Protein AF-A0A428SN97-F1 (afdb_monomer)

Sequence (742 aa):
MKTWTKTLISPCPPVEDDVLEEDPRIYTPPPRIAARFYRPSQARRRDSAASSRRNSISSAHSRCSSIQPSVHRGGEQSKYIAQHLRRASFLEDRRARLADRAAHAEKVRLRAALAKATQRDTTLSEERAIAAQQARERNLAEIVANCAEEVKKAKQVAEFMKEKREQDIARMKAQIEERMAEAERRREELRTKNASRRSRGQSVMTRKPIESVPEAVEEEACKLTDEDAAARIQWWWRGCLRKRMIREFNDLGLTVDGIRDTHFDTVVELLAQDRVLIITARLLRLCGLQEGDPGSVEEMAAVRTFLSAFLILGHPNQVLNTKNDNGEEEVVDVLTAHRLPSGDLANPQLQDLVGKARDLLISFENILSCLTSANAYTTPPTLKNTLSEAYATFYNAFIAWKSRDSDALIEVMLMQFVELDAIYHTVKDTTDDAATALYKKSIQDNQLMLIVRIKKLAGQERGKKLIFDAVGEARRSRAKKKKTGDTKPRVADNAAGEAHETANSLVSSESQTLTPPATPASKAQAKASAPKTGLNGLLPNNRVVVHELAINKEYQLSPDEYREQQAERAQPLYMQMRAVMDDSDNAANFKFFAIVASNIKDKLQRLLKPGNSMYNLIGEILDPDMAERQFALGNFSYERFFTAMASLLPKLCAPFRDEEVKDLIQNKLADGNIIDRVEALNGFIDLMLCDYINYLMKIAAPQLIESAAPYEAKRFAEDVEKGQLGLAAAEQLESSSIEGHG

pLDDT: mean 74.52, std 22.55, range [25.25, 96.75]

InterPro domains:
  IPR008862 T-complex 11 [PF05794] (545-732)
  IPR008862 T-complex 11 [PTHR12832] (55-729)

Secondary structure (DSSP, 8-state):
--SSSSSS--PPPPP------------PPPHHHHHHH------------------------------------S-HHHHHHHHHHHHHHHHHHHHHHHHHHHHHHHHHHHHHHHHHHTT--HHHHHHHHHHHHHHHHHHHHHHHHHHHHHHHHHHHHHHHHHHHHHHHHHHHHHHHHHHHHHHHHHHHHHHHHHHTT-------------------------PPPHHHHHHHHHHHHHHHHHHHHHHHHHTTT--HHHHHTS-HHHHHHHHH-HHHHHHHHHHHHHTT---SSTT-HHHHHHHHHHHHHHHHHH-HHHHH-------------TT-TTPPP---TT-HHHHHHHHHHHHHHHHHHHHHHH--GGGTTPPPTTTTTHHHHHHHHHHHHHHHHHHHHHHHHHHHHHHHHHHHHHHHHHHHT----HHHHHHHHHHHHHHHHHHHHHHHHH-HHHHHHHHHHHHHHHHHHHHHHHHHSS-S------------SS--S---------PPPPPPPPPPPP--S----BGGGTBS-HHHHHHHHHH-TT----HHHHHHHHHHHHHHHHHHHHHHHTTT-HHHHHHHHHHHHHHHHHHHHHTS-TT-HHHHHHHHHT-HHHHHHHHHTT---HHHHHHHHHHHHHHHS-GGGHHHHHHIIIIISSSS-HHHHHHHHHHHHHHHHHHHHHHHHHHHHHHHHHTHHHHHHHHHHHHHHTT-SSHHHHHHHHHHHHHT--

Organism: NCBI:txid131363

Radius of gyration: 48.91 Å; Cα contacts (8 Å, |Δi|>4): 334; chains: 1; bounding box: 211×89×107 Å

Mean predicted aligned error: 23.95 Å

Solvent-accessible surface area (backbone atoms only — not comparable to full-atom values): 45139 Å² total; per-residue (Å²): 147,82,79,78,79,61,84,86,62,82,84,83,84,87,84,86,89,83,87,89,86,92,72,94,77,81,81,79,69,61,74,80,62,52,62,74,76,64,72,85,93,74,82,81,78,85,84,81,79,93,76,90,77,90,79,90,81,82,89,80,89,84,91,85,86,82,84,85,88,86,89,84,92,86,67,66,68,64,55,53,52,55,50,49,52,54,52,49,51,52,51,50,54,52,50,50,57,51,50,54,51,51,54,49,50,53,52,50,51,53,51,52,50,52,62,61,60,72,73,68,67,63,62,66,57,51,54,51,51,52,55,53,49,53,53,51,53,51,54,52,49,52,51,52,52,52,53,52,52,51,53,50,50,52,49,51,52,52,50,51,55,48,51,51,50,53,51,52,52,50,52,52,52,50,55,50,51,50,53,51,53,52,52,49,51,53,52,50,52,51,50,56,59,56,66,73,71,72,85,86,84,86,90,86,89,84,82,87,82,92,85,87,86,80,79,87,77,76,80,76,74,81,76,76,49,71,67,60,49,49,50,52,52,51,51,52,50,54,23,53,49,40,52,46,49,55,48,61,44,60,73,65,62,85,40,60,68,58,48,44,78,44,58,67,69,61,50,52,55,53,67,65,33,67,68,50,47,54,44,48,44,58,44,39,46,59,50,42,41,75,51,69,54,95,90,32,73,52,29,56,49,48,42,54,54,57,54,43,32,49,47,44,72,25,39,41,61,79,71,65,34,84,67,84,78,68,94,64,99,73,78,91,64,87,83,68,84,81,71,74,85,75,63,50,88,81,39,68,69,58,46,51,39,51,50,30,28,48,51,31,51,51,46,47,50,54,52,54,73,62,47,35,82,90,54,44,40,47,67,54,81,87,51,32,56,53,40,41,53,33,43,52,58,27,50,54,42,50,52,53,50,52,53,51,53,49,50,53,52,42,50,54,47,49,51,54,44,44,50,51,52,52,54,46,64,67,52,67,79,59,91,64,64,75,67,51,55,54,52,53,48,53,51,50,53,51,45,49,52,47,52,53,52,33,21,68,73,58,34,68,66,57,22,50,49,52,52,51,50,52,48,49,51,57,50,52,55,51,54,52,58,59,65,70,67,75,81,69,84,87,77,89,79,92,78,89,82,86,91,82,84,91,86,86,83,84,91,75,91,78,92,76,84,83,75,82,86,84,80,84,80,79,81,78,75,84,83,70,76,87,73,74,58,20,81,91,71,76,40,70,34,64,63,56,51,31,51,44,34,59,76,36,81,80,68,65,79,55,56,64,65,53,35,49,57,52,45,64,70,45,41,66,59,51,53,51,49,54,64,48,57,77,69,72,46,66,69,62,54,48,52,54,48,42,54,52,44,42,50,50,34,53,56,59,40,67,80,42,60,90,86,38,72,66,37,52,50,46,51,64,76,44,30,54,73,60,50,52,53,31,45,77,70,71,70,57,53,72,67,61,52,48,52,52,48,57,69,43,50,74,78,71,53,58,83,92,45,52,67,60,51,50,48,42,43,65,65,43,57,66,55,79,56,71,67,60,29,51,50,54,50,52,50,51,51,45,38,55,49,45,53,51,49,41,52,52,46,64,70,44,42,68,63,41,43,73,46,24,65,66,51,50,52,52,52,50,50,54,34,54,74,70,57,62,74,38,73,69,45,55,52,49,55,54,49,57,62,58,66,75,74,118

Foldseek 3Di:
DPPPVPPVDDDDDDDDDDDDDDDDDDDDDDPVVVVVVDDDPDDDDDDDDDDDDDDDDDDDDDDDDDDDDDDDDDDDVVVVVVVVVVVVVVVVVVVVVVVVVVVVVVVVVVVVVVVVVVPDPVVVVVVVVVVVVVVVVVVVVVVVVVVVVVVVVVVVVVVVVVVVVVVVVVVVVVVVVVVVVVVVVVVVVVVVVVVVPDDDDDDDDDDDDDDDDDDDDDPPDDDDDPVNVVVVVVLLVVLVVLVVLLVLQVVLVQDLVVLLPDDLVVLVVSLPDPSNLLSQLVLCVQQQDDQDDRPDPRSSVLSSLLSVLSVCSNPVCVVQWPDPPPPDPDDDDVPPPDDDDTRPCPPVLSVQLNVLSVQLVVLSVVQSVVQDVVVSRHGDPVSNCVNVVSSVSNVVSVVVSLLVVLVSVLVVLLVVLLVLVVVLVVLVPDPDDPVSVVVNVVSVVSNVVSLVSLCVSLPVVRSVVSNCVSNVVSVVVVVVVVVVPPPDDDDDDDDDDDDDDPDDDDDDDDDDDDDDDDDDDDDDDDDQDDQPDPDPNQHRHLLVLLVCCLVPVLDADDLVVLLVVVCVVCVVLLVVLVVVVVVVPPVVNLVSVLVLLVVLLVLLLVLDDPPDPLNVVSCVLSPSVVQVVCVVVVNHDLLVNLVVLLVNDCVSADPVCNVVSVCLSPPQSPDDDSSSNSSSSVSVSSSRSSVSVSVVSNVCSVVSNVCSVVVNVVVVVVCVVVVCPDPVVVVVSVVSVVVVPD

Structure (mmCIF, N/CA/C/O backbone):
data_AF-A0A428SN97-F1
#
_entry.id   AF-A0A428SN97-F1
#
loop_
_atom_site.group_PDB
_atom_site.id
_atom_site.type_symbol
_atom_site.label_atom_id
_atom_site.label_alt_id
_atom_site.label_comp_id
_atom_site.label_asym_id
_atom_site.label_entity_id
_atom_site.label_seq_id
_atom_site.pdbx_PDB_ins_code
_atom_site.Cartn_x
_atom_site.Cartn_y
_atom_site.Cartn_z
_atom_site.occupancy
_atom_site.B_iso_or_equiv
_atom_site.auth_seq_id
_atom_site.auth_comp_id
_atom_site.auth_asym_id
_atom_site.auth_atom_id
_atom_site.pdbx_PDB_model_num
ATOM 1 N N . MET A 1 1 ? -28.606 -31.935 -4.906 1.00 35.75 1 MET A N 1
ATOM 2 C CA . MET A 1 1 ? -27.814 -31.215 -3.874 1.00 35.75 1 MET A CA 1
ATOM 3 C C . MET A 1 1 ? -27.226 -32.153 -2.796 1.00 35.75 1 MET A C 1
ATOM 5 O O . MET A 1 1 ? -27.071 -31.741 -1.658 1.00 35.75 1 MET A O 1
ATOM 9 N N . LYS A 1 2 ? -26.847 -33.401 -3.136 1.00 28.36 2 LYS A N 1
ATOM 10 C CA . LYS A 1 2 ? -26.265 -34.381 -2.186 1.00 28.36 2 LYS A CA 1
ATOM 11 C C . LYS A 1 2 ? -25.101 -35.221 -2.757 1.00 28.36 2 LYS A C 1
ATOM 13 O O . LYS A 1 2 ? -24.733 -36.224 -2.167 1.00 28.36 2 LYS A O 1
ATOM 18 N N . THR A 1 3 ? -24.514 -34.839 -3.892 1.00 29.47 3 THR A N 1
ATOM 19 C CA . THR A 1 3 ? -23.518 -35.683 -4.591 1.00 29.47 3 THR A CA 1
ATOM 20 C C . THR A 1 3 ? -22.134 -35.056 -4.769 1.00 29.47 3 THR A C 1
ATOM 22 O O . THR A 1 3 ? -21.263 -35.713 -5.313 1.00 29.47 3 THR A O 1
ATOM 25 N N . TRP A 1 4 ? -21.889 -33.843 -4.260 1.00 29.89 4 TRP A N 1
ATOM 26 C CA . TRP A 1 4 ? -20.567 -33.191 -4.343 1.00 29.89 4 TRP A CA 1
ATOM 27 C C . TRP A 1 4 ? -19.824 -33.089 -3.003 1.00 29.89 4 TRP A C 1
ATOM 29 O O . TRP A 1 4 ? -18.648 -32.760 -2.977 1.00 29.89 4 TRP A O 1
ATOM 39 N N . THR A 1 5 ? -20.464 -33.447 -1.887 1.00 31.77 5 THR A N 1
ATOM 40 C CA . THR A 1 5 ? -19.811 -33.542 -0.569 1.00 31.77 5 THR A CA 1
ATOM 41 C C . THR A 1 5 ? -19.093 -34.878 -0.342 1.00 31.77 5 THR A C 1
ATOM 43 O O . THR A 1 5 ? -18.543 -35.096 0.730 1.00 31.77 5 THR A O 1
ATOM 46 N N . LYS A 1 6 ? -19.096 -35.791 -1.325 1.00 29.56 6 LYS A N 1
ATOM 47 C CA . LYS A 1 6 ? -18.646 -37.182 -1.141 1.00 29.56 6 LYS A CA 1
ATOM 48 C C . LYS A 1 6 ? -17.246 -37.496 -1.684 1.00 29.56 6 LYS A C 1
ATOM 50 O O . LYS A 1 6 ? -16.770 -38.601 -1.479 1.00 29.56 6 LYS A O 1
ATOM 55 N N . THR A 1 7 ? -16.574 -36.548 -2.333 1.00 29.97 7 THR A N 1
ATOM 56 C CA . THR A 1 7 ? -15.239 -36.765 -2.931 1.00 29.97 7 THR A CA 1
ATOM 57 C C . THR A 1 7 ? -14.081 -36.177 -2.121 1.00 29.97 7 THR A C 1
ATOM 59 O O . THR A 1 7 ? -12.932 -36.336 -2.511 1.00 29.97 7 THR A O 1
ATOM 62 N N . LEU A 1 8 ? -14.360 -35.548 -0.974 1.00 32.06 8 LEU A N 1
ATOM 63 C CA . LEU A 1 8 ? -13.343 -35.037 -0.039 1.00 32.06 8 LEU A CA 1
ATOM 64 C C . LEU A 1 8 ? -13.246 -35.844 1.264 1.00 32.06 8 LEU A C 1
ATOM 66 O O . LEU A 1 8 ? -12.428 -35.526 2.120 1.00 32.06 8 LEU A O 1
ATOM 70 N N . ILE A 1 9 ? -14.059 -36.892 1.425 1.00 41.81 9 ILE A N 1
ATOM 71 C CA . ILE A 1 9 ? -14.078 -37.714 2.637 1.00 41.81 9 ILE A CA 1
ATOM 72 C C . ILE A 1 9 ? -14.244 -39.179 2.225 1.00 41.81 9 ILE A C 1
ATOM 74 O O . ILE A 1 9 ? -15.358 -39.645 1.994 1.00 41.81 9 ILE A O 1
ATOM 78 N N . SER A 1 10 ? -13.130 -39.908 2.150 1.00 27.75 10 SER A N 1
ATOM 79 C CA . SER A 1 10 ? -13.126 -41.358 2.351 1.00 27.75 10 SER A CA 1
ATOM 80 C C . SER A 1 10 ? -12.061 -41.695 3.402 1.00 27.75 10 SER A C 1
ATOM 82 O O . SER A 1 10 ? -10.909 -41.295 3.224 1.00 27.75 10 SER A O 1
ATOM 84 N N . PRO A 1 11 ? -12.425 -42.383 4.497 1.00 36.19 11 PRO A N 1
ATOM 85 C CA . PRO A 1 11 ? -11.496 -42.814 5.534 1.00 36.19 11 PRO A CA 1
ATOM 86 C C . PRO A 1 11 ? -10.829 -44.149 5.159 1.00 36.19 11 PRO A C 1
ATOM 88 O O . PRO A 1 11 ? -11.461 -45.016 4.556 1.00 36.19 11 PRO A O 1
ATOM 91 N N . CYS A 1 12 ? -9.556 -44.313 5.530 1.00 28.47 12 CYS A N 1
ATOM 92 C CA . CYS A 1 12 ? -8.885 -45.619 5.580 1.00 28.47 12 CYS A CA 1
ATOM 93 C C . CYS A 1 12 ? -9.259 -46.367 6.881 1.00 28.47 12 CYS A C 1
ATOM 95 O O . CYS A 1 12 ? -9.665 -45.717 7.847 1.00 28.47 12 CYS A O 1
ATOM 97 N N . PRO A 1 13 ? -9.174 -47.712 6.894 1.00 34.56 13 PRO A N 1
ATOM 98 C CA . PRO A 1 13 ? -9.923 -48.585 7.803 1.00 34.56 13 PRO A CA 1
ATOM 99 C C . PRO A 1 13 ? -9.263 -48.742 9.187 1.00 34.56 13 PRO A C 1
ATOM 101 O O . PRO A 1 13 ? -8.065 -48.482 9.312 1.00 34.56 13 PRO A O 1
ATOM 104 N N . PRO A 1 14 ? -10.011 -49.192 10.217 1.00 37.00 14 PRO A N 1
ATOM 105 C CA . PRO A 1 14 ? -9.458 -49.486 11.531 1.00 37.00 14 PRO A CA 1
ATOM 106 C C . PRO A 1 14 ? -8.911 -50.920 11.593 1.00 37.00 14 PRO A C 1
ATOM 108 O O . PRO A 1 14 ? -9.486 -51.842 11.015 1.00 37.00 14 PRO A O 1
ATOM 111 N N . VAL A 1 15 ? -7.813 -51.091 12.327 1.00 32.72 15 VAL A N 1
ATOM 112 C CA . VAL A 1 15 ? -7.396 -52.373 12.907 1.00 32.72 15 VAL A CA 1
ATOM 113 C C . VAL A 1 15 ? -7.807 -52.329 14.380 1.00 32.72 15 VAL A C 1
ATOM 115 O O . VAL A 1 15 ? -7.584 -51.316 15.044 1.00 32.72 15 VAL A O 1
ATOM 118 N N . GLU A 1 16 ? -8.494 -53.385 14.812 1.00 33.00 16 GLU A N 1
ATOM 119 C CA . GLU A 1 16 ? -9.027 -53.620 16.160 1.00 33.00 16 GLU A CA 1
ATOM 120 C C . GLU A 1 16 ? -7.949 -54.074 17.173 1.00 33.00 16 GLU A C 1
ATOM 122 O O . GLU A 1 16 ? -6.790 -54.262 16.802 1.00 33.00 16 GLU A O 1
ATOM 127 N N . ASP A 1 17 ? -8.417 -54.271 18.417 1.00 31.06 17 ASP A N 1
ATOM 128 C CA . ASP A 1 17 ? -7.791 -54.754 19.671 1.00 31.06 17 ASP A CA 1
ATOM 129 C C . ASP A 1 17 ? -7.179 -53.638 20.553 1.00 31.06 17 ASP A C 1
ATOM 131 O O . ASP A 1 17 ? -6.345 -52.861 20.101 1.00 31.06 17 ASP A O 1
ATOM 135 N N . ASP A 1 18 ? -7.548 -53.404 21.824 1.00 30.31 18 ASP A N 1
ATOM 136 C CA . ASP A 1 18 ? -8.181 -54.208 22.892 1.00 30.31 18 ASP A CA 1
ATOM 137 C C . ASP A 1 18 ? -8.893 -53.235 23.890 1.00 30.31 18 ASP A C 1
ATOM 1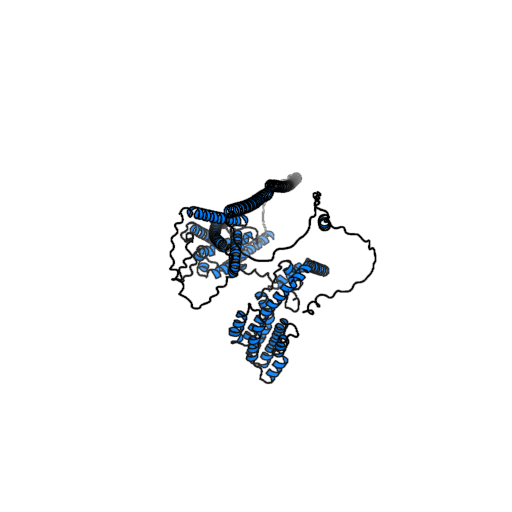39 O O . ASP A 1 18 ? -8.375 -52.155 24.173 1.00 30.31 18 ASP A O 1
ATOM 143 N N . VAL A 1 19 ? -10.168 -53.424 24.273 1.00 32.59 19 VAL A N 1
ATOM 144 C CA . VAL A 1 19 ? -10.694 -54.156 25.460 1.00 32.59 19 VAL A CA 1
ATOM 145 C C . VAL A 1 19 ? -10.694 -53.373 26.803 1.00 32.59 19 VAL A C 1
ATOM 147 O O . VAL A 1 19 ? -9.681 -53.218 27.469 1.00 32.59 19 VAL A O 1
ATOM 150 N N . LEU A 1 20 ? -11.929 -52.985 27.182 1.00 35.25 20 LEU A N 1
ATOM 151 C CA . LEU A 1 20 ? -12.594 -52.933 28.509 1.00 35.25 20 LEU A CA 1
ATOM 152 C C . LEU A 1 20 ? -12.101 -51.998 29.638 1.00 35.25 20 LEU A C 1
ATOM 154 O O . LEU A 1 20 ? -11.054 -52.209 30.230 1.00 35.25 20 LEU A O 1
ATOM 158 N N . GLU A 1 21 ? -12.978 -51.068 30.052 1.00 32.38 21 GLU A N 1
ATOM 159 C CA . GLU A 1 21 ? -13.744 -51.143 31.320 1.00 32.38 21 GLU A CA 1
ATOM 160 C C . GLU A 1 21 ? -14.752 -49.969 31.406 1.00 32.38 21 GLU A C 1
ATOM 162 O O . GLU A 1 21 ? -14.378 -48.800 31.501 1.00 32.38 21 GLU A O 1
ATOM 167 N N . GLU A 1 22 ? -16.055 -50.276 31.344 1.00 34.09 22 GLU A N 1
ATOM 168 C CA . GLU A 1 22 ? -17.144 -49.327 31.612 1.00 34.09 22 GLU A CA 1
ATOM 169 C C . GLU A 1 22 ? -17.509 -49.353 33.101 1.00 34.09 22 GLU A C 1
ATOM 171 O O . GLU A 1 22 ? -17.912 -50.384 33.635 1.00 34.09 22 GLU A O 1
ATOM 176 N N . ASP A 1 23 ? -17.437 -48.190 33.745 1.00 37.59 23 ASP A N 1
ATOM 177 C CA . ASP A 1 23 ? -17.878 -47.965 35.120 1.00 37.59 23 ASP A CA 1
ATOM 178 C C . ASP A 1 23 ? -18.916 -46.818 35.086 1.00 37.59 23 ASP A C 1
ATOM 180 O O . ASP A 1 23 ? -18.596 -45.724 34.594 1.00 37.59 23 ASP A O 1
ATOM 184 N N . PRO A 1 24 ? -20.181 -47.004 35.522 1.00 41.31 24 PRO A N 1
ATOM 185 C CA . PRO A 1 24 ? -21.243 -46.029 35.283 1.00 41.31 24 PRO A CA 1
ATOM 186 C C . PRO A 1 24 ? -21.125 -44.839 36.246 1.00 41.31 24 PRO A C 1
ATOM 188 O O . PRO A 1 24 ? -21.776 -44.774 37.291 1.00 41.31 24 PRO A O 1
ATOM 191 N N . ARG A 1 25 ? -20.304 -43.843 35.893 1.00 47.09 25 ARG A N 1
ATOM 192 C CA . ARG A 1 25 ? -20.231 -42.571 36.629 1.00 47.09 25 ARG A CA 1
ATOM 193 C C . ARG A 1 25 ? -21.453 -41.709 36.333 1.00 47.09 25 ARG A C 1
ATOM 195 O O . ARG A 1 25 ? -21.590 -41.110 35.269 1.00 47.09 25 ARG A O 1
ATOM 202 N N . ILE A 1 26 ? -22.325 -41.603 37.327 1.00 47.66 26 ILE A N 1
ATOM 203 C CA . ILE A 1 26 ? -23.428 -40.642 37.364 1.00 47.66 26 ILE A CA 1
ATOM 204 C C . ILE A 1 26 ? -22.834 -39.227 37.461 1.00 47.66 26 ILE A C 1
ATOM 206 O O . ILE A 1 26 ? -22.321 -38.827 38.505 1.00 47.66 26 ILE A O 1
ATOM 210 N N . TYR A 1 27 ? -22.909 -38.447 36.380 1.00 55.28 27 TYR A N 1
ATOM 211 C CA . TYR A 1 27 ? -22.517 -37.035 36.381 1.00 55.28 27 TYR A CA 1
ATOM 212 C C . TYR A 1 27 ? -23.628 -36.169 36.991 1.00 55.28 27 TYR A C 1
ATOM 214 O O . TYR A 1 27 ? -24.617 -35.840 36.335 1.00 55.28 27 TYR A O 1
ATOM 222 N N . THR A 1 28 ? -23.462 -35.749 38.246 1.00 57.66 28 THR A N 1
ATOM 223 C CA . THR A 1 28 ? -24.280 -34.674 38.829 1.00 57.66 28 THR A CA 1
ATOM 224 C C . THR A 1 28 ? -23.839 -33.309 38.286 1.00 57.66 28 THR A C 1
ATOM 226 O O . THR A 1 28 ? -22.665 -32.958 38.426 1.00 57.66 28 THR A O 1
ATOM 229 N N . PRO A 1 29 ? -24.743 -32.509 37.687 1.00 65.56 29 PRO A N 1
ATOM 230 C CA . PRO A 1 29 ? -24.381 -31.222 37.109 1.00 65.56 29 PRO A CA 1
ATOM 231 C C . PRO A 1 29 ? -24.096 -30.149 38.182 1.00 65.56 29 PRO A C 1
ATOM 233 O O . PRO A 1 29 ? -24.611 -30.230 39.300 1.00 65.56 29 PRO A O 1
ATOM 236 N N . PRO A 1 30 ? -23.328 -29.096 37.836 1.00 65.50 30 PRO A N 1
ATOM 237 C CA . PRO A 1 30 ? -22.944 -28.020 38.747 1.00 65.50 30 PRO A CA 1
ATOM 238 C C . PRO A 1 30 ? -24.128 -27.342 39.474 1.00 65.50 30 PRO A C 1
ATOM 240 O O . PRO A 1 30 ? -25.204 -27.182 38.884 1.00 65.50 30 PRO A O 1
ATOM 243 N N . PRO A 1 31 ? -23.935 -26.829 40.710 1.00 57.94 31 PRO A N 1
ATOM 244 C CA . PRO A 1 31 ? -25.015 -26.398 41.616 1.00 57.94 31 PRO A CA 1
ATOM 245 C C . PRO A 1 31 ? -25.998 -25.364 41.040 1.00 57.94 31 PRO A C 1
ATOM 247 O O . PRO A 1 31 ? -27.173 -25.332 41.401 1.00 57.94 31 PRO A O 1
ATOM 250 N N . ARG A 1 32 ? -25.542 -24.524 40.103 1.00 59.44 32 ARG A N 1
ATOM 251 C CA . ARG A 1 32 ? -26.375 -23.508 39.435 1.00 59.44 32 ARG A CA 1
ATOM 252 C C . ARG A 1 32 ? -27.408 -24.089 38.465 1.00 59.44 32 ARG A C 1
ATOM 254 O O . ARG A 1 32 ? -28.417 -23.435 38.209 1.00 59.44 32 ARG A O 1
ATOM 261 N N . ILE A 1 33 ? -27.170 -25.288 37.934 1.00 55.19 33 ILE A N 1
ATOM 262 C CA . ILE A 1 33 ? -28.069 -25.968 36.992 1.00 55.19 33 ILE A CA 1
ATOM 263 C C . ILE A 1 33 ? -29.104 -26.800 37.765 1.00 55.19 33 ILE A C 1
ATOM 265 O O . ILE A 1 33 ? -30.289 -26.743 37.443 1.00 55.19 33 ILE A O 1
ATOM 269 N N . ALA A 1 34 ? -28.701 -27.462 38.856 1.00 54.25 34 ALA A N 1
ATOM 270 C CA . ALA A 1 34 ? -29.605 -28.214 39.736 1.00 54.25 34 ALA A CA 1
ATOM 271 C C . ALA A 1 34 ? -30.704 -27.335 40.378 1.00 54.25 34 ALA A C 1
ATOM 273 O O . ALA A 1 34 ? -31.853 -27.761 40.509 1.00 54.25 34 ALA A O 1
ATOM 274 N N . ALA A 1 35 ? -30.392 -26.072 40.693 1.00 54.25 35 ALA A N 1
ATOM 275 C CA . ALA A 1 35 ? -31.329 -25.122 41.303 1.00 54.25 35 ALA A CA 1
ATOM 276 C C . ALA A 1 35 ? -32.507 -24.702 40.397 1.00 54.25 35 ALA A C 1
ATOM 278 O O . ALA A 1 35 ? -33.480 -24.126 40.880 1.00 54.25 35 ALA A O 1
ATOM 279 N N . ARG A 1 36 ? -32.443 -24.971 39.084 1.00 56.44 36 ARG A N 1
ATOM 280 C CA . ARG A 1 36 ? -33.535 -24.654 38.145 1.00 56.44 36 ARG A CA 1
ATOM 281 C C . ARG A 1 36 ? -34.579 -25.765 38.020 1.00 56.44 36 ARG A C 1
ATOM 283 O O . ARG A 1 36 ? -35.708 -25.469 37.641 1.00 56.44 36 ARG A O 1
ATOM 290 N N . PHE A 1 37 ? -34.225 -27.003 38.364 1.00 51.53 37 PHE A N 1
ATOM 291 C CA . PHE A 1 37 ? -35.108 -28.169 38.238 1.00 51.53 37 PHE A CA 1
ATOM 292 C C . PHE A 1 37 ? -35.831 -28.534 39.543 1.00 51.53 37 PHE A C 1
ATOM 294 O O . PHE A 1 37 ? -36.886 -29.160 39.498 1.00 51.53 37 PHE A O 1
ATOM 301 N N . TYR A 1 38 ? -35.337 -28.075 40.696 1.00 50.66 38 TYR A N 1
ATOM 302 C CA . TYR A 1 38 ? -36.016 -28.225 41.984 1.00 50.66 38 TYR A CA 1
ATOM 303 C C . TYR A 1 38 ? -36.719 -26.927 42.388 1.00 50.66 38 TYR A C 1
ATOM 305 O O . TYR A 1 38 ? -36.153 -26.072 43.066 1.00 50.66 38 TYR A O 1
ATOM 313 N N . ARG A 1 39 ? -37.986 -26.781 41.990 1.00 44.75 39 ARG A N 1
ATOM 314 C CA . ARG A 1 39 ? -38.887 -25.757 42.536 1.00 44.75 39 ARG A CA 1
ATOM 315 C C . ARG A 1 39 ? -39.894 -26.432 43.476 1.00 44.75 39 ARG A C 1
ATOM 317 O O . ARG A 1 39 ? -40.772 -27.135 42.983 1.00 44.75 39 ARG A O 1
ATOM 324 N N . PRO A 1 40 ? -39.822 -26.229 44.804 1.00 40.12 40 PRO A N 1
ATOM 325 C CA . PRO A 1 40 ? -40.828 -26.755 45.719 1.00 40.12 40 PRO A CA 1
ATOM 326 C C . PRO A 1 40 ? -42.185 -26.082 45.479 1.00 40.12 40 PRO A C 1
ATOM 328 O O . PRO A 1 40 ? -42.364 -24.883 45.701 1.00 40.12 40 PRO A O 1
ATOM 331 N N . SER A 1 41 ? -43.162 -26.860 45.025 1.00 41.56 41 SER A N 1
ATOM 332 C CA . SER A 1 41 ? -44.560 -26.460 44.886 1.00 41.56 41 SER A CA 1
ATOM 333 C C . SER A 1 41 ? -45.280 -26.514 46.237 1.00 41.56 41 SER A C 1
ATOM 335 O O . SER A 1 41 ? -46.186 -27.321 46.425 1.00 41.56 41 SER A O 1
ATOM 337 N N . GLN A 1 42 ? -44.890 -25.680 47.203 1.00 43.31 42 GLN A N 1
ATOM 338 C CA . GLN A 1 42 ? -45.672 -25.478 48.427 1.00 43.31 42 GLN A CA 1
ATOM 339 C C . GLN A 1 42 ? -45.616 -24.020 48.884 1.00 43.31 42 GLN A C 1
ATOM 341 O O . GLN A 1 42 ? -44.782 -23.612 49.681 1.00 43.31 42 GLN A O 1
ATOM 346 N N . ALA A 1 43 ? -46.575 -23.237 48.398 1.00 35.69 43 ALA A N 1
ATOM 347 C CA . ALA A 1 43 ? -47.026 -22.021 49.058 1.00 35.69 43 ALA A CA 1
ATOM 348 C C . ALA A 1 43 ? -48.560 -22.022 49.035 1.00 35.69 43 ALA A C 1
ATOM 350 O O . ALA A 1 43 ? -49.196 -21.284 48.283 1.00 35.69 43 ALA A O 1
ATOM 351 N N . ARG A 1 44 ? -49.167 -22.915 49.833 1.00 37.97 44 ARG A N 1
ATOM 352 C CA . ARG A 1 44 ? -50.588 -22.796 50.180 1.00 37.97 44 ARG A CA 1
ATOM 353 C C . ARG A 1 44 ? -50.754 -21.526 51.002 1.00 37.97 44 ARG A C 1
ATOM 355 O O . ARG A 1 44 ? -50.159 -21.375 52.067 1.00 37.97 44 ARG A O 1
ATOM 362 N N . ARG A 1 45 ? -51.559 -20.608 50.473 1.00 41.97 45 ARG A N 1
ATOM 363 C CA . ARG A 1 45 ? -52.071 -19.462 51.215 1.00 41.97 45 ARG A CA 1
ATOM 364 C C . ARG A 1 45 ? -52.881 -19.949 52.415 1.00 41.97 45 ARG A C 1
ATOM 366 O O . ARG A 1 45 ? -53.641 -20.904 52.328 1.00 41.97 45 ARG A O 1
ATOM 373 N N . ARG A 1 46 ? -52.671 -19.238 53.515 1.00 35.41 46 ARG A N 1
ATOM 374 C CA . ARG A 1 46 ? -53.372 -19.299 54.794 1.00 35.41 46 ARG A CA 1
ATOM 375 C C . ARG A 1 46 ? -54.850 -18.937 54.581 1.00 35.41 46 ARG A C 1
ATOM 377 O O . ARG A 1 46 ? -55.142 -17.793 54.232 1.00 35.41 46 ARG A O 1
ATOM 384 N N . ASP A 1 47 ? -55.752 -19.888 54.795 1.00 31.92 47 ASP A N 1
ATOM 385 C CA . ASP A 1 47 ? -57.195 -19.643 54.828 1.00 31.92 47 ASP A CA 1
ATOM 386 C C . ASP A 1 47 ? -57.579 -18.946 56.136 1.00 31.92 47 ASP A C 1
ATOM 388 O O . ASP A 1 47 ? -57.151 -19.334 57.224 1.00 31.92 47 ASP A O 1
ATOM 392 N N . SER A 1 48 ? -58.383 -17.889 56.025 1.00 39.25 48 SER A N 1
ATOM 393 C CA . SER A 1 48 ? -58.982 -17.204 57.167 1.00 39.25 48 SER A CA 1
ATOM 394 C C . SER A 1 48 ? -60.449 -17.602 57.288 1.00 39.25 48 SER A C 1
ATOM 396 O O . SER A 1 48 ? -61.257 -17.279 56.426 1.00 39.25 48 SER A O 1
ATOM 398 N N . ALA A 1 49 ? -60.743 -18.282 58.396 1.00 34.44 49 ALA A N 1
ATOM 399 C CA . ALA A 1 49 ? -61.972 -18.224 59.183 1.00 34.44 49 ALA A CA 1
ATOM 400 C C . ALA A 1 49 ? -63.322 -18.334 58.442 1.00 34.44 49 ALA A C 1
ATOM 402 O O . ALA A 1 49 ? -63.985 -17.342 58.141 1.00 34.44 49 ALA A O 1
ATOM 403 N N . ALA A 1 50 ? -63.808 -19.572 58.329 1.00 32.97 50 ALA A N 1
ATOM 404 C CA . ALA A 1 50 ? -65.235 -19.861 58.308 1.00 32.97 50 ALA A CA 1
ATOM 405 C C . ALA A 1 50 ? -65.808 -19.636 59.720 1.00 32.97 50 ALA A C 1
ATOM 407 O O . ALA A 1 50 ? -65.628 -20.459 60.616 1.00 32.97 50 ALA A O 1
ATOM 408 N N . SER A 1 51 ? -66.486 -18.504 59.919 1.00 36.50 51 SER A N 1
ATOM 409 C CA . SER A 1 51 ? -67.348 -18.278 61.077 1.00 36.50 51 SER A CA 1
ATOM 410 C C . SER A 1 51 ? -68.800 -18.490 60.670 1.00 36.50 51 SER A C 1
ATOM 412 O O . SER A 1 51 ? -69.342 -17.814 59.798 1.00 36.50 51 SER A O 1
ATOM 414 N N . SER A 1 52 ? -69.385 -19.485 61.324 1.00 40.28 52 SER A N 1
ATOM 415 C CA . SER A 1 52 ? -70.800 -19.808 61.416 1.00 40.28 52 SER A CA 1
ATOM 416 C C . SER A 1 52 ? -71.713 -18.580 61.488 1.00 40.28 52 SER A C 1
ATOM 418 O O . SER A 1 52 ? -71.563 -17.740 62.374 1.00 40.28 52 SER A O 1
ATOM 420 N N . ARG A 1 53 ? -72.743 -18.562 60.635 1.00 40.22 53 ARG A N 1
ATOM 421 C CA . ARG A 1 53 ? -74.125 -18.282 61.051 1.00 40.22 53 ARG A CA 1
ATOM 422 C C . ARG A 1 53 ? -75.113 -18.836 60.024 1.00 40.22 53 ARG A C 1
ATOM 424 O O . ARG A 1 53 ? -75.194 -18.389 58.886 1.00 40.22 53 ARG A O 1
ATOM 431 N N . ARG A 1 54 ? -75.860 -19.839 60.487 1.00 44.12 54 ARG A N 1
ATOM 432 C CA . ARG A 1 54 ? -77.142 -20.301 59.948 1.00 44.12 54 ARG A CA 1
ATOM 433 C C . ARG A 1 54 ? -78.112 -19.120 59.792 1.00 44.12 54 ARG A C 1
ATOM 435 O O . ARG A 1 54 ? -78.222 -18.320 60.716 1.00 44.12 54 ARG A O 1
ATOM 442 N N . ASN A 1 55 ? -78.877 -19.071 58.703 1.00 35.97 55 ASN A N 1
ATOM 443 C CA . ASN A 1 55 ? -80.308 -19.395 58.746 1.00 35.97 55 ASN A CA 1
ATOM 444 C C . ASN A 1 55 ? -80.965 -19.253 57.367 1.00 35.97 55 ASN A C 1
ATOM 446 O O . ASN A 1 55 ? -80.884 -18.225 56.701 1.00 35.97 55 ASN A O 1
ATOM 450 N N . SER A 1 56 ? -81.649 -20.329 57.002 1.00 41.72 56 SER A N 1
ATOM 451 C CA . SER A 1 56 ? -82.676 -20.452 55.977 1.00 41.72 56 SER A CA 1
ATOM 452 C C . SER A 1 56 ? -83.864 -19.521 56.246 1.00 41.72 56 SER A C 1
ATOM 454 O O . SER A 1 56 ? -84.221 -19.357 57.407 1.00 41.72 56 SER A O 1
ATOM 456 N N . ILE A 1 57 ? -84.525 -19.024 55.194 1.00 38.38 57 ILE A N 1
ATOM 457 C CA . ILE A 1 57 ? -85.990 -19.104 55.010 1.00 38.38 57 ILE A CA 1
ATOM 458 C C . ILE A 1 57 ? -86.371 -18.788 53.546 1.00 38.38 57 ILE A C 1
ATOM 460 O O . ILE A 1 57 ? -86.168 -17.688 53.051 1.00 38.38 57 ILE A O 1
ATOM 464 N N . SER A 1 58 ? -86.886 -19.820 52.874 1.00 35.03 58 SER A N 1
ATOM 465 C CA . SER A 1 58 ? -88.163 -19.875 52.145 1.00 35.03 58 SER A CA 1
ATOM 466 C C . SER A 1 58 ? -88.563 -18.803 51.110 1.00 35.03 58 SER A C 1
ATOM 468 O O . SER A 1 58 ? -88.836 -17.654 51.430 1.00 35.03 58 SER A O 1
ATOM 470 N N . SER A 1 59 ? -88.722 -19.286 49.869 1.00 37.31 59 SER A N 1
ATOM 471 C CA . SER A 1 59 ? -89.917 -19.209 48.999 1.00 37.31 59 SER A CA 1
ATOM 472 C C . SER A 1 59 ? -90.905 -18.035 49.135 1.00 37.31 59 SER A C 1
ATOM 474 O O . SER A 1 59 ? -91.530 -17.872 50.179 1.00 37.31 59 SER A O 1
ATOM 476 N N . ALA A 1 60 ? -91.246 -17.394 48.012 1.00 32.22 60 ALA A N 1
ATOM 477 C CA . ALA A 1 60 ? -92.515 -17.624 47.295 1.00 32.22 60 ALA A CA 1
ATOM 478 C C . ALA A 1 60 ? -92.833 -16.492 46.297 1.00 32.22 60 ALA A C 1
ATOM 480 O O . ALA A 1 60 ? -92.558 -15.317 46.527 1.00 32.22 60 ALA A O 1
ATOM 481 N N . HIS A 1 61 ? -93.446 -16.909 45.190 1.00 36.81 61 HIS A N 1
ATOM 482 C CA . HIS A 1 61 ? -94.113 -16.141 44.138 1.00 36.81 61 HIS A CA 1
ATOM 483 C C . HIS A 1 61 ? -94.956 -14.972 44.674 1.00 36.81 61 HIS A C 1
ATOM 485 O O . HIS A 1 61 ? -95.537 -15.042 45.748 1.00 36.81 61 HIS A O 1
ATOM 491 N N . SER A 1 62 ? -95.163 -13.876 43.954 1.00 36.91 62 SER A N 1
ATOM 492 C CA . SER A 1 62 ? -96.034 -13.769 42.769 1.00 36.91 62 SER A CA 1
ATOM 493 C C . SER A 1 62 ? -96.399 -12.284 42.661 1.00 36.91 62 SER A C 1
ATOM 495 O O . SER A 1 62 ? -96.582 -11.692 43.717 1.00 36.91 62 SER A O 1
ATOM 497 N N . ARG A 1 63 ? -96.539 -11.692 41.459 1.00 34.47 63 ARG A N 1
ATOM 498 C CA . ARG A 1 63 ? -97.526 -10.621 41.152 1.00 34.47 63 ARG A CA 1
ATOM 499 C C . ARG A 1 63 ? -97.691 -10.408 39.636 1.00 34.47 63 ARG A C 1
ATOM 501 O O . ARG A 1 63 ? -96.958 -9.654 39.012 1.00 34.47 63 ARG A O 1
ATOM 508 N N . CYS A 1 64 ? -98.722 -11.036 39.092 1.00 32.88 64 CYS A N 1
ATOM 509 C CA . CYS A 1 64 ? -99.682 -10.507 38.111 1.00 32.88 64 CYS A CA 1
ATOM 510 C C . CYS A 1 64 ? -100.994 -11.196 38.511 1.00 32.88 64 CYS A C 1
ATOM 512 O O . CYS A 1 64 ? -100.949 -12.357 38.900 1.00 32.88 64 CYS A O 1
ATOM 514 N N . SER A 1 65 ? -102.172 -10.598 38.593 1.00 37.38 65 SER A N 1
ATOM 515 C CA . SER A 1 65 ? -102.838 -9.447 37.970 1.00 37.38 65 SER A CA 1
ATOM 516 C C . SER A 1 65 ? -104.011 -9.093 38.930 1.00 37.38 65 SER A C 1
ATOM 518 O O . SER A 1 65 ? -104.364 -9.915 39.766 1.00 37.38 65 SER A O 1
ATOM 520 N N . SER A 1 66 ? -104.669 -7.937 38.977 1.00 36.31 66 SER A N 1
ATOM 521 C CA . SER A 1 66 ? -105.471 -7.282 37.943 1.00 36.31 66 SER A CA 1
ATOM 522 C C . SER A 1 66 ? -106.347 -6.200 38.633 1.00 36.31 66 SER A C 1
ATOM 524 O O . SER A 1 66 ? -106.527 -6.260 39.849 1.00 36.31 66 SER A O 1
ATOM 526 N N . ILE A 1 67 ? -106.941 -5.306 37.827 1.00 35.81 67 ILE A N 1
ATOM 527 C CA . ILE A 1 67 ? -108.245 -4.632 38.045 1.00 35.81 67 ILE A CA 1
ATOM 528 C C . ILE A 1 67 ? -108.281 -3.395 38.984 1.00 35.81 67 ILE A C 1
ATOM 530 O O . ILE A 1 67 ? -108.231 -3.474 40.207 1.00 35.81 67 ILE A O 1
ATOM 534 N N . GLN A 1 68 ? -108.449 -2.224 38.352 1.00 37.94 68 GLN A N 1
ATOM 535 C CA . GLN A 1 68 ? -109.222 -1.063 38.850 1.00 37.94 68 GLN A CA 1
ATOM 536 C C . GLN A 1 68 ? -110.740 -1.388 38.811 1.00 37.94 68 GLN A C 1
ATOM 538 O O . GLN A 1 68 ? -111.067 -2.268 38.019 1.00 37.94 68 GLN A O 1
ATOM 543 N N . PRO A 1 69 ? -111.693 -0.681 39.483 1.00 52.91 69 PRO A N 1
ATOM 544 C CA . PRO A 1 69 ? -111.634 0.727 39.919 1.00 52.91 69 PRO A CA 1
ATOM 545 C C . PRO A 1 69 ? -112.343 1.093 41.258 1.00 52.91 69 PRO A C 1
ATOM 547 O O . PRO A 1 69 ? -113.024 0.289 41.881 1.00 52.91 69 PRO A O 1
ATOM 550 N N . SER A 1 70 ? -112.246 2.392 41.593 1.00 37.28 70 SER A N 1
ATOM 551 C CA . SER A 1 70 ? -113.256 3.242 42.265 1.00 37.28 70 SER A CA 1
ATOM 552 C C . SER A 1 70 ? -113.065 3.665 43.741 1.00 37.28 70 SER A C 1
ATOM 554 O O . SER A 1 70 ? -113.432 2.963 44.674 1.00 37.28 70 SER A O 1
ATOM 556 N N . VAL A 1 71 ? -112.624 4.929 43.871 1.00 43.44 71 VAL A N 1
ATOM 557 C CA . VAL A 1 71 ? -113.103 6.015 44.762 1.00 43.44 71 VAL A CA 1
ATOM 558 C C . VAL A 1 71 ? -113.086 5.801 46.284 1.00 43.44 71 VAL A C 1
ATOM 560 O O . VAL A 1 71 ? -114.024 5.248 46.839 1.00 43.44 71 VAL A O 1
ATOM 563 N N . HIS A 1 72 ? -112.136 6.456 46.971 1.00 39.03 72 HIS A N 1
ATOM 564 C CA . HIS A 1 72 ? -112.414 7.360 48.107 1.00 39.03 72 HIS A CA 1
ATOM 565 C C . HIS A 1 72 ? -111.203 8.272 48.399 1.00 39.03 72 HIS A C 1
ATOM 567 O O . HIS A 1 72 ? -110.077 7.811 48.581 1.00 39.03 72 HIS A O 1
ATOM 573 N N . ARG A 1 73 ? -111.450 9.590 48.389 1.00 49.72 73 ARG A N 1
ATOM 574 C CA . ARG A 1 73 ? -110.488 10.671 48.663 1.00 49.72 73 ARG A CA 1
ATOM 575 C C . ARG A 1 73 ? -110.070 10.669 50.134 1.00 49.72 73 ARG A C 1
ATOM 577 O O . ARG A 1 73 ? -110.932 10.660 51.004 1.00 49.72 73 ARG A O 1
ATOM 584 N N . GLY A 1 74 ? -108.767 10.817 50.384 1.00 45.12 74 GLY A N 1
ATOM 585 C CA . GLY A 1 74 ? -108.222 11.204 51.692 1.00 45.12 74 GLY A CA 1
ATOM 586 C C . GLY A 1 74 ? -107.024 10.362 52.131 1.00 45.12 74 GLY A C 1
ATOM 587 O O . GLY A 1 74 ? -107.171 9.463 52.947 1.00 45.12 74 GLY A O 1
ATOM 588 N N . GLY A 1 75 ? -105.828 10.636 51.594 1.00 52.09 75 GLY A N 1
ATOM 589 C CA . GLY A 1 75 ? -104.594 9.977 52.064 1.00 52.09 75 GLY A CA 1
ATOM 590 C C . GLY A 1 75 ? -103.399 9.952 51.101 1.00 52.09 75 GLY A C 1
ATOM 591 O O . GLY A 1 75 ? -102.403 9.285 51.383 1.00 52.09 75 GLY A O 1
ATOM 592 N N . GLU A 1 76 ? -103.466 10.635 49.955 1.00 53.56 76 GLU A N 1
ATOM 593 C CA . GLU A 1 76 ? -102.467 10.498 48.880 1.00 53.56 76 GLU A CA 1
ATOM 594 C C . GLU A 1 76 ? -101.136 11.227 49.159 1.00 53.56 76 GLU A C 1
ATOM 596 O O . GLU A 1 76 ? -100.074 10.707 48.813 1.00 53.56 76 GLU A O 1
ATOM 601 N N . GLN A 1 77 ? -101.144 12.362 49.871 1.00 59.47 77 GLN A N 1
ATOM 602 C CA . GLN A 1 77 ? -99.914 13.120 50.166 1.00 59.47 77 GLN A CA 1
ATOM 603 C C . GLN A 1 77 ? -98.935 12.362 51.081 1.00 59.47 77 GLN A C 1
ATOM 605 O O . GLN A 1 77 ? -97.731 12.359 50.829 1.00 59.47 77 GLN A O 1
ATOM 610 N N . SER A 1 78 ? -99.429 11.659 52.107 1.00 62.50 78 SER A N 1
ATOM 611 C CA . SER A 1 78 ? -98.579 10.926 53.063 1.00 62.50 78 SER A CA 1
ATOM 612 C C . SER A 1 78 ? -97.827 9.759 52.401 1.00 62.50 78 SER A C 1
ATOM 614 O O . SER A 1 78 ? -96.642 9.538 52.664 1.00 62.50 78 SER A O 1
ATOM 616 N N . LYS A 1 79 ? -98.470 9.053 51.459 1.00 69.31 79 LYS A N 1
ATOM 617 C CA . LYS A 1 79 ? -97.841 7.952 50.708 1.00 69.31 79 LYS A CA 1
ATOM 618 C C . LYS A 1 79 ? -96.768 8.452 49.738 1.00 69.31 79 LYS A C 1
ATOM 620 O O . LYS A 1 79 ? -95.725 7.806 49.622 1.00 69.31 79 LYS A O 1
ATOM 625 N N . TYR A 1 80 ? -96.990 9.601 49.097 1.00 76.00 80 TYR A N 1
ATOM 626 C CA . TYR A 1 80 ? -96.012 10.240 48.212 1.00 76.00 80 TYR A CA 1
ATOM 627 C C . TYR A 1 80 ? -94.765 10.704 48.980 1.00 76.00 80 TYR A C 1
ATOM 629 O O . TYR A 1 80 ? -93.642 10.409 48.569 1.00 76.00 80 TYR A O 1
ATOM 637 N N . ILE A 1 81 ? -94.950 11.330 50.149 1.00 79.00 81 ILE A N 1
ATOM 638 C CA . ILE A 1 81 ? -93.845 11.747 51.029 1.00 79.00 81 ILE A CA 1
ATOM 639 C C . ILE A 1 81 ? -93.050 10.524 51.510 1.00 79.00 81 ILE A C 1
ATOM 641 O O . ILE A 1 81 ? -91.827 10.494 51.381 1.00 79.00 81 ILE A O 1
ATOM 645 N N . ALA A 1 82 ? -93.724 9.466 51.971 1.00 77.94 82 ALA A N 1
ATOM 646 C CA . ALA A 1 82 ? -93.057 8.232 52.391 1.00 77.94 82 ALA A CA 1
ATOM 647 C C . ALA A 1 82 ? -92.301 7.539 51.238 1.00 77.94 82 ALA A C 1
ATOM 649 O O . ALA A 1 82 ? -91.241 6.946 51.447 1.00 77.94 82 ALA A O 1
ATOM 650 N N . GLN A 1 83 ? -92.814 7.606 50.006 1.00 83.25 83 GLN A N 1
ATOM 651 C CA . GLN A 1 83 ? -92.119 7.096 48.823 1.00 83.25 83 GLN A CA 1
ATOM 652 C C . GLN A 1 83 ? -90.885 7.939 48.474 1.00 83.25 83 GLN A C 1
ATOM 654 O O . GLN A 1 83 ? -89.844 7.368 48.145 1.00 83.25 83 GLN A O 1
ATOM 659 N N . HIS A 1 84 ? -90.972 9.266 48.585 1.00 86.50 84 HIS A N 1
ATOM 660 C CA . HIS A 1 84 ? -89.844 10.162 48.341 1.00 86.50 84 HIS A CA 1
ATOM 661 C C . HIS A 1 84 ? -88.732 9.967 49.379 1.00 86.50 84 HIS A C 1
ATOM 663 O O . HIS A 1 84 ? -87.569 9.855 49.002 1.00 86.50 84 HIS A O 1
ATOM 669 N N . LEU A 1 85 ? -89.084 9.802 50.660 1.00 89.75 85 LEU A N 1
ATOM 670 C CA . LEU A 1 85 ? -88.128 9.505 51.732 1.00 89.75 85 LEU A CA 1
ATOM 671 C C . LEU A 1 85 ? -87.426 8.152 51.533 1.00 89.75 85 LEU A C 1
ATOM 673 O O . LEU A 1 85 ? -86.209 8.078 51.669 1.00 89.75 85 LEU A O 1
ATOM 677 N N . ARG A 1 86 ? -88.148 7.099 51.118 1.00 86.38 86 ARG A N 1
ATOM 678 C CA . ARG A 1 86 ? -87.535 5.798 50.769 1.00 86.38 86 ARG A CA 1
ATOM 679 C C . ARG A 1 86 ? -86.615 5.879 49.551 1.00 86.38 86 ARG A C 1
ATOM 681 O O . ARG A 1 86 ? -85.588 5.206 49.492 1.00 86.38 86 ARG A O 1
ATOM 688 N N . ARG A 1 87 ? -86.976 6.692 48.554 1.00 90.56 87 ARG A N 1
ATOM 689 C CA . ARG A 1 87 ? -86.119 6.937 47.387 1.00 90.56 87 ARG A CA 1
ATOM 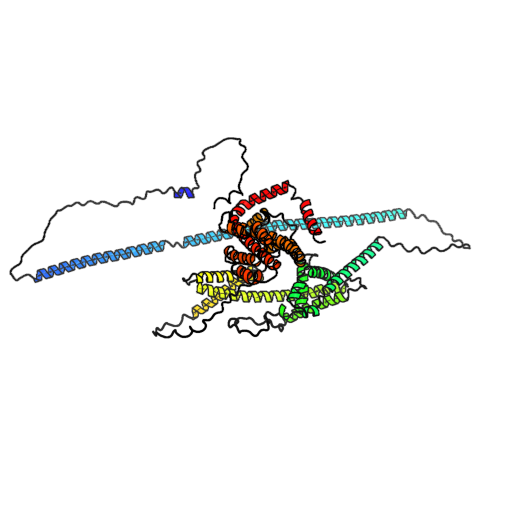690 C C . ARG A 1 87 ? -84.865 7.715 47.787 1.00 90.56 87 ARG A C 1
ATOM 692 O O . ARG A 1 87 ? -83.784 7.367 47.324 1.00 90.56 87 ARG A O 1
ATOM 699 N N . ALA A 1 88 ? -85.001 8.722 48.648 1.00 91.31 88 ALA A N 1
ATOM 700 C CA . ALA A 1 88 ? -83.885 9.503 49.169 1.00 91.31 88 ALA A CA 1
ATOM 701 C C . ALA A 1 88 ? -82.919 8.622 49.973 1.00 91.31 88 ALA A C 1
ATOM 703 O O . ALA A 1 88 ? -81.730 8.618 49.670 1.00 91.31 88 ALA A O 1
ATOM 704 N N . SER A 1 89 ? -83.429 7.782 50.880 1.00 90.19 89 SER A N 1
ATOM 705 C CA . SER A 1 89 ? -82.593 6.866 51.664 1.00 90.19 89 SER A CA 1
ATOM 706 C C . SER A 1 89 ? -81.860 5.846 50.786 1.00 90.19 89 SER A C 1
ATOM 708 O O . SER A 1 89 ? -80.699 5.536 51.030 1.00 90.19 89 SER A O 1
ATOM 710 N N . PHE A 1 90 ? -82.493 5.348 49.716 1.00 92.62 90 PHE A N 1
ATOM 711 C CA . PHE A 1 90 ? -81.838 4.439 48.769 1.00 92.62 90 PHE A CA 1
ATOM 712 C C . PHE A 1 90 ? -80.731 5.128 47.957 1.00 92.62 90 PHE A C 1
ATOM 714 O O . PHE A 1 90 ? -79.682 4.536 47.687 1.00 92.62 90 PHE A O 1
ATOM 721 N N . LEU A 1 91 ? -80.952 6.380 47.549 1.00 94.25 91 LEU A N 1
ATOM 722 C CA . LEU A 1 91 ? -79.942 7.174 46.850 1.00 94.25 91 LEU A CA 1
ATOM 723 C C . LEU A 1 91 ? -78.773 7.532 47.770 1.00 94.25 91 LEU A C 1
ATOM 725 O O . LEU A 1 91 ? -77.627 7.487 47.326 1.00 94.25 91 LEU A O 1
ATOM 729 N N . GLU A 1 92 ? -79.045 7.826 49.038 1.00 92.75 92 GLU A N 1
ATOM 730 C CA . GLU A 1 92 ? -78.036 8.102 50.060 1.00 92.75 92 GLU A CA 1
ATOM 731 C C . GLU A 1 92 ? -77.184 6.864 50.369 1.00 92.75 92 GLU A C 1
ATOM 733 O O . GLU A 1 92 ? -75.958 6.929 50.301 1.00 92.75 92 GLU A O 1
ATOM 738 N N . ASP A 1 93 ? -77.808 5.701 50.557 1.00 93.00 93 ASP A N 1
ATOM 739 C CA . ASP A 1 93 ? -77.121 4.417 50.739 1.00 93.00 93 ASP A CA 1
ATOM 740 C C . ASP A 1 93 ? -76.287 4.027 49.497 1.00 93.00 93 ASP A C 1
ATOM 742 O O . ASP A 1 93 ? -75.147 3.559 49.583 1.00 93.00 93 ASP A O 1
ATOM 746 N N . ARG A 1 94 ? -76.795 4.302 48.287 1.00 93.19 94 ARG A N 1
ATOM 747 C CA . ARG A 1 94 ? -76.011 4.138 47.051 1.00 93.19 94 ARG A CA 1
ATOM 748 C C . ARG A 1 94 ? -74.837 5.119 46.973 1.00 93.19 94 ARG A C 1
ATOM 750 O O . ARG A 1 94 ? -73.766 4.717 46.516 1.00 93.19 94 ARG A O 1
ATOM 757 N N . ARG A 1 95 ? -75.013 6.371 47.405 1.00 94.44 95 ARG A N 1
ATOM 758 C CA . ARG A 1 95 ? -73.949 7.385 47.457 1.00 94.44 95 ARG A CA 1
ATOM 759 C C . ARG A 1 95 ? -72.853 6.979 48.443 1.00 94.44 95 ARG A C 1
ATOM 761 O O . ARG A 1 95 ? -71.684 7.065 48.079 1.00 94.44 95 ARG A O 1
ATOM 768 N N . ALA A 1 96 ? -73.217 6.467 49.619 1.00 93.50 96 ALA A N 1
ATOM 769 C CA . ALA A 1 96 ? -72.276 5.954 50.614 1.00 93.50 96 ALA A CA 1
ATOM 770 C C . ALA A 1 96 ? -71.425 4.803 50.050 1.00 93.50 96 ALA A C 1
ATOM 772 O O . ALA A 1 96 ? -70.199 4.874 50.058 1.00 93.50 96 ALA A O 1
ATOM 773 N N . ARG A 1 97 ? -72.054 3.809 49.405 1.00 92.81 97 ARG A N 1
ATOM 774 C CA . ARG A 1 97 ? -71.319 2.699 48.765 1.00 92.81 97 ARG A CA 1
ATOM 775 C C . ARG A 1 97 ? -70.365 3.143 47.654 1.00 92.81 97 ARG A C 1
ATOM 777 O O . ARG A 1 97 ? -69.328 2.514 47.443 1.00 92.81 97 ARG A O 1
ATOM 784 N N . LEU A 1 98 ? -70.721 4.180 46.894 1.00 94.69 98 LEU A N 1
ATOM 785 C CA . LEU A 1 98 ? -69.831 4.736 45.870 1.00 94.69 98 LEU A CA 1
ATOM 786 C C . LEU A 1 98 ? -68.658 5.499 46.498 1.00 94.69 98 LEU A C 1
ATOM 788 O O . LEU A 1 98 ? -67.538 5.376 46.002 1.00 94.69 98 LEU A O 1
ATOM 792 N N . ALA A 1 99 ? -68.890 6.212 47.602 1.00 93.56 99 ALA A N 1
ATOM 793 C CA . ALA A 1 99 ? -67.835 6.871 48.367 1.00 93.56 99 ALA A CA 1
ATOM 794 C C . ALA A 1 99 ? -66.833 5.856 48.948 1.00 93.56 99 ALA A C 1
ATOM 796 O O . ALA A 1 99 ? -65.626 6.041 48.794 1.00 93.56 99 ALA A O 1
ATOM 797 N N . ASP A 1 100 ? -67.306 4.731 49.493 1.00 92.88 100 ASP A N 1
ATOM 798 C CA . ASP A 1 100 ? -66.438 3.661 50.009 1.00 92.88 100 ASP A CA 1
ATOM 799 C C . ASP A 1 100 ? -65.569 3.031 48.912 1.00 92.88 100 ASP A C 1
ATOM 801 O O . ASP A 1 100 ? -64.377 2.775 49.107 1.00 92.88 100 ASP A O 1
ATOM 805 N N . ARG A 1 101 ? -66.137 2.816 47.716 1.00 92.69 101 ARG A N 1
ATOM 806 C CA . ARG A 1 101 ? -65.366 2.329 46.559 1.00 92.69 101 ARG A CA 1
ATOM 807 C C . ARG A 1 101 ? -64.299 3.328 46.121 1.00 92.69 101 ARG A C 1
ATOM 809 O O . ARG A 1 101 ? -63.190 2.906 45.797 1.00 92.69 101 ARG A O 1
ATOM 816 N N . ALA A 1 102 ? -64.608 4.625 46.126 1.00 92.31 102 ALA A N 1
ATOM 817 C CA . ALA A 1 102 ? -63.644 5.672 45.797 1.00 92.31 102 ALA A CA 1
ATOM 818 C C . ALA A 1 102 ? -62.504 5.737 46.831 1.00 92.31 102 ALA A C 1
ATOM 820 O O . ALA A 1 102 ? -61.331 5.751 46.457 1.00 92.31 102 ALA A O 1
ATOM 821 N N . ALA A 1 103 ? -62.825 5.665 48.127 1.00 92.75 103 ALA A N 1
ATOM 822 C CA . ALA A 1 103 ? -61.829 5.617 49.198 1.00 92.75 103 ALA A CA 1
ATOM 823 C C . ALA A 1 103 ? -60.927 4.373 49.097 1.00 92.75 103 ALA A C 1
ATOM 825 O O . ALA A 1 103 ? -59.711 4.446 49.296 1.00 92.75 103 ALA A O 1
ATOM 826 N N . HIS A 1 104 ? -61.498 3.223 48.729 1.00 91.38 104 HIS A N 1
ATOM 827 C CA . HIS A 1 104 ? -60.728 2.007 48.489 1.00 91.38 104 HIS A CA 1
ATOM 828 C C . HIS A 1 104 ? -59.783 2.145 47.284 1.00 91.38 104 HIS A C 1
ATOM 830 O O . HIS A 1 104 ? -58.632 1.713 47.360 1.00 91.38 104 HIS A O 1
ATOM 836 N N . ALA A 1 105 ? -60.230 2.777 46.194 1.00 94.00 105 ALA A N 1
ATOM 837 C CA . ALA A 1 105 ? -59.391 3.034 45.025 1.00 94.00 105 ALA A CA 1
ATOM 838 C C . ALA A 1 105 ? -58.170 3.907 45.376 1.00 94.00 105 ALA A C 1
ATOM 840 O O . ALA A 1 105 ? -57.046 3.546 45.022 1.00 94.00 105 ALA A O 1
ATOM 841 N N . GLU A 1 106 ? -58.355 4.980 46.153 1.00 89.44 106 GLU A N 1
ATOM 842 C CA . GLU A 1 106 ? -57.244 5.814 46.639 1.00 89.44 106 GLU A CA 1
ATOM 843 C C . GLU A 1 106 ? -56.290 5.038 47.554 1.00 89.44 106 GLU A C 1
ATOM 845 O O . GLU A 1 106 ? -55.071 5.116 47.404 1.00 89.44 106 GLU A O 1
ATOM 850 N N . LYS A 1 107 ? -56.816 4.203 48.455 1.00 94.12 107 LYS A N 1
ATOM 851 C CA . LYS A 1 107 ? -55.987 3.354 49.323 1.00 94.12 107 LYS A CA 1
ATOM 852 C C . LYS A 1 107 ? -55.120 2.377 48.524 1.00 94.12 107 LYS A C 1
ATOM 854 O O . LYS A 1 107 ? -53.955 2.163 48.867 1.00 94.12 107 LYS A O 1
ATOM 859 N N . VAL A 1 108 ? -55.665 1.785 47.460 1.00 94.44 108 VAL A N 1
ATOM 860 C CA . VAL A 1 108 ? -54.910 0.905 46.554 1.00 94.44 108 VAL A CA 1
ATOM 861 C C . VAL A 1 108 ? -53.858 1.700 45.784 1.00 94.44 108 VAL A C 1
ATOM 863 O O . VAL A 1 108 ? -52.713 1.255 45.707 1.00 94.44 108 VAL A O 1
ATOM 866 N N . ARG A 1 109 ? -54.204 2.893 45.284 1.00 92.81 109 ARG A N 1
ATOM 867 C CA . ARG A 1 109 ? -53.273 3.794 44.589 1.00 92.81 109 ARG A CA 1
ATOM 868 C C . ARG A 1 109 ? -52.088 4.174 45.477 1.00 92.81 109 ARG A C 1
ATOM 870 O O . ARG A 1 109 ? -50.945 4.038 45.048 1.00 92.81 109 ARG A O 1
ATOM 877 N N . LEU A 1 110 ? -52.346 4.575 46.722 1.00 90.62 110 LEU A N 1
ATOM 878 C CA . LEU A 1 110 ? -51.310 4.925 47.697 1.00 90.62 110 LEU A CA 1
ATOM 879 C C . LEU A 1 110 ? -50.431 3.724 48.057 1.00 90.62 110 LEU A C 1
ATOM 881 O O . LEU A 1 110 ? -49.209 3.841 48.087 1.00 90.62 110 LEU A O 1
ATOM 885 N N . ARG A 1 111 ? -51.023 2.542 48.257 1.00 88.69 111 ARG A N 1
ATOM 886 C CA . ARG A 1 111 ? -50.256 1.315 48.518 1.00 88.69 111 ARG A CA 1
ATOM 887 C C . ARG A 1 111 ? -49.366 0.931 47.331 1.00 88.69 111 ARG A C 1
ATOM 889 O O . ARG A 1 111 ? -48.222 0.539 47.541 1.00 88.69 111 ARG A O 1
ATOM 896 N N . ALA A 1 112 ? -49.865 1.055 46.103 1.00 86.00 112 ALA A N 1
ATOM 897 C CA . ALA A 1 112 ? -49.089 0.795 44.893 1.00 86.00 112 ALA A CA 1
ATOM 898 C C . ALA A 1 112 ? -47.958 1.820 44.705 1.00 86.00 112 ALA A C 1
ATOM 900 O O . ALA A 1 112 ? -46.850 1.443 44.328 1.00 86.00 112 ALA A O 1
ATOM 901 N N . ALA A 1 113 ? -48.209 3.096 45.013 1.00 82.81 113 ALA A N 1
ATOM 902 C CA . ALA A 1 113 ? -47.192 4.144 44.980 1.00 82.81 113 ALA A CA 1
ATOM 903 C C . ALA A 1 113 ? -46.067 3.877 45.993 1.00 82.81 113 ALA A C 1
ATOM 905 O O . ALA A 1 113 ? -44.895 3.936 45.625 1.00 82.81 113 ALA A O 1
ATOM 906 N N . LEU A 1 114 ? -46.411 3.497 47.230 1.00 79.75 114 LEU A N 1
ATOM 907 C CA . LEU A 1 114 ? -45.431 3.136 48.259 1.00 79.75 114 LEU A CA 1
ATOM 908 C C . LEU A 1 114 ? -44.619 1.894 47.870 1.00 79.75 114 LEU A C 1
ATOM 910 O O . LEU A 1 114 ? -43.396 1.927 47.947 1.00 79.75 114 LEU A O 1
ATOM 914 N N . ALA A 1 115 ? -45.262 0.839 47.359 1.00 78.62 115 ALA A N 1
ATOM 915 C CA . ALA A 1 115 ? -44.563 -0.365 46.899 1.00 78.62 115 ALA A CA 1
ATOM 916 C C . ALA A 1 115 ? -43.627 -0.105 45.700 1.00 78.62 115 ALA A C 1
ATOM 918 O O . ALA A 1 115 ? -42.609 -0.779 45.541 1.00 78.62 115 ALA A O 1
ATOM 919 N N . LYS A 1 116 ? -43.954 0.879 44.851 1.00 76.31 116 LYS A N 1
ATOM 920 C CA . LYS A 1 116 ? -43.111 1.300 43.723 1.00 76.31 116 LYS A CA 1
ATOM 921 C C . LYS A 1 116 ? -41.942 2.188 44.169 1.00 76.31 116 LYS A C 1
ATOM 923 O O . LYS A 1 116 ? -40.892 2.156 43.533 1.00 76.31 116 LYS A O 1
ATOM 928 N N . ALA A 1 117 ? -42.110 2.952 45.248 1.00 67.38 117 ALA A N 1
ATOM 929 C CA . ALA A 1 117 ? -41.057 3.783 45.830 1.00 67.38 117 ALA A CA 1
ATOM 930 C C . ALA A 1 117 ? -39.995 2.954 46.576 1.00 67.38 117 ALA A C 1
ATOM 932 O O . ALA A 1 117 ? -38.818 3.289 46.517 1.00 67.38 117 ALA A O 1
ATOM 933 N N . THR A 1 118 ? -40.375 1.833 47.196 1.00 64.69 118 THR A N 1
ATOM 934 C CA . THR A 1 118 ? -39.464 0.964 47.965 1.00 64.69 118 THR A CA 1
ATOM 935 C C . THR A 1 118 ? -38.480 0.133 47.126 1.00 64.69 118 THR A C 1
ATOM 937 O O . THR A 1 118 ? -37.696 -0.604 47.699 1.00 64.69 118 THR A O 1
ATOM 940 N N . GLN A 1 119 ? -38.515 0.187 45.785 1.00 54.94 119 GLN A N 1
ATOM 941 C CA . GLN A 1 119 ? -37.648 -0.642 44.917 1.00 54.94 119 GLN A CA 1
ATOM 942 C C . GLN A 1 119 ? -36.490 0.112 44.240 1.00 54.94 119 GLN A C 1
ATOM 944 O O . GLN A 1 119 ? -35.898 -0.386 43.283 1.00 54.94 119 GLN A O 1
ATOM 949 N N . ARG A 1 120 ? -36.134 1.306 44.720 1.00 56.88 120 ARG A N 1
ATOM 950 C CA . ARG A 1 120 ? -34.906 2.005 44.306 1.00 56.88 120 ARG A CA 1
ATOM 951 C C . ARG A 1 120 ? -34.005 2.243 45.513 1.00 56.88 120 ARG A C 1
ATOM 953 O O . ARG A 1 120 ? -33.850 3.372 45.960 1.00 56.88 120 ARG A O 1
ATOM 960 N N . ASP A 1 121 ? -33.391 1.173 46.002 1.00 61.34 121 ASP A N 1
ATOM 961 C CA . ASP A 1 121 ? -32.297 1.275 46.967 1.00 61.34 121 ASP A CA 1
ATOM 962 C C . ASP A 1 121 ? -31.030 1.717 46.220 1.00 61.34 121 ASP A C 1
ATOM 964 O O . ASP A 1 121 ? -30.303 0.914 45.633 1.00 61.34 121 ASP A O 1
ATOM 968 N N . THR A 1 122 ? -30.796 3.029 46.178 1.00 64.25 122 THR A N 1
ATOM 969 C CA . THR A 1 122 ? -29.599 3.658 45.587 1.00 64.25 122 THR A CA 1
ATOM 970 C C . THR A 1 122 ? -28.304 3.190 46.260 1.00 64.25 122 THR A C 1
ATOM 972 O O . THR A 1 122 ? -27.263 3.108 45.609 1.00 64.25 122 THR A O 1
ATOM 975 N N . THR A 1 123 ? -28.398 2.760 47.518 1.00 71.06 123 THR A N 1
ATOM 976 C CA . THR A 1 123 ? -27.302 2.248 48.352 1.00 71.06 123 THR A CA 1
ATOM 977 C C . THR A 1 123 ? -26.624 1.006 47.765 1.00 71.06 123 THR A C 1
ATOM 979 O O . THR A 1 123 ? -25.400 0.942 47.712 1.00 71.06 123 THR A O 1
ATOM 982 N N . LEU A 1 124 ? -27.381 0.053 47.207 1.00 73.56 124 LEU A N 1
ATOM 983 C CA . LEU A 1 124 ? -26.816 -1.156 46.582 1.00 73.56 124 LEU A CA 1
ATOM 984 C C . LEU A 1 124 ? -26.011 -0.849 45.308 1.00 73.56 124 LEU A C 1
ATOM 986 O O . LEU A 1 124 ? -25.099 -1.595 44.945 1.00 73.56 124 LEU A O 1
ATOM 990 N N . SER A 1 125 ? -26.357 0.227 44.596 1.00 75.75 125 SER A N 1
ATOM 991 C CA . SER A 1 125 ? -25.601 0.678 43.423 1.00 75.75 125 SER A CA 1
ATOM 992 C C . SER A 1 125 ? -24.301 1.369 43.834 1.00 75.75 125 SER A C 1
ATOM 994 O O . SER A 1 125 ? -23.276 1.178 43.181 1.00 75.75 125 SER A O 1
ATOM 996 N N . GLU A 1 126 ? -24.339 2.149 44.912 1.00 81.38 126 GLU A N 1
ATOM 997 C CA . GLU A 1 126 ? -23.180 2.850 45.469 1.00 81.38 126 GLU A CA 1
ATOM 998 C C . GLU A 1 126 ? -22.162 1.863 46.058 1.00 81.38 126 GLU A C 1
ATOM 1000 O O . GLU A 1 126 ? -20.978 1.937 45.735 1.00 81.38 126 GLU A O 1
ATOM 1005 N N . GLU A 1 127 ? -22.616 0.853 46.803 1.00 81.69 127 GLU A N 1
ATOM 1006 C CA . GLU A 1 127 ? -21.755 -0.217 47.326 1.00 81.69 127 GLU A CA 1
ATOM 1007 C C . GLU A 1 127 ? -21.065 -1.010 46.206 1.00 81.69 127 GLU A C 1
ATOM 1009 O O . GLU A 1 127 ? -19.869 -1.305 46.283 1.00 81.69 127 GLU A O 1
ATOM 1014 N N . ARG A 1 128 ? -21.783 -1.307 45.113 1.00 84.31 128 ARG A N 1
ATOM 1015 C CA . ARG A 1 128 ? -21.192 -1.959 43.931 1.00 84.31 128 ARG A CA 1
ATOM 1016 C C . ARG A 1 128 ? -20.176 -1.070 43.221 1.00 84.31 128 ARG A C 1
ATOM 1018 O O . ARG A 1 128 ? -19.171 -1.587 42.733 1.00 84.31 128 ARG A O 1
ATOM 1025 N N . ALA A 1 129 ? -20.415 0.239 43.156 1.00 85.75 129 ALA A N 1
ATOM 1026 C CA . ALA A 1 129 ? -19.479 1.186 42.556 1.00 85.75 129 ALA A CA 1
ATOM 1027 C C . ALA A 1 129 ? -18.177 1.280 43.370 1.00 85.75 129 ALA A C 1
ATOM 1029 O O . ALA A 1 129 ? -17.093 1.215 42.789 1.00 85.75 129 ALA A O 1
ATOM 1030 N N . ILE A 1 130 ? -18.277 1.328 44.702 1.00 90.62 130 ILE A N 1
ATOM 1031 C CA . ILE A 1 130 ? -17.118 1.345 45.606 1.00 90.62 130 ILE A CA 1
ATOM 1032 C C . ILE A 1 130 ? -16.337 0.027 45.510 1.00 90.62 130 ILE A C 1
ATOM 1034 O O . ILE A 1 130 ? -15.114 0.042 45.371 1.00 90.62 130 ILE A O 1
ATOM 1038 N N . ALA A 1 131 ? -17.023 -1.120 45.496 1.00 89.75 131 ALA A N 1
ATOM 1039 C CA . ALA A 1 131 ? -16.373 -2.420 45.328 1.00 89.75 131 ALA A CA 1
ATOM 1040 C C . ALA A 1 131 ? -15.637 -2.535 43.978 1.00 89.75 131 ALA A C 1
ATOM 1042 O O . ALA A 1 131 ? -14.522 -3.059 43.915 1.00 89.75 131 ALA A O 1
ATOM 1043 N N . ALA A 1 132 ? -16.224 -2.003 42.901 1.00 90.31 132 ALA A N 1
ATOM 1044 C CA . ALA A 1 132 ? -15.589 -1.967 41.586 1.00 90.31 132 ALA A CA 1
ATOM 1045 C C . ALA A 1 132 ? -14.362 -1.041 41.551 1.00 90.31 132 ALA A C 1
ATOM 1047 O O . ALA A 1 132 ? -13.363 -1.378 40.914 1.00 90.31 132 ALA A O 1
ATOM 1048 N N . GLN A 1 133 ? -14.408 0.100 42.244 1.00 89.62 133 GLN A N 1
ATOM 1049 C CA . GLN A 1 133 ? -13.266 1.004 42.365 1.00 89.62 133 GLN A CA 1
ATOM 1050 C C . GLN A 1 133 ? -12.110 0.344 43.126 1.00 89.62 133 GLN A C 1
ATOM 1052 O O . GLN A 1 133 ? -10.990 0.310 42.621 1.00 89.62 133 GLN A O 1
ATOM 1057 N N . GLN A 1 134 ? -12.395 -0.281 44.270 1.00 93.50 134 GLN A N 1
ATOM 1058 C CA . GLN A 1 134 ? -11.384 -0.997 45.051 1.00 93.50 134 GLN A CA 1
ATOM 1059 C C . GLN A 1 134 ? -10.747 -2.152 44.265 1.00 93.50 134 GLN A C 1
ATOM 1061 O O . GLN A 1 134 ? -9.552 -2.404 44.390 1.00 93.50 134 GLN A O 1
ATOM 1066 N N . ALA A 1 135 ? -11.515 -2.862 43.433 1.00 92.12 135 ALA A N 1
ATOM 1067 C CA . ALA A 1 135 ? -10.967 -3.908 42.568 1.00 92.12 135 ALA A CA 1
ATOM 1068 C C . ALA A 1 135 ? -10.015 -3.343 41.499 1.00 92.12 135 ALA A C 1
ATOM 1070 O O . ALA A 1 135 ? -8.961 -3.922 41.244 1.00 92.12 135 ALA A O 1
ATOM 1071 N N . ARG A 1 136 ? -10.347 -2.188 40.904 1.00 90.44 136 ARG A N 1
ATOM 1072 C CA . ARG A 1 136 ? -9.464 -1.506 39.944 1.00 90.44 136 ARG A CA 1
ATOM 1073 C C . ARG A 1 136 ? -8.166 -1.050 40.598 1.00 90.44 136 ARG A C 1
ATOM 1075 O O . ARG A 1 136 ? -7.105 -1.271 40.030 1.00 90.44 136 ARG A O 1
ATOM 1082 N N . GLU A 1 137 ? -8.249 -0.454 41.782 1.00 95.00 137 GLU A N 1
ATOM 1083 C CA . GLU A 1 137 ? -7.077 0.016 42.526 1.00 95.00 137 GLU A CA 1
ATOM 1084 C C . GLU A 1 137 ? -6.148 -1.141 42.915 1.00 95.00 137 GLU A C 1
ATOM 1086 O O . GLU A 1 137 ? -4.935 -1.023 42.757 1.00 95.00 137 GLU A O 1
ATOM 1091 N N . ARG A 1 138 ? -6.698 -2.295 43.322 1.00 95.25 138 ARG A N 1
ATOM 1092 C CA . ARG A 1 138 ? -5.902 -3.507 43.589 1.00 95.25 138 ARG A CA 1
ATOM 1093 C C . ARG A 1 138 ? -5.179 -4.017 42.344 1.00 95.25 138 ARG A C 1
ATOM 1095 O O . ARG A 1 138 ? -3.979 -4.259 42.410 1.00 95.25 138 ARG A O 1
ATOM 1102 N N . ASN A 1 139 ? -5.875 -4.116 41.212 1.00 90.75 139 ASN A N 1
ATOM 1103 C CA . ASN A 1 139 ? -5.260 -4.576 39.964 1.00 90.75 139 ASN A CA 1
ATOM 1104 C C . ASN A 1 139 ? -4.175 -3.603 39.474 1.00 90.75 139 ASN A C 1
ATOM 1106 O O . ASN A 1 139 ? -3.129 -4.032 38.998 1.00 90.75 139 ASN A O 1
ATOM 1110 N N . LEU A 1 140 ? -4.393 -2.290 39.612 1.00 94.12 140 LEU A N 1
ATOM 1111 C CA . LEU A 1 140 ? -3.376 -1.290 39.279 1.00 94.12 140 LEU A CA 1
ATOM 1112 C C . LEU A 1 140 ? -2.156 -1.398 40.199 1.00 94.12 140 LEU A C 1
ATOM 1114 O O . LEU A 1 140 ? -1.031 -1.312 39.715 1.00 94.12 140 LEU A O 1
ATOM 1118 N N . ALA A 1 141 ? -2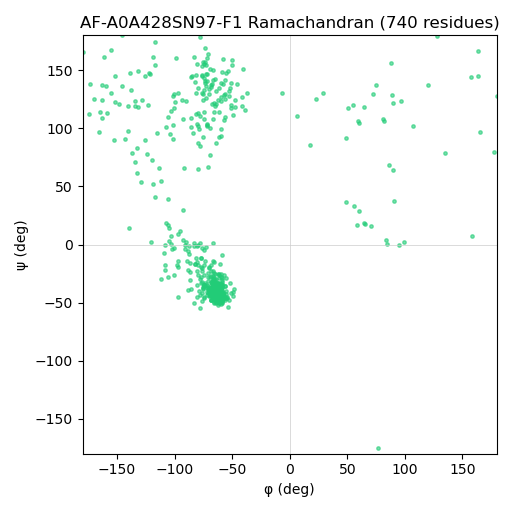.358 -1.627 41.497 1.00 93.88 141 ALA A N 1
ATOM 1119 C CA . ALA A 1 141 ? -1.263 -1.831 42.440 1.00 93.88 141 ALA A CA 1
ATOM 1120 C C . ALA A 1 141 ? -0.447 -3.095 42.119 1.00 93.88 141 ALA A C 1
ATOM 1122 O O . ALA A 1 141 ? 0.779 -3.057 42.189 1.00 93.88 141 ALA A O 1
ATOM 1123 N N . GLU A 1 142 ? -1.101 -4.186 41.714 1.00 94.75 142 GLU A N 1
ATOM 1124 C CA . GLU A 1 142 ? -0.432 -5.421 41.283 1.00 94.75 142 GLU A CA 1
ATOM 1125 C C . GLU A 1 142 ? 0.401 -5.208 40.011 1.00 94.75 142 GLU A C 1
ATOM 1127 O O . GLU A 1 142 ? 1.559 -5.617 39.951 1.00 94.75 142 GLU A O 1
ATOM 1132 N N . ILE A 1 143 ? -0.142 -4.489 39.022 1.00 92.81 143 ILE A N 1
ATOM 1133 C CA . ILE A 1 143 ? 0.598 -4.130 37.803 1.00 92.81 143 ILE A CA 1
ATOM 1134 C C . ILE A 1 143 ? 1.819 -3.272 38.152 1.00 92.81 143 ILE A C 1
ATOM 1136 O O . ILE A 1 143 ? 2.920 -3.555 37.685 1.00 92.81 143 ILE A O 1
ATOM 1140 N N . VAL A 1 144 ? 1.653 -2.255 39.003 1.00 92.75 144 VAL A N 1
ATOM 1141 C CA . VAL A 1 144 ? 2.762 -1.392 39.438 1.00 92.75 144 VAL A CA 1
ATOM 1142 C C . VAL A 1 144 ? 3.829 -2.194 40.187 1.00 92.75 144 VAL A C 1
ATOM 1144 O O . VAL A 1 144 ? 5.017 -1.975 39.955 1.00 92.75 144 VAL A O 1
ATOM 1147 N N . ALA A 1 145 ? 3.435 -3.143 41.039 1.00 94.38 145 ALA A N 1
ATOM 1148 C CA . ALA A 1 145 ? 4.367 -4.022 41.743 1.00 94.38 145 ALA A CA 1
ATOM 1149 C C . ALA A 1 145 ? 5.157 -4.917 40.772 1.00 94.38 145 ALA A C 1
ATOM 1151 O O . ALA A 1 145 ? 6.381 -5.003 40.879 1.00 94.38 145 ALA A O 1
ATOM 1152 N N . ASN A 1 146 ? 4.489 -5.509 39.778 1.00 93.38 146 ASN A N 1
ATOM 1153 C CA . ASN A 1 146 ? 5.146 -6.323 38.754 1.00 93.38 146 ASN A CA 1
ATOM 1154 C C . ASN A 1 146 ? 6.122 -5.491 37.909 1.00 93.38 146 ASN A C 1
ATOM 1156 O O . ASN A 1 146 ? 7.270 -5.893 37.723 1.00 93.38 146 ASN A O 1
ATOM 1160 N N . CYS A 1 147 ? 5.719 -4.291 37.478 1.00 91.31 147 CYS A N 1
ATOM 1161 C CA . CYS A 1 147 ? 6.609 -3.374 36.767 1.00 91.31 147 CYS A CA 1
ATOM 1162 C C . CYS A 1 147 ? 7.815 -2.957 37.626 1.00 91.31 147 CYS A C 1
ATOM 1164 O O . CYS A 1 147 ? 8.930 -2.856 37.115 1.00 91.31 147 CYS A O 1
ATOM 1166 N N . ALA A 1 148 ? 7.630 -2.733 38.930 1.00 94.88 148 ALA A N 1
ATOM 1167 C CA . ALA A 1 148 ? 8.730 -2.404 39.833 1.00 94.88 148 ALA A CA 1
ATOM 1168 C C . ALA A 1 148 ? 9.749 -3.554 39.946 1.00 94.88 148 ALA A C 1
ATOM 1170 O O . ALA A 1 148 ? 10.958 -3.304 39.923 1.00 94.88 148 ALA A O 1
ATOM 1171 N N . GLU A 1 149 ? 9.286 -4.805 40.011 1.00 94.62 149 GLU A N 1
ATOM 1172 C CA . GLU A 1 149 ? 10.154 -5.989 40.012 1.00 94.62 149 GLU A CA 1
ATOM 1173 C C . GLU A 1 149 ? 10.887 -6.180 38.674 1.00 94.62 149 GLU A C 1
ATOM 1175 O O . GLU A 1 149 ? 12.079 -6.491 38.660 1.00 94.62 149 GLU A O 1
ATOM 1180 N N . GLU A 1 150 ? 10.237 -5.927 37.537 1.00 93.19 150 GLU A N 1
ATOM 1181 C CA . GLU A 1 150 ? 10.897 -5.964 36.224 1.00 93.19 150 GLU A CA 1
ATOM 1182 C C . GLU A 1 150 ? 11.977 -4.886 36.086 1.00 93.19 150 GLU A C 1
ATOM 1184 O O . GLU A 1 150 ? 13.096 -5.180 35.660 1.00 93.19 150 GLU A O 1
ATOM 1189 N N . VAL A 1 151 ? 11.699 -3.654 36.524 1.00 96.19 151 VAL A N 1
ATOM 1190 C CA . VAL A 1 151 ? 12.694 -2.568 36.534 1.00 96.19 151 VAL A CA 1
ATOM 1191 C C . VAL A 1 151 ? 13.862 -2.906 37.461 1.00 96.19 151 VAL A C 1
ATOM 1193 O O . VAL A 1 151 ? 15.015 -2.620 37.133 1.00 96.19 151 VAL A O 1
ATOM 1196 N N . LYS A 1 152 ? 13.603 -3.546 38.604 1.00 95.94 152 LYS A N 1
ATOM 1197 C CA . LYS A 1 152 ? 14.649 -4.015 39.520 1.00 95.94 152 LYS A CA 1
ATOM 1198 C C . LYS A 1 152 ? 15.529 -5.086 38.870 1.00 95.94 152 LYS A C 1
ATOM 1200 O O . LYS A 1 152 ? 16.751 -4.979 38.954 1.00 95.94 152 LYS A O 1
ATOM 1205 N N . LYS A 1 153 ? 14.940 -6.054 38.160 1.00 95.69 153 LYS A N 1
ATOM 1206 C CA . LYS A 1 153 ? 15.688 -7.054 37.377 1.00 95.69 153 LYS A CA 1
ATOM 1207 C C . LYS A 1 153 ? 16.514 -6.401 36.269 1.00 95.69 153 LYS A C 1
ATOM 1209 O O . LYS A 1 153 ? 17.692 -6.711 36.127 1.00 95.69 153 LYS A O 1
ATOM 1214 N N . ALA A 1 154 ? 15.942 -5.452 35.531 1.00 92.44 154 ALA A N 1
ATOM 1215 C CA . ALA A 1 154 ? 16.656 -4.729 34.480 1.00 92.44 154 ALA A CA 1
ATOM 1216 C C . ALA A 1 154 ? 17.853 -3.936 35.033 1.00 92.44 154 ALA A C 1
ATOM 1218 O O . ALA A 1 154 ? 18.931 -3.956 34.442 1.00 92.44 154 ALA A O 1
ATOM 1219 N N . LYS A 1 155 ? 17.703 -3.295 36.201 1.00 96.56 155 LYS A N 1
ATOM 1220 C CA . LYS A 1 155 ? 18.813 -2.623 36.897 1.00 96.56 155 LYS A CA 1
ATOM 1221 C C . LYS A 1 155 ? 19.914 -3.599 37.305 1.00 96.56 155 LYS A C 1
ATOM 1223 O O . LYS A 1 155 ? 21.078 -3.303 37.065 1.00 96.56 155 LYS A O 1
ATOM 1228 N N . GLN A 1 156 ? 19.560 -4.767 37.842 1.00 96.25 156 GLN A N 1
ATOM 1229 C CA . GLN A 1 156 ? 20.539 -5.808 38.179 1.00 96.25 156 GLN A CA 1
ATOM 1230 C C . GLN A 1 156 ? 21.306 -6.297 36.943 1.00 96.25 156 GLN A C 1
ATOM 1232 O O . GLN A 1 156 ? 22.525 -6.439 36.991 1.00 96.25 156 GLN A O 1
ATOM 1237 N N . VAL A 1 157 ? 20.621 -6.494 35.811 1.00 94.12 157 VAL A N 1
ATOM 1238 C CA . VAL A 1 157 ? 21.275 -6.857 34.542 1.00 94.12 157 VAL A CA 1
ATOM 1239 C C . VAL A 1 157 ? 22.201 -5.737 34.062 1.00 94.12 157 VAL A C 1
ATOM 1241 O O . VAL A 1 157 ? 23.320 -6.011 33.634 1.00 94.12 157 VAL A O 1
ATOM 1244 N N . ALA A 1 158 ? 21.779 -4.475 34.165 1.00 92.50 158 ALA A N 1
ATOM 1245 C CA . ALA A 1 158 ? 22.603 -3.331 33.785 1.00 92.50 158 ALA A CA 1
ATOM 1246 C C . ALA A 1 158 ? 23.866 -3.203 34.656 1.00 92.50 158 ALA A C 1
ATOM 1248 O O . ALA A 1 158 ? 24.946 -2.936 34.123 1.00 92.50 158 ALA A O 1
ATOM 1249 N N . GLU A 1 159 ? 23.753 -3.430 35.968 1.00 94.81 159 GLU A N 1
ATOM 1250 C CA . GLU A 1 159 ? 24.895 -3.473 36.889 1.00 94.81 159 GLU A CA 1
ATOM 1251 C C . GLU A 1 159 ? 25.838 -4.630 36.554 1.00 94.81 159 GLU A C 1
ATOM 1253 O O . GLU A 1 159 ? 27.033 -4.399 36.382 1.00 94.81 159 GLU A O 1
ATOM 1258 N N . PHE A 1 160 ? 25.310 -5.834 36.325 1.00 95.88 160 PHE A N 1
ATOM 1259 C CA . PHE A 1 160 ? 26.109 -6.988 35.908 1.00 95.88 160 PHE A CA 1
ATOM 1260 C C . PHE A 1 160 ? 26.846 -6.742 34.580 1.00 95.88 160 PHE A C 1
ATOM 1262 O O . PHE A 1 160 ? 28.029 -7.047 34.438 1.00 95.88 160 PHE A O 1
ATOM 1269 N N . MET A 1 161 ? 26.180 -6.133 33.593 1.00 93.00 161 MET A N 1
ATOM 1270 C CA . MET A 1 161 ? 26.809 -5.769 32.318 1.00 93.00 161 MET A CA 1
ATOM 1271 C C . MET A 1 161 ? 27.859 -4.665 32.468 1.00 93.00 161 MET A C 1
ATOM 1273 O O . MET A 1 161 ? 28.817 -4.618 31.693 1.00 93.00 161 MET A O 1
ATOM 1277 N N . LYS A 1 162 ? 27.669 -3.739 33.411 1.00 95.69 162 LYS A N 1
ATOM 1278 C CA . LYS A 1 162 ? 28.658 -2.707 33.732 1.00 95.69 162 LYS A CA 1
ATOM 1279 C C . LYS A 1 162 ? 29.892 -3.339 34.375 1.00 95.69 162 LYS A C 1
ATOM 1281 O O . LYS A 1 162 ? 30.992 -3.092 33.891 1.00 95.69 162 LYS A O 1
ATOM 1286 N N . GLU A 1 163 ? 29.703 -4.209 35.362 1.00 96.06 163 GLU A N 1
ATOM 1287 C CA . GLU A 1 163 ? 30.789 -4.931 36.025 1.00 96.06 163 GLU A CA 1
ATOM 1288 C C . GLU A 1 163 ? 31.573 -5.796 35.030 1.00 96.06 163 GLU A C 1
ATOM 1290 O O . GLU A 1 163 ? 32.798 -5.722 34.974 1.00 96.06 163 GLU A O 1
ATOM 1295 N N . LYS A 1 164 ? 30.883 -6.541 34.157 1.00 96.00 164 LYS A N 1
ATOM 1296 C CA . LYS A 1 164 ? 31.536 -7.339 33.110 1.00 96.00 164 LYS A CA 1
ATOM 1297 C C . LYS A 1 164 ? 32.387 -6.479 32.168 1.00 96.00 164 LYS A C 1
ATOM 1299 O O . LYS A 1 164 ? 33.519 -6.843 31.862 1.00 96.00 164 LYS A O 1
ATOM 1304 N N . ARG A 1 165 ? 31.879 -5.316 31.740 1.00 94.19 165 ARG A N 1
ATOM 1305 C CA . ARG A 1 165 ? 32.652 -4.372 30.911 1.00 94.19 165 ARG A CA 1
ATOM 1306 C C . ARG A 1 165 ? 33.880 -3.841 31.644 1.00 94.19 165 ARG A C 1
ATOM 1308 O O . ARG A 1 165 ? 34.941 -3.737 31.039 1.00 94.19 165 ARG A O 1
ATOM 1315 N N . GLU A 1 166 ? 33.754 -3.514 32.926 1.00 95.44 166 GLU A N 1
ATOM 1316 C CA . GLU A 1 166 ? 34.884 -3.064 33.746 1.00 95.44 166 GLU A CA 1
ATOM 1317 C C . GLU A 1 166 ? 35.938 -4.170 33.907 1.00 95.44 166 GLU A C 1
ATOM 1319 O O . GLU A 1 166 ? 37.131 -3.896 33.767 1.00 95.44 166 GLU A O 1
ATOM 1324 N N . GLN A 1 167 ? 35.515 -5.424 34.093 1.00 95.31 167 GLN A N 1
ATOM 1325 C CA . GLN A 1 167 ? 36.408 -6.585 34.141 1.00 95.31 167 GLN A CA 1
ATOM 1326 C C . GLN A 1 167 ? 37.143 -6.811 32.812 1.00 95.31 167 GLN A C 1
ATOM 1328 O O . GLN A 1 167 ? 38.353 -7.040 32.815 1.00 95.31 167 GLN A O 1
ATOM 1333 N N . ASP A 1 168 ? 36.456 -6.712 31.673 1.00 92.69 168 ASP A N 1
ATOM 1334 C CA . ASP A 1 168 ? 37.085 -6.881 30.359 1.00 92.69 168 ASP A CA 1
ATOM 1335 C C . ASP A 1 168 ? 38.066 -5.735 30.050 1.00 92.69 168 ASP A C 1
ATOM 1337 O O . ASP A 1 168 ? 39.173 -5.980 29.567 1.00 92.69 168 ASP A O 1
ATOM 1341 N N . ILE A 1 169 ? 37.733 -4.492 30.420 1.00 93.81 169 ILE A N 1
ATOM 1342 C CA . ILE A 1 169 ? 38.662 -3.353 30.325 1.00 93.81 169 ILE A CA 1
ATOM 1343 C C . ILE A 1 169 ? 39.891 -3.578 31.217 1.00 93.81 169 ILE A C 1
ATOM 1345 O O . ILE A 1 169 ? 41.015 -3.310 30.786 1.00 93.81 169 ILE A O 1
ATOM 1349 N N . ALA A 1 170 ? 39.707 -4.077 32.442 1.00 95.44 170 ALA A N 1
ATOM 1350 C CA . ALA A 1 170 ? 40.813 -4.385 33.345 1.00 95.44 170 ALA A CA 1
ATOM 1351 C C . ALA A 1 170 ? 41.719 -5.493 32.781 1.00 95.44 170 ALA A C 1
ATOM 1353 O O . ALA A 1 170 ? 42.941 -5.350 32.807 1.00 95.44 170 ALA A O 1
ATOM 1354 N N . ARG A 1 171 ? 41.141 -6.547 32.188 1.00 95.62 171 ARG A N 1
ATOM 1355 C CA . ARG A 1 171 ? 41.897 -7.608 31.498 1.00 95.62 171 ARG A CA 1
ATOM 1356 C C . ARG A 1 171 ? 42.705 -7.065 30.324 1.00 95.62 171 ARG A C 1
ATOM 1358 O O . ARG A 1 171 ? 43.879 -7.396 30.201 1.00 95.62 171 ARG A O 1
ATOM 1365 N N . MET A 1 172 ? 42.114 -6.205 29.494 1.00 92.25 172 MET A N 1
ATOM 1366 C CA . MET A 1 172 ? 42.821 -5.585 28.367 1.00 92.25 172 MET A CA 1
ATOM 1367 C C . MET A 1 172 ? 43.982 -4.704 28.837 1.00 92.25 172 MET A C 1
ATOM 1369 O O . MET A 1 172 ? 45.069 -4.765 28.267 1.00 92.25 172 MET A O 1
ATOM 1373 N N . LYS A 1 173 ? 43.787 -3.920 29.905 1.00 94.62 173 LYS A N 1
ATOM 1374 C CA . LYS A 1 173 ? 44.864 -3.122 30.510 1.00 94.62 173 LYS A CA 1
ATOM 1375 C C . LYS A 1 173 ? 45.998 -4.004 31.036 1.00 94.62 173 LYS A C 1
ATOM 1377 O O . LYS A 1 173 ? 47.150 -3.715 30.734 1.00 94.62 173 LYS A O 1
ATOM 1382 N N . ALA A 1 174 ? 45.676 -5.096 31.730 1.00 94.62 174 ALA A N 1
ATOM 1383 C CA . ALA A 1 174 ? 46.671 -6.045 32.227 1.00 94.62 174 ALA A CA 1
ATOM 1384 C C . ALA A 1 174 ? 47.462 -6.714 31.086 1.00 94.62 174 ALA A C 1
ATOM 1386 O O . ALA A 1 174 ? 48.680 -6.816 31.170 1.00 94.62 174 ALA A O 1
ATOM 1387 N N . GLN A 1 175 ? 46.803 -7.095 29.984 1.00 93.12 175 GLN A N 1
ATOM 1388 C CA . GLN A 1 175 ? 47.486 -7.645 28.804 1.00 93.12 175 GLN A CA 1
ATOM 1389 C C . GLN A 1 175 ? 48.433 -6.632 28.145 1.00 93.12 175 GLN A C 1
ATOM 1391 O O . GLN A 1 175 ? 49.508 -7.001 27.670 1.00 93.12 175 GLN A O 1
ATOM 1396 N N . ILE A 1 176 ? 48.047 -5.352 28.095 1.00 92.12 176 ILE A N 1
ATOM 1397 C CA . ILE A 1 176 ? 48.917 -4.286 27.582 1.00 92.12 176 ILE A CA 1
ATOM 1398 C C . ILE A 1 176 ? 50.121 -4.104 28.511 1.00 92.12 176 ILE A C 1
ATOM 1400 O O . ILE A 1 176 ? 51.249 -4.053 28.027 1.00 92.12 176 ILE A O 1
ATOM 1404 N N . GLU A 1 177 ? 49.900 -4.046 29.823 1.00 93.06 177 GLU A N 1
ATOM 1405 C CA . GLU A 1 177 ? 50.963 -3.915 30.823 1.00 93.06 177 GLU A CA 1
ATOM 1406 C C . GLU A 1 177 ? 51.946 -5.093 30.772 1.00 93.06 177 GLU A C 1
ATOM 1408 O O . GLU A 1 177 ? 53.156 -4.878 30.746 1.00 93.06 177 GLU A O 1
ATOM 1413 N N . GLU A 1 178 ? 51.451 -6.326 30.641 1.00 92.00 178 GLU A N 1
ATOM 1414 C CA . GLU A 1 178 ? 52.280 -7.523 30.480 1.00 92.00 178 GLU A CA 1
ATOM 1415 C C . GLU A 1 178 ? 53.131 -7.462 29.205 1.00 92.00 178 GLU A C 1
ATOM 1417 O O . GLU A 1 178 ? 54.337 -7.710 29.258 1.00 92.00 178 GLU A O 1
ATOM 1422 N N . ARG A 1 179 ? 52.546 -7.066 28.063 1.00 93.00 179 ARG A N 1
ATOM 1423 C CA . ARG A 1 179 ? 53.310 -6.894 26.815 1.00 93.00 179 ARG A CA 1
ATOM 1424 C C . ARG A 1 179 ? 54.366 -5.799 26.919 1.00 93.00 179 ARG A C 1
ATOM 1426 O O . ARG A 1 179 ? 55.452 -5.952 26.361 1.00 93.00 179 ARG A O 1
ATOM 1433 N N . MET A 1 180 ? 54.064 -4.710 27.620 1.00 88.75 180 MET A N 1
ATOM 1434 C CA . MET A 1 180 ? 55.024 -3.632 27.861 1.00 88.75 180 MET A CA 1
ATOM 1435 C C . MET A 1 180 ? 56.170 -4.107 28.763 1.00 88.75 180 MET A C 1
ATOM 1437 O O . MET A 1 180 ? 57.332 -3.909 28.411 1.00 88.75 180 MET A O 1
ATOM 1441 N N . ALA A 1 181 ? 55.868 -4.823 29.849 1.00 91.00 181 ALA A N 1
ATOM 1442 C CA . ALA A 1 181 ? 56.868 -5.406 30.742 1.00 91.00 181 ALA A CA 1
ATOM 1443 C C . ALA A 1 181 ? 57.737 -6.469 30.040 1.00 91.00 181 ALA A C 1
ATOM 1445 O O . ALA A 1 181 ? 58.949 -6.538 30.250 1.00 91.00 181 ALA A O 1
ATOM 1446 N N . GLU A 1 182 ? 57.158 -7.289 29.161 1.00 89.62 182 GLU A N 1
ATOM 1447 C CA . GLU A 1 182 ? 57.908 -8.273 28.376 1.00 89.62 182 GLU A CA 1
ATOM 1448 C C . GLU A 1 182 ? 58.821 -7.594 27.338 1.00 89.62 182 GLU A C 1
ATOM 1450 O O . GLU A 1 182 ? 59.965 -8.012 27.132 1.00 89.62 182 GLU A O 1
ATOM 1455 N N . ALA A 1 183 ? 58.356 -6.512 26.704 1.00 85.56 183 ALA A N 1
ATOM 1456 C CA . ALA A 1 183 ? 59.183 -5.695 25.821 1.00 85.56 183 ALA A CA 1
ATOM 1457 C C . ALA A 1 183 ? 60.346 -5.028 26.578 1.00 85.56 183 ALA A C 1
ATOM 1459 O O . ALA A 1 183 ? 61.460 -4.962 26.050 1.00 85.56 183 ALA A O 1
ATOM 1460 N N . GLU A 1 184 ? 60.124 -4.573 27.814 1.00 87.75 184 GLU A N 1
ATOM 1461 C CA . GLU A 1 184 ? 61.179 -4.052 28.692 1.00 87.75 184 GLU A CA 1
ATOM 1462 C C . GLU A 1 184 ? 62.198 -5.130 29.073 1.00 87.75 184 GLU A C 1
ATOM 1464 O O . GLU A 1 184 ? 63.394 -4.906 28.878 1.00 87.75 184 GLU A O 1
ATOM 1469 N N . ARG A 1 185 ? 61.759 -6.336 29.463 1.00 88.06 185 ARG A N 1
ATOM 1470 C CA . ARG A 1 185 ? 62.666 -7.475 29.703 1.00 88.06 185 ARG A CA 1
ATOM 1471 C C . ARG A 1 185 ? 63.520 -7.796 28.480 1.00 88.06 185 ARG A C 1
ATOM 1473 O O . ARG A 1 185 ? 64.736 -7.918 28.598 1.00 88.06 185 ARG A O 1
ATOM 1480 N N . ARG A 1 186 ? 62.928 -7.847 27.278 1.00 84.88 186 ARG A N 1
ATOM 1481 C CA . ARG A 1 186 ? 63.688 -8.055 26.029 1.00 84.88 186 ARG A CA 1
ATOM 1482 C C . ARG A 1 186 ? 64.716 -6.943 25.791 1.00 84.88 186 ARG A C 1
ATOM 1484 O O . ARG A 1 186 ? 65.835 -7.223 25.358 1.00 84.88 186 ARG A O 1
ATOM 1491 N N . ARG A 1 187 ? 64.378 -5.681 26.083 1.00 84.88 187 ARG A N 1
ATOM 1492 C CA . ARG A 1 187 ? 65.323 -4.551 25.986 1.00 84.88 187 ARG A CA 1
ATOM 1493 C C . ARG A 1 187 ? 66.476 -4.686 26.981 1.00 84.88 187 ARG A C 1
ATOM 1495 O O . ARG A 1 187 ? 67.616 -4.401 26.618 1.00 84.88 187 ARG A O 1
ATOM 1502 N N . GLU A 1 188 ? 66.206 -5.108 28.210 1.00 82.94 188 GLU A N 1
ATOM 1503 C CA . GLU A 1 188 ? 67.226 -5.339 29.239 1.00 82.94 188 GLU A CA 1
ATOM 1504 C C . GLU A 1 188 ? 68.125 -6.537 28.907 1.00 82.94 188 GLU A C 1
ATOM 1506 O O . GLU A 1 188 ? 69.348 -6.444 29.028 1.00 82.94 188 GLU A O 1
ATOM 1511 N N . GLU A 1 189 ? 67.564 -7.625 28.379 1.00 81.62 189 GLU A N 1
ATOM 1512 C CA . GLU A 1 189 ? 68.330 -8.770 27.878 1.00 81.62 189 GLU A CA 1
ATOM 1513 C C . GLU A 1 189 ? 69.260 -8.392 26.718 1.00 81.62 189 GLU A C 1
ATOM 1515 O O . GLU A 1 189 ? 70.413 -8.821 26.671 1.00 81.62 189 GLU A O 1
ATOM 1520 N N . LEU A 1 190 ? 68.797 -7.567 25.773 1.00 78.19 190 LEU A N 1
ATOM 1521 C CA . LEU A 1 190 ? 69.652 -7.074 24.689 1.00 78.19 190 LEU A CA 1
ATOM 1522 C C . LEU A 1 190 ? 70.738 -6.129 25.213 1.00 78.19 190 LEU A C 1
ATOM 1524 O O . LEU A 1 190 ? 71.875 -6.186 24.740 1.00 78.19 190 LEU A O 1
ATOM 1528 N N . ARG A 1 191 ? 70.432 -5.287 26.209 1.00 74.38 191 ARG A N 1
ATO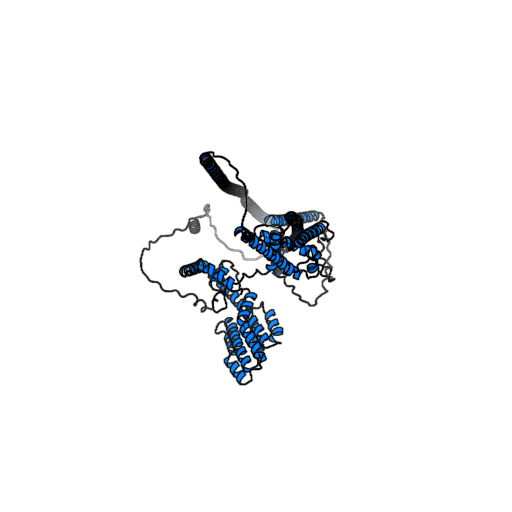M 1529 C CA . ARG A 1 191 ? 71.436 -4.430 26.861 1.00 74.38 191 ARG A CA 1
ATOM 1530 C C . ARG A 1 191 ? 72.502 -5.247 27.588 1.00 74.38 191 ARG A C 1
ATOM 1532 O O . ARG A 1 191 ? 73.684 -4.958 27.424 1.00 74.38 191 ARG A O 1
ATOM 1539 N N . THR A 1 192 ? 72.116 -6.276 28.334 1.00 74.00 192 THR A N 1
ATOM 1540 C CA . THR A 1 192 ? 73.051 -7.148 29.066 1.00 74.00 192 THR A CA 1
ATOM 1541 C C . THR A 1 192 ? 73.898 -8.007 28.120 1.00 74.00 192 THR A C 1
ATOM 1543 O O . THR A 1 192 ? 75.116 -8.076 28.288 1.00 74.00 192 THR A O 1
ATOM 1546 N N . LYS A 1 193 ? 73.310 -8.563 27.049 1.00 70.94 193 LYS A N 1
ATOM 1547 C CA . LYS A 1 193 ? 74.045 -9.292 25.992 1.00 70.94 193 LYS A CA 1
ATOM 1548 C C . LYS A 1 193 ? 75.023 -8.390 25.222 1.00 70.94 193 LYS A C 1
ATOM 1550 O O . LYS A 1 193 ? 76.149 -8.805 24.948 1.00 70.94 193 LYS A O 1
ATOM 1555 N N . ASN A 1 194 ? 74.649 -7.142 24.921 1.00 60.72 194 ASN A N 1
ATOM 1556 C CA . ASN A 1 194 ? 75.530 -6.184 24.237 1.00 60.72 194 ASN A CA 1
ATOM 1557 C C . ASN A 1 194 ? 76.634 -5.610 25.142 1.00 60.72 194 ASN A C 1
ATOM 1559 O O . ASN A 1 194 ? 77.703 -5.261 24.638 1.00 60.72 194 ASN A O 1
ATOM 1563 N N . ALA A 1 195 ? 76.428 -5.557 26.462 1.00 60.34 195 ALA A N 1
ATOM 1564 C CA . ALA A 1 195 ? 77.470 -5.176 27.417 1.00 60.34 195 ALA A CA 1
ATOM 1565 C C . ALA A 1 195 ? 78.621 -6.206 27.477 1.00 60.34 195 ALA A C 1
ATOM 1567 O O . ALA A 1 195 ? 79.765 -5.832 27.722 1.00 60.34 195 ALA A O 1
ATOM 1568 N N . SER A 1 196 ? 78.354 -7.480 27.158 1.00 56.53 196 SER A N 1
ATOM 1569 C CA . SER A 1 196 ? 79.356 -8.559 27.119 1.00 56.53 196 SER A CA 1
ATOM 1570 C C . SER A 1 196 ? 80.259 -8.555 25.870 1.00 56.53 196 SER A C 1
ATOM 1572 O O . SER A 1 196 ? 81.246 -9.289 25.844 1.00 56.53 196 SER A O 1
ATOM 1574 N N . ARG A 1 197 ? 79.958 -7.769 24.821 1.00 51.31 197 ARG A N 1
ATOM 1575 C CA . ARG A 1 197 ? 80.671 -7.801 23.521 1.00 51.31 197 ARG A CA 1
ATOM 1576 C C . ARG A 1 197 ? 81.395 -6.498 23.162 1.00 51.31 197 ARG A C 1
ATOM 1578 O O . ARG A 1 197 ? 81.415 -6.086 22.004 1.00 51.31 197 ARG A O 1
ATOM 1585 N N . ARG A 1 198 ? 82.049 -5.854 24.131 1.00 47.16 198 ARG A N 1
ATOM 1586 C CA . ARG A 1 198 ? 83.034 -4.796 23.840 1.00 47.16 198 ARG A CA 1
ATOM 1587 C C . ARG A 1 198 ? 84.325 -4.978 24.637 1.00 47.16 198 ARG A C 1
ATOM 1589 O O . ARG A 1 198 ? 84.553 -4.301 25.631 1.00 47.16 198 ARG A O 1
ATOM 1596 N N . SER A 1 199 ? 85.212 -5.833 24.124 1.00 40.38 199 SER A N 1
ATOM 1597 C CA . SER A 1 199 ? 86.655 -5.775 24.388 1.00 40.38 199 SER A CA 1
ATOM 1598 C C . SER A 1 199 ? 87.390 -5.186 23.171 1.00 40.38 199 SER A C 1
ATOM 1600 O O . SER A 1 199 ? 87.666 -5.872 22.195 1.00 40.38 199 SER A O 1
ATOM 1602 N N . ARG A 1 200 ? 87.621 -3.872 23.231 1.00 41.19 200 ARG A N 1
ATOM 1603 C CA . ARG A 1 200 ? 88.848 -3.125 22.883 1.00 41.19 200 ARG A CA 1
ATOM 1604 C C . ARG A 1 200 ? 89.886 -3.747 21.908 1.00 41.19 200 ARG A C 1
ATOM 1606 O O . ARG A 1 200 ? 90.519 -4.740 22.238 1.00 41.19 200 ARG A O 1
ATOM 1613 N N . GLY A 1 201 ? 90.206 -3.001 20.839 1.00 35.69 201 GLY A N 1
ATOM 1614 C CA . GLY A 1 201 ? 91.471 -3.053 20.069 1.00 35.69 201 GLY A CA 1
ATOM 1615 C C . GLY A 1 201 ? 91.333 -2.334 18.709 1.00 35.69 201 GLY A C 1
ATOM 1616 O O . GLY A 1 201 ? 90.582 -2.799 17.870 1.00 35.69 201 GLY A O 1
ATOM 1617 N N . GLN A 1 202 ? 91.735 -1.064 18.561 1.00 35.91 202 GLN A N 1
ATOM 1618 C CA . GLN A 1 202 ? 93.063 -0.510 18.205 1.00 35.91 202 GLN A CA 1
ATOM 1619 C C . GLN A 1 202 ? 93.209 -0.186 16.697 1.00 35.91 202 GLN A C 1
ATOM 1621 O O . GLN A 1 202 ? 92.988 -1.026 15.835 1.00 35.91 202 GLN A O 1
ATOM 1626 N N . SER A 1 203 ? 93.548 1.075 16.407 1.00 38.09 203 SER A N 1
ATOM 1627 C CA . SER A 1 203 ? 93.768 1.672 15.079 1.00 38.09 203 SER A CA 1
ATOM 1628 C C . SER A 1 203 ? 95.070 1.220 14.420 1.00 38.09 203 SER A C 1
ATOM 1630 O O . SER A 1 203 ? 96.023 1.044 15.166 1.00 38.09 203 SER A O 1
ATOM 1632 N N . VAL A 1 204 ? 95.161 1.251 13.080 1.00 35.66 204 VAL A N 1
ATOM 1633 C CA . VAL A 1 204 ? 96.273 1.854 12.297 1.00 35.66 204 VAL A CA 1
ATOM 1634 C C . VAL A 1 204 ? 95.825 2.069 10.834 1.00 35.66 204 VAL A C 1
ATOM 1636 O O . VAL A 1 204 ? 95.179 1.215 10.238 1.00 35.66 204 VAL A O 1
ATOM 1639 N N . MET A 1 205 ? 96.170 3.235 10.277 1.00 40.88 205 MET A N 1
ATOM 1640 C CA . MET A 1 205 ? 95.994 3.665 8.879 1.00 40.88 205 MET A CA 1
ATOM 1641 C C . MET A 1 205 ? 97.104 3.112 7.968 1.00 40.88 205 MET A C 1
ATOM 1643 O O . MET A 1 205 ? 98.264 3.086 8.380 1.00 40.88 205 MET A O 1
ATOM 1647 N N . THR A 1 206 ? 96.819 2.782 6.701 1.00 33.38 206 THR A N 1
ATOM 1648 C CA . THR A 1 206 ? 97.867 2.645 5.663 1.00 33.38 206 THR A CA 1
ATOM 1649 C C . THR A 1 206 ? 97.332 2.961 4.253 1.00 33.38 206 THR A C 1
ATOM 1651 O O . THR A 1 206 ? 96.157 2.772 3.960 1.00 33.38 206 THR A O 1
ATOM 1654 N N . ARG A 1 207 ? 98.205 3.560 3.431 1.00 36.25 207 ARG A N 1
ATOM 1655 C CA . ARG A 1 207 ? 97.985 4.336 2.191 1.00 36.25 207 ARG A CA 1
ATOM 1656 C C . ARG A 1 207 ? 97.615 3.504 0.934 1.00 36.25 207 ARG A C 1
ATOM 1658 O O . ARG A 1 207 ? 98.032 2.362 0.813 1.00 36.25 207 ARG A O 1
ATOM 1665 N N . LYS A 1 208 ? 96.931 4.160 -0.027 1.00 42.69 208 LYS A N 1
ATOM 1666 C CA . LYS A 1 208 ? 96.747 3.826 -1.477 1.00 42.69 208 LYS A CA 1
ATOM 1667 C C . LYS A 1 208 ? 98.090 3.512 -2.192 1.00 42.69 208 LYS A C 1
ATOM 1669 O O . LYS A 1 208 ? 99.072 4.107 -1.733 1.00 42.69 208 LYS A O 1
ATOM 1674 N N . PRO A 1 209 ? 98.180 2.719 -3.305 1.00 39.53 209 PRO A N 1
ATOM 1675 C CA . PRO A 1 209 ? 97.502 3.007 -4.604 1.00 39.53 209 PRO A CA 1
ATOM 1676 C C . PRO A 1 209 ? 97.179 1.827 -5.591 1.00 39.53 209 PRO A C 1
ATOM 1678 O O . PRO A 1 209 ? 97.728 0.750 -5.439 1.00 39.53 209 PRO A O 1
ATOM 1681 N N . ILE A 1 210 ? 96.338 2.122 -6.618 1.00 37.69 210 ILE A N 1
ATOM 1682 C CA . ILE A 1 210 ? 96.239 1.576 -8.019 1.00 37.69 210 ILE A CA 1
ATOM 1683 C C . ILE A 1 210 ? 96.084 0.030 -8.157 1.00 37.69 210 ILE A C 1
ATOM 1685 O O . ILE A 1 210 ? 96.925 -0.708 -7.678 1.00 37.69 210 ILE A O 1
ATOM 1689 N N . GLU A 1 211 ? 95.037 -0.575 -8.746 1.00 33.06 211 GLU A N 1
ATOM 1690 C CA . GLU A 1 211 ? 94.596 -0.535 -10.157 1.00 33.06 211 GLU A CA 1
ATOM 1691 C C . GLU A 1 211 ? 93.311 -1.386 -10.368 1.00 33.06 211 GLU A C 1
ATOM 1693 O O . GLU A 1 211 ? 93.019 -2.279 -9.574 1.00 33.06 211 GLU A O 1
ATOM 1698 N N . SER A 1 212 ? 92.655 -1.181 -11.518 1.00 37.19 212 SER A N 1
ATOM 1699 C CA . SER A 1 212 ? 91.652 -2.024 -12.210 1.00 37.19 212 SER A CA 1
ATOM 1700 C C . SER A 1 212 ? 90.151 -1.870 -11.881 1.00 37.19 212 SER A C 1
ATOM 1702 O O . SER A 1 212 ? 89.699 -1.865 -10.741 1.00 37.19 212 SER A O 1
ATOM 1704 N N . VAL A 1 213 ? 89.400 -1.698 -12.972 1.00 47.78 213 VAL A N 1
ATOM 1705 C CA . VAL A 1 213 ? 87.952 -1.479 -13.126 1.00 47.78 213 VAL A CA 1
ATOM 1706 C C . VAL A 1 213 ? 87.177 -2.778 -12.832 1.00 47.78 213 VAL A C 1
ATOM 1708 O O . VAL A 1 213 ? 87.687 -3.856 -13.134 1.00 47.78 213 VAL A O 1
ATOM 1711 N N . PRO A 1 214 ? 85.962 -2.697 -12.265 1.00 44.03 214 PRO A N 1
ATOM 1712 C CA . PRO A 1 214 ? 84.781 -3.200 -12.985 1.00 44.03 214 PRO A CA 1
ATOM 1713 C C . PRO A 1 214 ? 83.634 -2.175 -12.878 1.00 44.03 214 PRO A C 1
ATOM 1715 O O . PRO A 1 214 ? 83.406 -1.579 -11.831 1.00 44.03 214 PRO A O 1
ATOM 1718 N N . GLU A 1 215 ? 83.089 -1.700 -13.993 1.00 38.09 215 GLU A N 1
ATOM 1719 C CA . GLU A 1 215 ? 81.997 -2.325 -14.752 1.00 38.09 215 GLU A CA 1
ATOM 1720 C C . GLU A 1 215 ? 80.652 -2.206 -14.018 1.00 38.09 215 GLU A C 1
ATOM 1722 O O . GLU A 1 215 ? 80.542 -2.417 -12.814 1.00 38.09 215 GLU A O 1
ATOM 1727 N N . ALA A 1 216 ? 79.665 -1.728 -14.771 1.00 47.28 216 ALA A N 1
ATOM 1728 C CA . ALA A 1 216 ? 78.390 -1.198 -14.324 1.00 47.28 216 ALA A CA 1
ATOM 1729 C C . ALA A 1 216 ? 77.673 -2.087 -13.294 1.00 47.28 216 ALA A C 1
ATOM 1731 O O . ALA A 1 216 ? 77.259 -3.201 -13.602 1.00 47.28 216 ALA A O 1
ATOM 1732 N N . VAL A 1 217 ? 77.448 -1.548 -12.094 1.00 40.94 217 VAL A N 1
ATOM 1733 C CA . VAL A 1 217 ? 76.357 -2.019 -11.240 1.00 40.94 217 VAL A CA 1
ATOM 1734 C C . VAL A 1 217 ? 75.126 -1.249 -11.688 1.00 40.94 217 VAL A C 1
ATOM 1736 O O . VAL A 1 217 ? 74.978 -0.064 -11.390 1.00 40.94 217 VAL A O 1
ATOM 1739 N N . GLU A 1 218 ? 74.298 -1.921 -12.483 1.00 45.91 218 GLU A N 1
ATOM 1740 C CA . GLU A 1 218 ? 72.915 -1.533 -12.720 1.00 45.91 218 GLU A CA 1
ATOM 1741 C C . GLU A 1 218 ? 72.262 -1.226 -11.368 1.00 45.91 218 GLU A C 1
ATOM 1743 O O . GLU A 1 218 ? 72.298 -2.041 -10.444 1.00 45.91 218 GLU A O 1
ATOM 1748 N N . GLU A 1 219 ? 71.707 -0.025 -11.231 1.00 44.97 219 GLU A N 1
ATOM 1749 C CA . GLU A 1 219 ? 70.864 0.326 -10.096 1.00 44.97 219 GLU A CA 1
ATOM 1750 C C . GLU A 1 219 ? 69.666 -0.634 -10.088 1.00 44.97 219 GLU A C 1
ATOM 1752 O O . GLU A 1 219 ? 68.714 -0.474 -10.853 1.00 44.97 219 GLU A O 1
ATOM 1757 N N . GLU A 1 220 ? 69.725 -1.670 -9.247 1.00 48.25 220 GLU A N 1
ATOM 1758 C CA . GLU A 1 220 ? 68.597 -2.561 -9.000 1.00 48.25 220 GLU A CA 1
ATOM 1759 C C . GLU A 1 220 ? 67.416 -1.717 -8.507 1.00 48.25 220 GLU A C 1
ATOM 1761 O O . GLU A 1 220 ? 67.399 -1.215 -7.379 1.00 48.25 220 GLU A O 1
ATOM 1766 N N . ALA A 1 221 ? 66.415 -1.545 -9.373 1.00 51.44 221 ALA A N 1
ATOM 1767 C CA . ALA A 1 221 ? 65.155 -0.912 -9.029 1.00 51.44 221 ALA A CA 1
ATOM 1768 C C . ALA A 1 221 ? 64.592 -1.571 -7.761 1.00 51.44 221 ALA A C 1
ATOM 1770 O O . ALA A 1 221 ? 64.302 -2.770 -7.741 1.00 51.44 221 ALA A O 1
ATOM 1771 N N . CYS A 1 222 ? 64.462 -0.776 -6.698 1.00 52.50 222 CYS A N 1
ATOM 1772 C CA . CYS A 1 222 ? 63.915 -1.195 -5.414 1.00 52.50 222 CYS A CA 1
ATOM 1773 C C . CYS A 1 222 ? 62.583 -1.932 -5.642 1.00 52.50 222 CYS A C 1
ATOM 1775 O O . CYS A 1 222 ? 61.604 -1.337 -6.101 1.00 52.50 222 CYS A O 1
ATOM 1777 N N . LYS A 1 223 ? 62.560 -3.246 -5.393 1.00 69.81 223 LYS A N 1
ATOM 1778 C CA . LYS A 1 223 ? 61.366 -4.077 -5.586 1.00 69.81 223 LYS A CA 1
ATOM 1779 C C . LYS A 1 223 ? 60.293 -3.588 -4.612 1.00 69.81 223 LYS A C 1
ATOM 1781 O O . LYS A 1 223 ? 60.534 -3.569 -3.407 1.00 69.81 223 LYS A O 1
ATOM 1786 N N . LEU A 1 224 ? 59.140 -3.157 -5.137 1.00 75.69 224 LEU A N 1
ATOM 1787 C CA . LEU A 1 224 ? 57.982 -2.798 -4.314 1.00 75.69 224 LEU A CA 1
ATOM 1788 C C . LEU A 1 224 ? 57.672 -3.947 -3.351 1.00 75.69 224 LEU A C 1
ATOM 1790 O O . LEU A 1 224 ? 57.629 -5.102 -3.774 1.00 75.69 224 LEU A O 1
ATOM 1794 N N . THR A 1 225 ? 57.428 -3.623 -2.084 1.00 88.06 225 THR A N 1
ATOM 1795 C CA . THR A 1 225 ? 56.925 -4.607 -1.125 1.00 88.06 225 THR A CA 1
ATOM 1796 C C . THR A 1 225 ? 55.506 -5.032 -1.514 1.00 88.06 225 THR A C 1
ATOM 1798 O O . THR A 1 225 ? 54.750 -4.247 -2.097 1.00 88.06 225 THR A O 1
ATOM 1801 N N . ASP A 1 226 ? 55.121 -6.265 -1.185 1.00 84.00 226 ASP A N 1
ATOM 1802 C CA . ASP A 1 226 ? 53.775 -6.779 -1.479 1.00 84.00 226 ASP A CA 1
ATOM 1803 C C . ASP A 1 226 ? 52.676 -5.922 -0.822 1.00 84.00 226 ASP A C 1
ATOM 1805 O O . ASP A 1 226 ? 51.602 -5.732 -1.394 1.00 84.00 226 ASP A O 1
ATOM 1809 N N . GLU A 1 227 ? 52.960 -5.337 0.346 1.00 86.50 227 GLU A N 1
ATOM 1810 C CA . GLU A 1 227 ? 52.060 -4.419 1.053 1.00 86.50 227 GLU A CA 1
ATOM 1811 C C . GLU A 1 227 ? 51.873 -3.098 0.293 1.00 86.50 227 GLU A C 1
ATOM 1813 O O . GLU A 1 227 ? 50.739 -2.645 0.110 1.00 86.50 227 GLU A O 1
ATOM 1818 N N . ASP A 1 228 ? 52.957 -2.508 -0.224 1.00 87.31 228 ASP A N 1
ATOM 1819 C CA . ASP A 1 228 ? 52.898 -1.290 -1.040 1.00 87.31 228 ASP A CA 1
ATOM 1820 C C . ASP A 1 228 ? 52.189 -1.539 -2.376 1.00 87.31 228 ASP A C 1
ATOM 1822 O O . ASP A 1 228 ? 51.420 -0.696 -2.854 1.00 87.31 228 ASP A O 1
ATOM 1826 N N . ALA A 1 229 ? 52.416 -2.708 -2.983 1.00 87.81 229 ALA A N 1
ATOM 1827 C CA . ALA A 1 229 ? 51.721 -3.129 -4.191 1.00 87.81 229 ALA A CA 1
ATOM 1828 C C . ALA A 1 229 ? 50.214 -3.295 -3.928 1.00 87.81 229 ALA A C 1
ATOM 1830 O O . ALA A 1 229 ? 49.393 -2.732 -4.660 1.00 87.81 229 ALA A O 1
ATOM 1831 N N . ALA A 1 230 ? 49.838 -3.981 -2.843 1.00 90.06 230 ALA A N 1
ATOM 1832 C CA . ALA A 1 230 ? 48.447 -4.148 -2.434 1.00 90.06 230 ALA A CA 1
ATOM 1833 C C . ALA A 1 230 ? 47.771 -2.801 -2.131 1.00 90.06 230 ALA A C 1
ATOM 1835 O O . ALA A 1 230 ? 46.654 -2.561 -2.596 1.00 90.06 230 ALA A O 1
ATOM 1836 N N . ALA A 1 231 ? 48.445 -1.887 -1.427 1.00 90.00 231 ALA A N 1
ATOM 1837 C CA . ALA A 1 231 ? 47.922 -0.557 -1.119 1.00 90.00 231 ALA A CA 1
ATOM 1838 C C . ALA A 1 231 ? 47.647 0.265 -2.390 1.00 90.00 231 ALA A C 1
ATOM 1840 O O . ALA A 1 231 ? 46.588 0.889 -2.509 1.00 90.00 231 ALA A O 1
ATOM 1841 N N . ARG A 1 232 ? 48.554 0.223 -3.377 1.00 88.94 232 ARG A N 1
ATOM 1842 C CA . ARG A 1 232 ? 48.373 0.900 -4.674 1.00 88.94 232 ARG A CA 1
ATOM 1843 C C . ARG A 1 232 ? 47.208 0.313 -5.470 1.00 88.94 232 ARG A C 1
ATOM 1845 O O . ARG A 1 232 ? 46.389 1.076 -5.988 1.00 88.94 232 ARG A O 1
ATOM 1852 N N . ILE A 1 233 ? 47.091 -1.016 -5.522 1.00 90.50 233 ILE A N 1
ATOM 1853 C CA . ILE A 1 233 ? 45.983 -1.708 -6.200 1.00 90.50 233 ILE A CA 1
ATOM 1854 C C . ILE A 1 233 ? 44.649 -1.364 -5.530 1.00 90.50 233 ILE A C 1
ATOM 1856 O O . ILE A 1 233 ? 43.693 -0.995 -6.212 1.00 90.50 233 ILE A O 1
ATOM 1860 N N . GLN A 1 234 ? 44.577 -1.423 -4.198 1.00 90.88 234 GLN A N 1
ATOM 1861 C CA . GLN A 1 234 ? 43.368 -1.086 -3.445 1.00 90.88 234 GLN A CA 1
ATOM 1862 C C . GLN A 1 234 ? 42.975 0.383 -3.613 1.00 90.88 234 GLN A C 1
ATOM 1864 O O . GLN A 1 234 ? 41.790 0.688 -3.766 1.00 90.88 234 GLN A O 1
ATOM 1869 N N . TRP A 1 235 ? 43.943 1.302 -3.599 1.00 90.19 235 TRP A N 1
ATOM 1870 C CA . TRP A 1 235 ? 43.693 2.724 -3.822 1.00 90.19 235 TRP A CA 1
ATOM 1871 C C . TRP A 1 235 ? 43.115 2.978 -5.218 1.00 90.19 235 TRP A C 1
ATOM 1873 O O . TRP A 1 235 ? 42.080 3.640 -5.340 1.00 90.19 235 TRP A O 1
ATOM 1883 N N . TRP A 1 236 ? 43.723 2.383 -6.250 1.00 90.44 236 TRP A N 1
ATOM 1884 C CA . TRP A 1 236 ? 43.241 2.468 -7.628 1.00 90.44 236 TRP A CA 1
ATOM 1885 C C . TRP A 1 236 ? 41.840 1.860 -7.775 1.00 90.44 236 TRP A C 1
ATOM 1887 O O . TRP A 1 236 ? 40.934 2.521 -8.282 1.00 90.44 236 TRP A O 1
ATOM 1897 N N . TRP A 1 237 ? 41.620 0.654 -7.242 1.00 92.31 237 TRP A N 1
ATOM 1898 C CA . TRP A 1 237 ? 40.328 -0.037 -7.284 1.00 92.31 237 TRP A CA 1
ATOM 1899 C C . TRP A 1 237 ? 39.215 0.768 -6.602 1.00 92.31 237 TRP A C 1
ATOM 1901 O O . TRP A 1 237 ? 38.147 0.969 -7.186 1.00 92.31 237 TRP A O 1
ATOM 1911 N N . ARG A 1 238 ? 39.470 1.313 -5.403 1.00 91.38 238 ARG A N 1
ATOM 1912 C CA . ARG A 1 238 ? 38.520 2.194 -4.701 1.00 91.38 238 ARG A CA 1
ATOM 1913 C C . ARG A 1 238 ? 38.238 3.470 -5.502 1.00 91.38 238 ARG A C 1
ATOM 1915 O O . ARG A 1 238 ? 37.090 3.903 -5.556 1.00 91.38 238 ARG A O 1
ATOM 1922 N N . GLY A 1 239 ? 39.250 4.053 -6.149 1.00 91.19 239 GLY A N 1
ATOM 1923 C CA . GLY A 1 239 ? 39.082 5.193 -7.056 1.00 91.19 239 GLY A CA 1
ATOM 1924 C C . GLY A 1 239 ? 38.196 4.865 -8.262 1.00 91.19 239 GLY A C 1
ATOM 1925 O O . GLY A 1 239 ? 37.279 5.622 -8.581 1.00 91.19 239 GLY A O 1
ATOM 1926 N N . CYS A 1 240 ? 38.399 3.704 -8.890 1.00 91.38 240 CYS A N 1
ATOM 1927 C CA . CYS A 1 240 ? 37.569 3.214 -9.991 1.00 91.38 240 CYS A CA 1
ATOM 1928 C C . CYS A 1 240 ? 36.118 2.955 -9.569 1.00 91.38 240 CYS A C 1
ATOM 1930 O O . CYS A 1 240 ? 35.200 3.290 -10.322 1.00 91.38 240 CYS A O 1
ATOM 1932 N N . LEU A 1 241 ? 35.898 2.404 -8.371 1.00 92.19 241 LEU A N 1
ATOM 1933 C CA . LEU A 1 241 ? 34.561 2.223 -7.805 1.00 92.19 241 LEU A CA 1
ATOM 1934 C C . LEU A 1 241 ? 33.849 3.560 -7.584 1.00 92.19 241 LEU A C 1
ATOM 1936 O O . LEU A 1 241 ? 32.713 3.715 -8.019 1.00 92.19 241 LEU A O 1
ATOM 1940 N N . ARG A 1 242 ? 34.516 4.550 -6.978 1.00 93.19 242 ARG A N 1
ATOM 1941 C CA . ARG A 1 242 ? 33.949 5.898 -6.787 1.00 93.19 242 ARG A CA 1
ATOM 1942 C C . ARG A 1 242 ? 33.631 6.584 -8.112 1.00 93.19 242 ARG A C 1
ATOM 1944 O O . ARG A 1 242 ? 32.535 7.109 -8.279 1.00 93.19 242 ARG A O 1
ATOM 1951 N N . LYS A 1 243 ? 34.523 6.471 -9.100 1.00 93.06 243 LYS A N 1
ATOM 1952 C CA . LYS A 1 243 ? 34.269 6.937 -10.473 1.00 93.06 243 LYS A CA 1
ATOM 1953 C C . LYS A 1 243 ? 33.047 6.267 -11.106 1.00 93.06 243 LYS A C 1
ATOM 1955 O O . LYS A 1 243 ? 32.363 6.882 -11.919 1.00 93.06 243 LYS A O 1
ATOM 1960 N N . ARG A 1 244 ? 32.814 4.981 -10.825 1.00 93.56 244 ARG A N 1
ATOM 1961 C CA . ARG A 1 244 ? 31.632 4.260 -11.315 1.00 93.56 244 ARG A CA 1
ATOM 1962 C C . ARG A 1 244 ? 30.363 4.788 -10.650 1.00 93.56 244 ARG A C 1
ATOM 1964 O O . ARG A 1 244 ? 29.447 5.130 -11.375 1.00 93.56 244 ARG A O 1
ATOM 1971 N N . MET A 1 245 ? 30.360 4.943 -9.325 1.00 92.38 245 MET A N 1
ATOM 1972 C CA . MET A 1 245 ? 29.210 5.467 -8.573 1.00 92.38 245 MET A CA 1
ATOM 1973 C C . MET A 1 245 ? 28.771 6.858 -9.060 1.00 92.38 245 MET A C 1
ATOM 1975 O O . MET A 1 245 ? 27.585 7.090 -9.254 1.00 92.38 245 MET A O 1
ATOM 1979 N N . ILE A 1 246 ? 29.722 7.763 -9.317 1.00 92.50 246 ILE A N 1
ATOM 1980 C CA . ILE A 1 246 ? 29.418 9.109 -9.837 1.00 92.50 246 ILE A CA 1
ATOM 1981 C C . ILE A 1 246 ? 28.837 9.040 -11.254 1.00 92.50 246 ILE A C 1
ATOM 1983 O O . ILE A 1 246 ? 27.882 9.746 -11.558 1.00 92.50 246 ILE A O 1
ATOM 1987 N N . ARG A 1 247 ? 29.385 8.175 -12.121 1.00 93.00 247 ARG A N 1
ATOM 1988 C CA . ARG A 1 247 ? 28.836 7.969 -13.470 1.00 93.00 247 ARG A CA 1
ATOM 1989 C C . ARG A 1 247 ? 27.421 7.405 -13.423 1.00 93.00 247 ARG A C 1
ATOM 1991 O O . ARG A 1 247 ? 26.548 7.982 -14.044 1.00 93.00 247 ARG A O 1
ATOM 1998 N N . GLU A 1 248 ? 27.191 6.364 -12.623 1.00 94.00 248 GLU A N 1
ATOM 1999 C CA . GLU A 1 248 ? 25.866 5.754 -12.454 1.00 94.00 248 GLU A CA 1
ATOM 2000 C C . GLU A 1 248 ? 24.810 6.773 -12.005 1.00 94.00 248 GLU A C 1
ATOM 2002 O O . GLU A 1 248 ? 23.668 6.677 -12.442 1.00 94.00 248 GLU A O 1
ATOM 2007 N N . PHE A 1 249 ? 25.179 7.745 -11.161 1.00 93.31 249 PHE A N 1
ATOM 2008 C CA . PHE A 1 249 ? 24.281 8.830 -10.764 1.00 93.31 249 PHE A CA 1
ATOM 2009 C C . PHE A 1 249 ? 24.072 9.865 -11.871 1.00 93.31 249 PHE A C 1
ATOM 2011 O O . PHE A 1 249 ? 22.936 10.244 -12.133 1.00 93.31 249 PHE A O 1
ATOM 2018 N N . ASN A 1 250 ? 25.135 10.297 -12.553 1.00 91.62 250 ASN A N 1
ATOM 2019 C CA . ASN A 1 250 ? 25.012 11.234 -13.673 1.00 91.62 250 ASN A CA 1
ATOM 2020 C C . ASN A 1 250 ? 24.167 10.647 -14.819 1.00 91.62 250 ASN A C 1
ATOM 2022 O O . ASN A 1 250 ? 23.408 11.378 -15.450 1.00 91.62 250 ASN A O 1
ATOM 2026 N N . ASP A 1 251 ? 24.236 9.330 -15.032 1.00 92.69 251 ASP A N 1
ATOM 2027 C CA . ASP A 1 251 ? 23.423 8.595 -16.008 1.00 92.69 251 ASP A CA 1
ATOM 2028 C C . ASP A 1 251 ? 21.921 8.592 -15.653 1.00 92.69 251 ASP A C 1
ATOM 2030 O O . ASP A 1 251 ? 21.094 8.266 -16.502 1.00 92.69 251 ASP A O 1
ATOM 2034 N N . LEU A 1 252 ? 21.541 8.951 -14.417 1.00 90.31 252 LEU A N 1
ATOM 2035 C CA . LEU A 1 252 ? 20.135 9.160 -14.048 1.00 90.31 252 LEU A CA 1
ATOM 2036 C C . LEU A 1 252 ? 19.569 10.469 -14.612 1.00 90.31 252 LEU A C 1
ATOM 2038 O O . LEU A 1 252 ? 18.353 10.626 -14.638 1.00 90.31 252 LEU A O 1
ATOM 2042 N N . GLY A 1 253 ? 20.421 11.416 -15.024 1.00 84.25 253 GLY A N 1
ATOM 2043 C CA . GLY A 1 253 ? 19.985 12.707 -15.568 1.00 84.25 253 GLY A CA 1
ATOM 2044 C C . GLY A 1 253 ? 19.258 13.610 -14.562 1.00 84.25 253 GLY A C 1
ATOM 2045 O O . GLY A 1 253 ? 18.572 14.547 -14.966 1.00 84.25 253 GLY A O 1
ATOM 2046 N N . LEU A 1 254 ? 19.392 13.343 -13.258 1.00 86.69 254 LEU A N 1
ATOM 2047 C CA . LEU A 1 254 ? 18.734 14.110 -12.199 1.00 86.69 254 LEU A CA 1
ATOM 2048 C C . LEU A 1 254 ? 19.377 15.494 -12.063 1.00 86.69 254 LEU A C 1
ATOM 2050 O O . LEU A 1 254 ? 20.445 15.647 -11.474 1.00 86.69 254 LEU A O 1
ATOM 2054 N N . THR A 1 255 ? 18.706 16.506 -12.605 1.00 87.56 255 THR A N 1
ATOM 2055 C CA . THR A 1 255 ? 19.088 17.919 -12.501 1.00 87.56 255 THR A CA 1
ATOM 2056 C C . THR A 1 255 ? 17.871 18.740 -12.097 1.00 87.56 255 THR A C 1
ATOM 2058 O O . THR A 1 255 ? 16.745 18.388 -12.445 1.00 87.56 255 THR A O 1
ATOM 2061 N N . VAL A 1 256 ? 18.073 19.838 -11.364 1.00 85.44 256 VAL A N 1
ATOM 2062 C CA . VAL A 1 256 ? 16.958 20.702 -10.932 1.00 85.44 256 VAL A CA 1
ATOM 2063 C C . VAL A 1 256 ? 16.205 21.272 -12.138 1.00 85.44 256 VAL A C 1
ATOM 2065 O O . VAL A 1 256 ? 14.976 21.279 -12.144 1.00 85.44 256 VAL A O 1
ATOM 2068 N N . ASP A 1 257 ? 16.931 21.692 -13.178 1.00 85.50 257 ASP A N 1
ATOM 2069 C CA . ASP A 1 257 ? 16.329 22.212 -14.410 1.00 85.50 257 ASP A CA 1
ATOM 2070 C C . ASP A 1 257 ? 15.599 21.116 -15.201 1.00 85.50 257 ASP A C 1
ATOM 2072 O O . ASP A 1 257 ? 14.458 21.325 -15.601 1.00 85.50 257 ASP A O 1
ATOM 2076 N N . GLY A 1 258 ? 16.187 19.921 -15.345 1.00 86.38 258 GLY A N 1
ATOM 2077 C CA . GLY A 1 258 ? 15.527 18.804 -16.031 1.00 86.38 258 GLY A CA 1
ATOM 2078 C C . GLY A 1 258 ? 14.263 18.315 -15.316 1.00 86.38 258 GLY A C 1
ATOM 2079 O O . GLY A 1 258 ? 13.286 17.946 -15.962 1.00 86.38 258 GLY A O 1
ATOM 2080 N N . ILE A 1 259 ? 14.245 18.360 -13.982 1.00 88.81 259 ILE A N 1
ATOM 2081 C CA . ILE A 1 259 ? 13.054 18.022 -13.195 1.00 88.81 259 ILE A CA 1
ATOM 2082 C C . ILE A 1 259 ? 11.965 19.082 -13.374 1.00 88.81 259 ILE A C 1
ATOM 2084 O O . ILE A 1 259 ? 10.809 18.726 -13.550 1.00 88.81 259 ILE A O 1
ATOM 2088 N N . ARG A 1 260 ? 12.316 20.372 -13.399 1.00 87.56 260 ARG A N 1
ATOM 2089 C CA . ARG A 1 260 ? 11.341 21.453 -13.619 1.00 87.56 260 ARG A CA 1
ATOM 2090 C C . ARG A 1 260 ? 10.608 21.330 -14.961 1.00 87.56 260 ARG A C 1
ATOM 2092 O O . ARG A 1 260 ? 9.431 21.675 -15.035 1.00 87.56 260 ARG A O 1
ATOM 2099 N N . ASP A 1 261 ? 11.297 20.844 -15.992 1.00 87.62 261 ASP A N 1
ATOM 2100 C CA . ASP A 1 261 ? 10.769 20.741 -17.358 1.00 87.62 261 ASP A CA 1
ATOM 2101 C C . ASP A 1 261 ? 10.021 19.415 -17.630 1.00 87.62 261 ASP A C 1
ATOM 2103 O O . ASP A 1 261 ? 9.426 19.243 -18.695 1.00 87.62 261 ASP A O 1
ATOM 2107 N N . THR A 1 262 ? 10.024 18.469 -16.682 1.00 88.31 262 THR A N 1
ATOM 2108 C CA . THR A 1 262 ? 9.294 17.190 -16.782 1.00 88.31 262 THR A CA 1
ATOM 2109 C C . THR A 1 262 ? 7.971 17.243 -16.016 1.00 88.31 262 THR A C 1
ATOM 2111 O O . THR A 1 262 ? 7.750 18.124 -15.194 1.00 88.31 262 THR A O 1
ATOM 2114 N N . HIS A 1 263 ? 7.025 16.346 -16.312 1.00 89.12 263 HIS A N 1
ATOM 2115 C CA . HIS A 1 263 ? 5.757 16.315 -15.577 1.00 89.12 263 HIS A CA 1
ATOM 2116 C C . HIS A 1 263 ? 5.959 15.737 -14.170 1.00 89.12 263 HIS A C 1
ATOM 2118 O O . HIS A 1 263 ? 6.665 14.742 -14.004 1.00 89.12 263 HIS A O 1
ATOM 2124 N N . PHE A 1 264 ? 5.288 16.311 -13.170 1.00 87.88 264 PHE A N 1
ATOM 2125 C CA . PHE A 1 264 ? 5.456 15.942 -11.762 1.00 87.88 264 PHE A CA 1
ATOM 2126 C C . PHE A 1 264 ? 5.258 14.452 -11.487 1.00 87.88 264 PHE A C 1
ATOM 2128 O O . PHE A 1 264 ? 6.098 13.846 -10.826 1.00 87.88 264 PHE A O 1
ATOM 2135 N N . ASP A 1 265 ? 4.206 13.840 -12.037 1.00 88.19 265 ASP A N 1
ATOM 2136 C CA . ASP A 1 265 ? 3.940 12.409 -11.834 1.00 88.19 265 ASP A CA 1
ATOM 2137 C C . ASP A 1 265 ? 5.086 11.535 -12.361 1.00 88.19 265 ASP A C 1
ATOM 2139 O O . ASP A 1 265 ? 5.529 10.608 -11.685 1.00 88.19 265 ASP A O 1
ATOM 2143 N N . THR A 1 266 ? 5.651 11.887 -13.520 1.00 90.56 266 THR A N 1
ATOM 2144 C CA . THR A 1 266 ? 6.799 11.184 -14.107 1.00 90.56 266 THR A CA 1
ATOM 2145 C C . THR A 1 266 ? 8.047 11.318 -13.233 1.00 90.56 266 THR A C 1
ATOM 2147 O O . THR A 1 266 ? 8.804 10.359 -13.076 1.00 90.56 266 THR A O 1
ATOM 2150 N N . VAL A 1 267 ? 8.262 12.486 -12.619 1.00 90.88 267 VAL A N 1
ATOM 2151 C CA . VAL A 1 267 ? 9.369 12.704 -11.676 1.00 90.88 267 VAL A CA 1
ATOM 2152 C C . VAL A 1 267 ? 9.168 11.881 -10.405 1.00 90.88 267 VAL A C 1
ATOM 2154 O O . VAL A 1 267 ? 10.113 11.257 -9.924 1.00 90.88 267 VAL A O 1
ATOM 2157 N N . VAL A 1 268 ? 7.954 11.851 -9.852 1.00 90.88 268 VAL A N 1
ATOM 2158 C CA . VAL A 1 268 ? 7.641 11.062 -8.652 1.00 90.88 268 VAL A CA 1
ATOM 2159 C C . VAL A 1 268 ? 7.863 9.572 -8.912 1.00 90.88 268 VAL A C 1
ATOM 2161 O O . VAL A 1 268 ? 8.489 8.904 -8.089 1.00 90.88 268 VAL A O 1
ATOM 2164 N N . GLU A 1 269 ? 7.421 9.062 -10.063 1.00 92.56 269 GLU A N 1
ATOM 2165 C CA . GLU A 1 269 ? 7.678 7.682 -10.482 1.00 92.56 269 GLU A CA 1
ATOM 2166 C C . GLU A 1 269 ? 9.175 7.394 -10.616 1.00 92.56 269 GLU A C 1
ATOM 2168 O O . GLU A 1 269 ? 9.649 6.390 -10.084 1.00 92.56 269 GLU A O 1
ATOM 2173 N N . LEU A 1 270 ? 9.938 8.289 -11.255 1.00 92.19 270 LEU A N 1
ATOM 2174 C CA . LEU A 1 270 ? 11.389 8.159 -11.401 1.00 92.19 270 LEU A CA 1
ATOM 2175 C C . LEU A 1 270 ? 12.092 8.101 -10.037 1.00 92.19 270 LEU A C 1
ATOM 2177 O O . LEU A 1 270 ? 12.895 7.201 -9.789 1.00 92.19 270 LEU A O 1
ATOM 2181 N N . LEU A 1 271 ? 11.774 9.028 -9.132 1.00 92.38 271 LEU A N 1
ATOM 2182 C CA . LEU A 1 271 ? 12.384 9.102 -7.800 1.00 92.38 271 LEU A CA 1
ATOM 2183 C C . LEU A 1 271 ? 11.954 7.953 -6.875 1.00 92.38 271 LEU A C 1
ATOM 2185 O O . LEU A 1 271 ? 12.647 7.662 -5.897 1.00 92.38 271 LEU A O 1
ATOM 2189 N N . ALA A 1 272 ? 10.837 7.284 -7.175 1.00 91.81 272 ALA A N 1
ATOM 2190 C CA . ALA A 1 272 ? 10.370 6.110 -6.445 1.00 91.81 272 ALA A CA 1
ATOM 2191 C C . ALA A 1 272 ? 11.081 4.807 -6.854 1.00 91.81 272 ALA A C 1
ATOM 2193 O O . ALA A 1 272 ? 10.984 3.821 -6.120 1.00 91.81 272 ALA A O 1
ATOM 2194 N N . GLN A 1 273 ? 11.791 4.779 -7.987 1.00 94.00 273 GLN A N 1
ATOM 2195 C CA . GLN A 1 273 ? 12.487 3.581 -8.462 1.00 94.00 273 GLN A CA 1
ATOM 2196 C C . GLN A 1 273 ? 13.609 3.159 -7.504 1.00 94.00 273 GLN A C 1
ATOM 2198 O O . GLN A 1 273 ? 14.496 3.948 -7.167 1.00 94.00 273 GLN A O 1
ATOM 2203 N N . ASP A 1 274 ? 13.652 1.870 -7.154 1.00 93.62 274 ASP A N 1
ATOM 2204 C CA . ASP A 1 274 ? 14.669 1.321 -6.243 1.00 93.62 274 ASP A CA 1
ATOM 2205 C C . ASP A 1 274 ? 16.099 1.542 -6.765 1.00 93.62 274 ASP A C 1
ATOM 2207 O O . ASP A 1 274 ? 17.017 1.822 -5.992 1.00 93.62 274 ASP A O 1
ATOM 2211 N N . ARG A 1 275 ? 16.288 1.510 -8.093 1.00 94.44 275 ARG A N 1
ATOM 2212 C CA . ARG A 1 275 ? 17.573 1.822 -8.739 1.00 94.44 275 ARG A CA 1
ATOM 2213 C C . ARG A 1 275 ? 18.056 3.234 -8.390 1.00 94.44 275 ARG A C 1
ATOM 2215 O O . ARG A 1 275 ? 19.221 3.396 -8.027 1.00 94.44 275 ARG A O 1
ATOM 2222 N N . VAL A 1 276 ? 17.177 4.234 -8.471 1.00 94.81 276 VAL A N 1
ATOM 2223 C CA . VAL A 1 276 ? 17.501 5.637 -8.165 1.00 94.81 276 VAL A CA 1
ATOM 2224 C C . VAL A 1 276 ? 17.847 5.791 -6.687 1.00 94.81 276 VAL A C 1
ATOM 2226 O O . VAL A 1 276 ? 18.859 6.412 -6.357 1.00 94.81 276 VAL A O 1
ATOM 2229 N N . LEU A 1 277 ? 17.078 5.156 -5.799 1.00 94.56 277 LEU A N 1
ATOM 2230 C CA . LEU A 1 277 ? 17.326 5.182 -4.356 1.00 94.56 277 LEU A CA 1
ATOM 2231 C C . LEU A 1 277 ? 18.689 4.575 -3.995 1.00 94.56 277 LEU A C 1
ATOM 2233 O O . LEU A 1 277 ? 19.463 5.196 -3.270 1.00 94.56 277 LEU A O 1
ATOM 2237 N N . ILE A 1 278 ? 19.026 3.401 -4.538 1.00 94.00 278 ILE A N 1
ATOM 2238 C CA . ILE A 1 278 ? 20.290 2.708 -4.240 1.00 94.00 278 ILE A CA 1
ATOM 2239 C C . ILE A 1 278 ? 21.499 3.489 -4.771 1.00 94.00 278 ILE A C 1
ATOM 2241 O O . ILE A 1 278 ? 22.510 3.606 -4.070 1.00 94.00 278 ILE A O 1
ATOM 2245 N N . ILE A 1 279 ? 21.420 4.021 -5.996 1.00 94.88 279 ILE A N 1
ATOM 2246 C CA . ILE A 1 279 ? 22.505 4.819 -6.590 1.00 94.88 279 ILE A CA 1
ATOM 2247 C C . ILE A 1 279 ? 22.713 6.103 -5.778 1.00 94.88 279 ILE A C 1
ATOM 2249 O O . ILE A 1 279 ? 23.846 6.423 -5.408 1.00 94.88 279 ILE A O 1
ATOM 2253 N N . THR A 1 280 ? 21.623 6.786 -5.419 1.00 94.62 280 THR A N 1
ATOM 2254 C CA . THR A 1 280 ? 21.666 8.008 -4.606 1.00 94.62 280 THR A CA 1
ATOM 2255 C C . THR A 1 280 ? 22.222 7.725 -3.208 1.00 94.62 280 THR A C 1
ATOM 2257 O O . THR A 1 280 ? 23.092 8.456 -2.747 1.00 94.62 280 THR A O 1
ATOM 2260 N N . ALA A 1 281 ? 21.832 6.623 -2.558 1.00 94.62 281 ALA A N 1
ATOM 2261 C CA . ALA A 1 281 ? 22.360 6.214 -1.251 1.00 94.62 281 ALA A CA 1
ATOM 2262 C C . ALA A 1 281 ? 23.884 6.015 -1.264 1.00 94.62 281 ALA A C 1
ATOM 2264 O O . ALA A 1 281 ? 24.608 6.527 -0.407 1.00 94.62 281 ALA A O 1
ATOM 2265 N N . ARG A 1 282 ? 24.404 5.307 -2.278 1.00 92.81 282 ARG A N 1
ATOM 2266 C CA . ARG A 1 282 ? 25.853 5.105 -2.455 1.00 92.81 282 ARG A CA 1
ATOM 2267 C C . ARG A 1 282 ? 26.592 6.431 -2.628 1.00 92.81 282 ARG A C 1
ATOM 2269 O O . ARG A 1 282 ? 27.675 6.602 -2.066 1.00 92.81 282 ARG A O 1
ATOM 2276 N N . LEU A 1 283 ? 26.010 7.358 -3.387 1.00 93.25 283 LEU A N 1
ATOM 2277 C CA . LEU A 1 283 ? 26.608 8.661 -3.643 1.00 93.25 283 LEU A CA 1
ATOM 2278 C C . LEU A 1 283 ? 26.569 9.575 -2.413 1.00 93.25 283 LEU A C 1
ATOM 2280 O O . LEU A 1 283 ? 27.583 10.176 -2.074 1.00 93.25 283 LEU A O 1
ATOM 2284 N N . LEU A 1 284 ? 25.449 9.626 -1.693 1.00 93.31 284 LEU A N 1
ATOM 2285 C CA . LEU A 1 284 ? 25.316 10.406 -0.461 1.00 93.31 284 LEU A CA 1
ATOM 2286 C C . LEU A 1 284 ? 26.312 9.946 0.611 1.00 93.31 284 LEU A C 1
ATOM 2288 O O . LEU A 1 284 ? 26.980 10.784 1.224 1.00 93.31 284 LEU A O 1
ATOM 2292 N N . ARG A 1 285 ? 26.528 8.630 0.746 1.00 91.06 285 ARG A N 1
ATOM 2293 C CA . ARG A 1 285 ? 27.586 8.080 1.611 1.00 91.06 285 ARG A CA 1
ATOM 2294 C C . ARG A 1 285 ? 28.985 8.516 1.191 1.00 91.06 285 ARG A C 1
ATOM 2296 O O . ARG A 1 285 ? 29.815 8.801 2.056 1.00 91.06 285 ARG A O 1
ATOM 2303 N N . LEU A 1 286 ? 29.257 8.578 -0.115 1.00 90.19 286 LEU A N 1
ATOM 2304 C CA . LEU A 1 286 ? 30.524 9.094 -0.637 1.00 90.19 286 LEU A CA 1
ATOM 2305 C C . LEU A 1 286 ? 30.702 10.585 -0.300 1.00 90.19 286 LEU A C 1
ATOM 2307 O O . LEU A 1 286 ? 31.796 11.002 0.088 1.00 90.19 286 LEU A O 1
ATOM 2311 N N . CYS A 1 287 ? 29.629 11.368 -0.381 1.00 90.06 287 CYS A N 1
ATOM 2312 C CA . CYS A 1 287 ? 29.612 12.790 -0.043 1.00 90.06 287 CYS A CA 1
ATOM 2313 C C . CYS A 1 287 ? 29.612 13.077 1.473 1.00 90.06 287 CYS A C 1
ATOM 2315 O O . CYS A 1 287 ? 29.707 14.238 1.857 1.00 90.06 287 CYS A O 1
ATOM 2317 N N . GLY A 1 288 ? 29.565 12.048 2.329 1.00 87.25 288 GLY A N 1
ATOM 2318 C CA . GLY A 1 288 ? 29.686 12.182 3.786 1.00 87.25 288 GLY A CA 1
ATOM 2319 C C . GLY A 1 288 ? 28.366 12.164 4.561 1.00 87.25 288 GLY A C 1
ATOM 2320 O O . GLY A 1 288 ? 28.399 12.259 5.784 1.00 87.25 288 GLY A O 1
ATOM 2321 N N . LEU A 1 289 ? 27.223 11.983 3.891 1.00 88.94 289 LEU A N 1
ATOM 2322 C CA . LEU A 1 289 ? 25.927 11.823 4.548 1.00 88.94 289 LEU A CA 1
ATOM 2323 C C . LEU A 1 289 ? 25.717 10.347 4.925 1.00 88.94 289 LEU A C 1
ATOM 2325 O O . LEU A 1 289 ? 25.546 9.493 4.056 1.00 88.94 289 LEU A O 1
ATOM 2329 N N . GLN A 1 290 ? 25.780 10.044 6.222 1.00 86.25 290 GLN A N 1
ATOM 2330 C CA . GLN A 1 290 ? 25.629 8.692 6.772 1.00 86.25 290 GLN A CA 1
ATOM 2331 C C . GLN A 1 290 ? 24.531 8.701 7.839 1.00 86.25 290 GLN A C 1
ATOM 2333 O O . GLN A 1 290 ? 24.803 8.956 9.010 1.00 86.25 290 GLN A O 1
ATOM 2338 N N . GLU A 1 291 ? 23.288 8.452 7.424 1.00 83.81 291 GLU A N 1
ATOM 2339 C CA . GLU A 1 291 ? 22.158 8.245 8.335 1.00 83.81 291 GLU A CA 1
ATOM 2340 C C . GLU A 1 291 ? 21.873 6.742 8.428 1.00 83.81 291 GLU A C 1
ATOM 2342 O O . GLU A 1 291 ? 21.330 6.152 7.498 1.00 83.81 291 GLU A O 1
ATOM 2347 N N . GLY A 1 292 ? 22.292 6.115 9.528 1.00 86.19 292 GLY A N 1
ATOM 2348 C CA . GLY A 1 292 ? 22.134 4.676 9.750 1.00 86.19 292 GLY A CA 1
ATOM 2349 C C . GLY A 1 292 ? 23.126 3.790 8.981 1.00 86.19 292 GLY A C 1
ATOM 2350 O O . GLY A 1 292 ? 24.065 4.254 8.329 1.00 86.19 292 GLY A O 1
ATOM 2351 N N . ASP A 1 293 ? 22.920 2.477 9.094 1.00 86.44 293 ASP A N 1
ATOM 2352 C CA . ASP A 1 293 ? 23.735 1.454 8.432 1.00 86.44 293 ASP A CA 1
ATOM 2353 C C . ASP A 1 293 ? 23.395 1.330 6.933 1.00 86.44 293 ASP A C 1
ATOM 2355 O O . ASP A 1 293 ? 22.261 1.613 6.529 1.00 86.44 293 ASP A O 1
ATOM 2359 N N . PRO A 1 294 ? 24.336 0.875 6.082 1.00 86.56 294 PRO A N 1
ATOM 2360 C CA . PRO A 1 294 ? 24.080 0.711 4.655 1.00 86.56 294 PRO A CA 1
ATOM 2361 C C . PRO A 1 294 ? 22.970 -0.318 4.395 1.00 86.56 294 PRO A C 1
ATOM 2363 O O . PRO A 1 294 ? 23.073 -1.471 4.806 1.00 86.56 294 PRO A O 1
ATOM 2366 N N . GLY A 1 295 ? 21.928 0.089 3.672 1.00 84.38 295 GLY A N 1
ATOM 2367 C CA . GLY A 1 295 ? 20.725 -0.702 3.410 1.00 84.38 295 GLY A CA 1
ATOM 2368 C C . GLY A 1 295 ? 19.673 -0.638 4.521 1.00 84.38 295 GLY A C 1
ATOM 2369 O O . GLY A 1 295 ? 18.657 -1.326 4.426 1.00 84.38 295 GLY A O 1
ATOM 2370 N N . SER A 1 296 ? 19.884 0.170 5.564 1.00 91.44 296 SER A N 1
ATOM 2371 C CA . SER A 1 296 ? 18.908 0.350 6.641 1.00 91.44 296 SER A CA 1
ATOM 2372 C C . SER A 1 296 ? 17.684 1.161 6.196 1.00 91.44 296 SER A C 1
ATOM 2374 O O . SER A 1 296 ? 17.704 1.914 5.218 1.00 91.44 296 SER A O 1
ATOM 2376 N N . VAL A 1 297 ? 16.593 1.034 6.957 1.00 90.62 297 VAL A N 1
ATOM 2377 C CA . VAL A 1 297 ? 15.378 1.843 6.757 1.00 90.62 297 VAL A CA 1
ATOM 2378 C C . VAL A 1 297 ? 15.667 3.333 6.974 1.00 90.62 297 VAL A C 1
ATOM 2380 O O . VAL A 1 297 ? 15.078 4.170 6.291 1.00 90.62 297 VAL A O 1
ATOM 2383 N N . GLU A 1 298 ? 16.590 3.655 7.882 1.00 89.25 298 GLU A N 1
ATOM 2384 C CA . GLU A 1 298 ? 17.021 5.023 8.187 1.00 89.25 298 GLU A CA 1
ATOM 2385 C C . GLU A 1 298 ? 17.744 5.658 6.991 1.00 89.25 298 GLU A C 1
ATOM 2387 O O . GLU A 1 298 ? 17.346 6.740 6.560 1.00 89.25 298 GLU A O 1
ATOM 2392 N N . GLU A 1 299 ? 18.689 4.948 6.358 1.00 92.50 299 GLU A N 1
ATOM 2393 C CA . GLU A 1 299 ? 19.386 5.434 5.152 1.00 92.50 299 GLU A CA 1
ATOM 2394 C C . GLU A 1 299 ? 18.385 5.702 4.021 1.00 92.50 299 GLU A C 1
ATOM 2396 O O . GLU A 1 299 ? 18.421 6.736 3.356 1.00 92.50 299 GLU A O 1
ATOM 2401 N N . MET A 1 300 ? 17.425 4.796 3.825 1.00 93.00 300 MET A N 1
ATOM 2402 C CA . MET A 1 300 ? 16.416 4.938 2.775 1.00 93.00 300 MET A CA 1
ATOM 2403 C C . MET A 1 300 ? 15.402 6.053 3.068 1.00 93.00 300 MET A C 1
ATOM 2405 O O . MET A 1 300 ? 14.837 6.633 2.136 1.00 93.00 300 MET A O 1
ATOM 2409 N N . ALA A 1 301 ? 15.136 6.363 4.338 1.00 92.38 301 ALA A N 1
ATOM 2410 C CA . ALA A 1 301 ? 14.346 7.531 4.722 1.00 92.38 301 ALA A CA 1
ATOM 2411 C C . ALA A 1 301 ? 15.123 8.828 4.457 1.00 92.38 301 ALA A C 1
ATOM 2413 O O . ALA A 1 301 ? 14.551 9.789 3.930 1.00 92.38 301 ALA A O 1
ATOM 2414 N N . ALA A 1 302 ? 16.428 8.826 4.734 1.00 93.94 302 ALA A N 1
ATOM 2415 C CA . ALA A 1 302 ? 17.309 9.953 4.480 1.00 93.94 302 ALA A CA 1
ATOM 2416 C C . ALA A 1 302 ? 17.431 10.272 2.991 1.00 93.94 302 ALA A C 1
ATOM 2418 O O . ALA A 1 302 ? 17.260 11.414 2.572 1.00 93.94 302 ALA A O 1
ATOM 2419 N N . VAL A 1 303 ? 17.621 9.239 2.166 1.00 95.62 303 VAL A N 1
ATOM 2420 C CA . VAL A 1 303 ? 17.686 9.350 0.703 1.00 95.62 303 VAL A CA 1
ATOM 2421 C C . VAL A 1 303 ? 16.389 9.917 0.139 1.00 95.62 303 VAL A C 1
ATOM 2423 O O . VAL A 1 303 ? 16.428 10.845 -0.662 1.00 95.62 303 VAL A O 1
ATOM 2426 N N . ARG A 1 304 ? 15.226 9.414 0.574 1.00 95.12 304 ARG A N 1
ATOM 2427 C CA . ARG A 1 304 ? 13.928 9.948 0.123 1.00 95.12 304 ARG A CA 1
ATOM 2428 C C . ARG A 1 304 ? 13.719 11.396 0.550 1.00 95.12 304 ARG A C 1
ATOM 2430 O O . ARG A 1 304 ? 13.131 12.167 -0.201 1.00 95.12 304 ARG A O 1
ATOM 2437 N N . THR A 1 305 ? 14.208 11.767 1.731 1.00 94.88 305 THR A N 1
ATOM 2438 C CA . THR A 1 305 ? 14.147 13.155 2.198 1.00 94.88 305 THR A CA 1
ATOM 2439 C C . THR A 1 305 ? 15.097 14.040 1.398 1.00 94.88 305 THR A C 1
ATOM 2441 O O . THR A 1 305 ? 14.706 15.109 0.962 1.00 94.88 305 THR A O 1
ATOM 2444 N N . PHE A 1 306 ? 16.307 13.584 1.090 1.00 96.00 306 PHE A N 1
ATOM 2445 C CA . PHE A 1 306 ? 17.208 14.298 0.188 1.00 96.00 306 PHE A CA 1
ATOM 2446 C C . PHE A 1 306 ? 16.591 14.486 -1.210 1.00 96.00 306 PHE A C 1
ATOM 2448 O O . PHE A 1 306 ? 16.594 15.592 -1.743 1.00 96.00 306 PHE A O 1
ATOM 2455 N N . LEU A 1 307 ? 15.994 13.437 -1.787 1.00 95.38 307 LEU A N 1
ATOM 2456 C CA . LEU A 1 307 ? 15.339 13.508 -3.097 1.00 95.38 307 LEU A CA 1
ATOM 2457 C C . LEU A 1 307 ? 14.099 14.415 -3.105 1.00 95.38 307 LEU A C 1
ATOM 2459 O O . LEU A 1 307 ? 13.763 14.974 -4.148 1.00 95.38 307 LEU A O 1
ATOM 2463 N N . SER A 1 308 ? 13.444 14.635 -1.959 1.00 94.31 308 SER A N 1
ATOM 2464 C CA . SER A 1 308 ? 12.342 15.598 -1.879 1.00 94.31 308 SER A CA 1
ATOM 2465 C C . SER A 1 308 ? 12.806 17.042 -2.090 1.00 94.31 308 SER A C 1
ATOM 2467 O O . SER A 1 308 ? 12.011 17.854 -2.557 1.00 94.31 308 SER A O 1
ATOM 2469 N N . ALA A 1 309 ? 14.085 17.365 -1.855 1.00 95.25 309 ALA A N 1
ATOM 2470 C CA . ALA A 1 309 ? 14.639 18.677 -2.190 1.00 95.25 309 ALA A CA 1
ATOM 2471 C C . ALA A 1 309 ? 14.573 18.955 -3.702 1.00 95.25 309 ALA A C 1
ATOM 2473 O O . ALA A 1 309 ? 14.234 20.067 -4.105 1.00 95.25 309 ALA A O 1
ATOM 2474 N N . PHE A 1 310 ? 14.798 17.939 -4.544 1.00 93.88 310 PHE A N 1
ATOM 2475 C CA . PHE A 1 310 ? 14.630 18.065 -5.995 1.00 93.88 310 PHE A CA 1
ATOM 2476 C C . PHE A 1 310 ? 13.167 18.310 -6.388 1.00 93.88 310 PHE A C 1
ATOM 2478 O O . PHE A 1 310 ? 12.901 19.166 -7.227 1.00 93.88 310 PHE A O 1
ATOM 2485 N N . LEU A 1 311 ? 12.214 17.619 -5.749 1.00 92.25 311 LEU A N 1
ATOM 2486 C CA . LEU A 1 311 ? 10.778 17.830 -5.985 1.00 92.25 311 LEU A CA 1
ATOM 2487 C C . LEU A 1 311 ? 10.322 19.230 -5.561 1.00 92.25 311 LEU A C 1
ATOM 2489 O O . LEU A 1 311 ? 9.593 19.8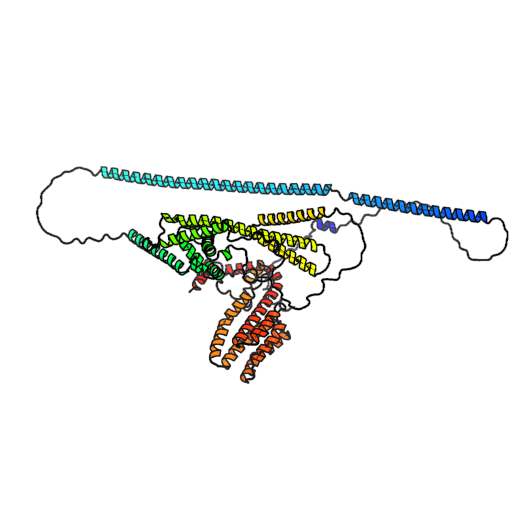89 -6.299 1.00 92.25 311 LEU A O 1
ATOM 2493 N N . ILE A 1 312 ? 10.768 19.695 -4.391 1.00 91.81 312 ILE A N 1
ATOM 2494 C CA . ILE A 1 312 ? 10.426 21.018 -3.852 1.00 91.81 312 ILE A CA 1
ATOM 2495 C C . ILE A 1 312 ? 10.928 22.132 -4.778 1.00 91.81 312 ILE A C 1
ATOM 2497 O O . ILE A 1 312 ? 10.223 23.120 -4.969 1.00 91.81 312 ILE A O 1
ATOM 2501 N N . LEU A 1 313 ? 12.122 21.988 -5.364 1.00 91.62 313 LEU A N 1
ATOM 2502 C CA . LEU A 1 313 ? 12.670 22.989 -6.283 1.00 91.62 313 LEU A CA 1
ATOM 2503 C C . LEU A 1 313 ? 12.115 22.880 -7.708 1.00 91.62 313 LEU A C 1
ATOM 2505 O O . LEU A 1 313 ? 11.942 23.907 -8.361 1.00 91.62 313 LEU A O 1
ATOM 2509 N N . GLY A 1 314 ? 11.842 21.667 -8.192 1.00 88.38 314 GLY A N 1
ATOM 2510 C CA . GLY A 1 314 ? 11.324 21.436 -9.541 1.00 88.38 314 GLY A CA 1
ATOM 2511 C C . GLY A 1 314 ? 9.839 21.769 -9.691 1.00 88.38 314 GLY A C 1
ATOM 2512 O O . GLY A 1 314 ? 9.446 22.414 -10.659 1.00 88.38 314 GLY A O 1
ATOM 2513 N N . HIS A 1 315 ? 9.017 21.403 -8.702 1.00 88.94 315 HIS A N 1
ATOM 2514 C CA . HIS A 1 315 ? 7.564 21.607 -8.716 1.00 88.94 315 HIS A CA 1
ATOM 2515 C C . HIS A 1 315 ? 7.041 22.219 -7.400 1.00 88.94 315 HIS A C 1
ATOM 2517 O O . HIS A 1 315 ? 6.188 21.625 -6.734 1.00 88.94 315 HIS A O 1
ATOM 2523 N N . PRO A 1 316 ? 7.481 23.435 -7.016 1.00 86.44 316 PRO A N 1
ATOM 2524 C CA . PRO A 1 316 ? 7.124 24.040 -5.729 1.00 86.44 316 PRO A CA 1
ATOM 2525 C C . PRO A 1 316 ? 5.614 24.221 -5.552 1.00 86.44 316 PRO A C 1
A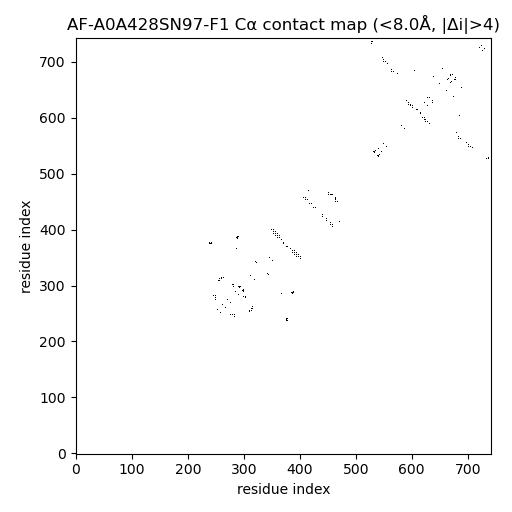TOM 2527 O O . PRO A 1 316 ? 5.096 24.000 -4.464 1.00 86.44 316 PRO A O 1
ATOM 2530 N N . ASN A 1 317 ? 4.884 24.566 -6.616 1.00 81.12 317 ASN A N 1
ATOM 2531 C CA . ASN A 1 317 ? 3.432 24.739 -6.547 1.00 81.12 317 ASN A CA 1
ATOM 2532 C C . ASN A 1 317 ? 2.715 23.421 -6.252 1.00 81.12 317 ASN A C 1
ATOM 2534 O O . ASN A 1 317 ? 1.827 23.388 -5.417 1.00 81.12 317 ASN A O 1
ATOM 2538 N N . GLN A 1 318 ? 3.115 22.330 -6.897 1.00 83.06 318 GLN A N 1
ATOM 2539 C CA . GLN A 1 318 ? 2.425 21.047 -6.753 1.00 83.06 318 GLN A CA 1
ATOM 2540 C C . GLN A 1 318 ? 2.780 20.353 -5.431 1.00 83.06 318 GLN A C 1
ATOM 2542 O O . GLN A 1 318 ? 1.968 19.621 -4.876 1.00 83.06 318 GLN A O 1
ATOM 2547 N N . VAL A 1 319 ? 3.978 20.620 -4.898 1.00 83.50 319 VAL A N 1
ATOM 2548 C CA . VAL A 1 319 ? 4.443 20.058 -3.622 1.00 83.50 319 VAL A CA 1
ATOM 2549 C C . VAL A 1 319 ? 3.988 20.887 -2.418 1.00 83.50 319 VAL A C 1
ATOM 2551 O O . VAL A 1 319 ? 3.680 20.317 -1.374 1.00 83.50 319 VAL A O 1
ATOM 2554 N N . LEU A 1 320 ? 3.974 22.221 -2.527 1.00 81.38 320 LEU A N 1
ATOM 2555 C CA . LEU A 1 320 ? 3.772 23.123 -1.386 1.00 81.38 320 LEU A CA 1
ATOM 2556 C C . LEU A 1 320 ? 2.411 23.835 -1.376 1.00 81.38 320 LEU A C 1
ATOM 2558 O O . LEU A 1 320 ? 2.035 24.354 -0.324 1.00 81.38 320 LEU A O 1
ATOM 2562 N N . ASN A 1 321 ? 1.678 23.891 -2.496 1.00 69.94 321 ASN A N 1
ATOM 2563 C CA . ASN A 1 321 ? 0.369 24.544 -2.555 1.00 69.94 321 ASN A CA 1
ATOM 2564 C C . ASN A 1 321 ? -0.767 23.524 -2.389 1.00 69.94 321 ASN A C 1
ATOM 2566 O O . ASN A 1 321 ? -0.842 22.523 -3.092 1.00 69.94 321 ASN A O 1
ATOM 2570 N N . THR A 1 322 ? -1.709 23.817 -1.493 1.00 57.44 322 THR A N 1
ATOM 2571 C CA . THR A 1 322 ? -2.936 23.023 -1.291 1.00 57.44 322 THR A CA 1
ATOM 2572 C C . THR A 1 322 ? -4.050 23.391 -2.289 1.00 57.44 322 THR A C 1
ATOM 2574 O O . THR A 1 322 ? -5.162 22.856 -2.230 1.00 57.44 322 THR A O 1
ATOM 2577 N N . LYS A 1 323 ? -3.813 24.367 -3.175 1.00 50.75 323 LYS A N 1
ATOM 2578 C CA . LYS A 1 323 ? -4.756 24.749 -4.228 1.00 50.75 323 LYS A CA 1
ATOM 2579 C C . LYS A 1 323 ? -4.613 23.776 -5.404 1.00 50.75 323 LYS A C 1
ATOM 2581 O O . LYS A 1 323 ? -3.603 23.801 -6.097 1.00 50.75 323 LYS A O 1
ATOM 2586 N N . ASN A 1 324 ? -5.645 22.963 -5.641 1.00 41.25 324 ASN A N 1
ATOM 2587 C CA . ASN A 1 324 ? -5.857 22.300 -6.927 1.00 41.25 324 ASN A CA 1
ATOM 2588 C C . ASN A 1 324 ? -6.039 23.395 -7.986 1.00 41.25 324 ASN A C 1
ATOM 2590 O O . ASN A 1 324 ? -7.141 23.912 -8.151 1.00 41.25 324 ASN A O 1
ATOM 2594 N N . ASP A 1 325 ? -4.958 23.798 -8.640 1.00 37.12 325 ASP A N 1
ATOM 2595 C CA . ASP A 1 325 ? -4.995 24.677 -9.806 1.00 37.12 325 ASP A CA 1
ATOM 2596 C C . ASP A 1 325 ? -5.063 23.782 -11.051 1.00 37.12 325 ASP A C 1
ATOM 2598 O O . ASP A 1 325 ? -4.130 23.697 -11.843 1.00 37.12 325 ASP A O 1
ATOM 2602 N N . ASN A 1 326 ? -6.176 23.056 -11.194 1.00 34.41 326 ASN A N 1
ATOM 2603 C CA . ASN A 1 326 ? -6.583 22.607 -12.518 1.00 34.41 326 ASN A CA 1
ATOM 2604 C C . ASN A 1 326 ? -7.213 23.833 -13.174 1.00 34.41 326 ASN A C 1
ATOM 2606 O O . ASN A 1 326 ? -8.234 24.333 -12.705 1.00 34.41 326 ASN A O 1
ATOM 2610 N N . GLY A 1 327 ? -6.533 24.372 -14.183 1.00 37.31 327 GLY A N 1
ATOM 2611 C CA . GLY A 1 327 ? -6.933 25.566 -14.916 1.00 37.31 327 GLY A CA 1
ATOM 2612 C C . GLY A 1 327 ? -8.149 25.338 -15.806 1.00 37.31 327 GLY A C 1
ATOM 2613 O O . GLY A 1 327 ? -8.031 25.426 -17.022 1.00 37.31 327 GLY A O 1
ATOM 2614 N N . GLU A 1 328 ? -9.306 25.088 -15.202 1.00 33.28 328 GLU A N 1
ATOM 2615 C CA . GLU A 1 328 ? -10.608 25.153 -15.857 1.00 33.28 328 GLU A CA 1
ATOM 2616 C C . GLU A 1 328 ? -11.549 25.977 -14.970 1.00 33.28 328 GLU A C 1
ATOM 2618 O O . GLU A 1 328 ? -11.792 25.670 -13.801 1.00 33.28 328 GLU A O 1
ATOM 2623 N N . GLU A 1 329 ? -12.022 27.093 -15.520 1.00 43.84 329 GLU A N 1
ATOM 2624 C CA . GLU A 1 329 ? -13.088 27.902 -14.945 1.00 43.84 329 GLU A CA 1
ATOM 2625 C C . GLU A 1 329 ? -14.389 27.085 -14.919 1.00 43.84 329 GLU A C 1
ATOM 2627 O O . GLU A 1 329 ? -15.182 27.192 -15.845 1.00 43.84 329 GLU A O 1
ATOM 2632 N N . GLU A 1 330 ? -14.661 26.296 -13.874 1.00 34.69 330 GLU A N 1
ATOM 2633 C CA . GLU A 1 330 ? -15.998 25.715 -13.692 1.00 34.69 330 GLU A CA 1
ATOM 2634 C C . GLU A 1 330 ? -16.481 25.694 -12.231 1.00 34.69 330 GLU A C 1
ATOM 2636 O O . GLU A 1 330 ? -15.917 25.066 -11.340 1.00 34.69 330 GLU A O 1
ATOM 2641 N N . VAL A 1 331 ? -17.597 26.410 -12.056 1.00 31.42 331 VAL A N 1
ATOM 2642 C CA . VAL A 1 331 ? -18.631 26.346 -11.013 1.00 31.42 331 VAL A CA 1
ATOM 2643 C C . VAL A 1 331 ? -18.185 26.590 -9.565 1.00 31.42 331 VAL A C 1
ATOM 2645 O O . VAL A 1 331 ? -17.674 25.733 -8.850 1.00 31.42 331 VAL A O 1
ATOM 2648 N N . VAL A 1 332 ? -18.526 27.791 -9.089 1.00 35.72 332 VAL A N 1
ATOM 2649 C CA . VAL A 1 332 ? -18.554 28.168 -7.673 1.00 35.72 332 VAL A CA 1
ATOM 2650 C C . VAL A 1 332 ? -19.532 27.251 -6.926 1.00 35.72 332 VAL A C 1
ATOM 2652 O O . VAL A 1 332 ? -20.731 27.524 -6.867 1.00 35.72 332 VAL A O 1
ATOM 2655 N N . ASP A 1 333 ? -19.027 26.159 -6.353 1.00 29.97 333 ASP A N 1
ATOM 2656 C CA . ASP A 1 333 ? -19.778 25.333 -5.411 1.00 29.97 333 ASP A CA 1
ATOM 2657 C C . ASP A 1 333 ? -19.871 26.057 -4.056 1.00 29.97 333 ASP A C 1
ATOM 2659 O O . ASP A 1 333 ? -18.878 26.293 -3.357 1.00 29.97 333 ASP A O 1
ATOM 2663 N N . VAL A 1 334 ? -21.100 26.429 -3.694 1.00 33.81 334 VAL A N 1
ATOM 2664 C CA . VAL A 1 334 ? -21.490 27.263 -2.540 1.00 33.81 334 VAL A CA 1
ATOM 2665 C C . VAL A 1 334 ? -21.222 26.572 -1.186 1.00 33.81 334 VAL A C 1
ATOM 2667 O O . VAL A 1 334 ? -21.449 27.151 -0.125 1.00 33.81 334 VAL A O 1
ATOM 2670 N N . LEU A 1 335 ? -20.659 25.361 -1.183 1.00 36.16 335 LEU A N 1
ATOM 2671 C CA . LEU A 1 335 ? -20.301 24.612 0.027 1.00 36.16 335 LEU A CA 1
ATOM 2672 C C . LEU A 1 335 ? -18.866 24.856 0.540 1.00 36.16 335 LEU A C 1
ATOM 2674 O O . LEU A 1 335 ? -18.492 24.334 1.588 1.00 36.16 335 LEU A O 1
ATOM 2678 N N . THR A 1 336 ? -18.063 25.699 -0.117 1.00 37.69 336 THR A N 1
ATOM 2679 C CA . THR A 1 336 ? -16.656 25.971 0.262 1.00 37.69 336 THR A CA 1
ATOM 2680 C C . THR A 1 336 ? -16.449 27.179 1.198 1.00 37.69 336 THR A C 1
ATOM 2682 O O . THR A 1 336 ? -15.387 27.799 1.210 1.00 37.69 336 THR A O 1
ATOM 2685 N N . ALA A 1 337 ? -17.419 27.511 2.057 1.00 31.06 337 ALA A N 1
ATOM 2686 C CA . ALA A 1 337 ? -17.345 28.692 2.936 1.00 31.06 337 ALA A CA 1
ATOM 2687 C C . ALA A 1 337 ? -16.445 28.544 4.192 1.00 31.06 337 ALA A C 1
ATOM 2689 O O . ALA A 1 337 ? -16.339 29.480 4.988 1.00 31.06 337 ALA A O 1
ATOM 2690 N N . HIS A 1 338 ? -15.774 27.404 4.395 1.00 36.47 338 HIS A N 1
ATOM 2691 C CA . HIS A 1 338 ? -14.904 27.150 5.558 1.00 36.47 338 HIS A CA 1
ATOM 2692 C C . HIS A 1 338 ? -13.505 26.643 5.165 1.00 36.47 338 HIS A C 1
ATOM 2694 O O . HIS A 1 338 ? -13.044 25.614 5.653 1.00 36.47 338 HIS A O 1
ATOM 2700 N N . ARG A 1 339 ? -12.801 27.378 4.293 1.00 35.56 339 ARG A N 1
ATOM 2701 C CA . ARG A 1 339 ? -11.360 27.175 4.059 1.00 35.56 339 ARG A CA 1
ATOM 2702 C C . ARG A 1 339 ? -10.538 28.119 4.945 1.00 35.56 339 ARG A C 1
ATOM 2704 O O . ARG A 1 339 ? -10.729 29.332 4.906 1.00 35.56 339 ARG A O 1
ATOM 2711 N N . LEU A 1 340 ? -9.627 27.549 5.736 1.00 37.97 340 LEU A N 1
ATOM 2712 C CA . LEU A 1 340 ? -8.536 28.267 6.407 1.00 37.97 340 LEU A CA 1
ATOM 2713 C C . LEU A 1 340 ? -7.653 28.999 5.375 1.00 37.97 340 LEU A C 1
ATOM 2715 O O . LEU A 1 340 ? -7.674 28.626 4.199 1.00 37.97 340 LEU A O 1
ATOM 2719 N N . PRO A 1 341 ? -6.879 30.023 5.788 1.00 41.28 341 PRO A N 1
ATOM 2720 C CA . PRO A 1 341 ? -6.124 30.868 4.871 1.00 41.28 341 PRO A CA 1
ATOM 2721 C C . PRO A 1 341 ? -5.189 30.038 3.994 1.00 41.28 341 PRO A C 1
ATOM 2723 O O . PRO A 1 341 ? -4.375 29.263 4.497 1.00 41.28 341 PRO A O 1
ATOM 2726 N N . SER A 1 342 ? -5.335 30.224 2.687 1.00 46.09 342 SER A N 1
ATOM 2727 C CA . SER A 1 342 ? -4.528 29.656 1.613 1.00 46.09 342 SER A CA 1
ATOM 2728 C C . SER A 1 342 ? -3.039 29.670 1.972 1.00 46.09 342 SER A C 1
ATOM 2730 O O . SER A 1 342 ? -2.495 30.719 2.321 1.00 46.09 342 SER A O 1
ATOM 2732 N N . GLY A 1 343 ? -2.373 28.516 1.885 1.00 46.38 343 GLY A N 1
ATOM 2733 C CA . GLY A 1 343 ? -0.915 28.419 1.932 1.00 46.38 343 GLY A CA 1
ATOM 2734 C C . GLY A 1 343 ? -0.322 29.026 0.667 1.00 46.38 343 GLY A C 1
ATOM 2735 O O . GLY A 1 343 ? 0.031 28.314 -0.262 1.00 46.38 343 GLY A O 1
ATOM 2736 N N . ASP A 1 344 ? -0.293 30.352 0.613 1.00 54.50 344 ASP A N 1
ATOM 2737 C CA . ASP A 1 344 ? 0.275 31.107 -0.492 1.00 54.50 344 ASP A CA 1
ATOM 2738 C C . ASP A 1 344 ? 1.797 30.875 -0.528 1.00 54.50 344 ASP A C 1
ATOM 2740 O O . ASP A 1 344 ? 2.442 30.840 0.528 1.00 54.50 344 ASP A O 1
ATOM 2744 N N . LEU A 1 345 ? 2.408 30.762 -1.713 1.00 58.34 345 LEU A N 1
ATOM 2745 C CA . LEU A 1 345 ? 3.877 30.676 -1.865 1.00 58.34 345 LEU A CA 1
ATOM 2746 C C . LEU A 1 345 ? 4.610 31.906 -1.275 1.00 58.34 345 LEU A C 1
ATOM 2748 O O . LEU A 1 345 ? 5.836 31.923 -1.144 1.00 58.34 345 LEU A O 1
ATOM 2752 N N . ALA A 1 346 ? 3.855 32.935 -0.888 1.00 58.94 346 ALA A N 1
ATOM 2753 C CA . ALA A 1 346 ? 4.297 34.087 -0.114 1.00 58.94 346 ALA A CA 1
ATOM 2754 C C . ALA A 1 346 ? 4.534 33.799 1.387 1.00 58.94 346 ALA A C 1
ATOM 2756 O O . ALA A 1 346 ? 4.976 34.691 2.111 1.00 58.94 346 ALA A O 1
ATOM 2757 N N . ASN A 1 347 ? 4.248 32.593 1.893 1.00 76.00 347 ASN A N 1
ATOM 2758 C CA . ASN A 1 347 ? 4.511 32.251 3.291 1.00 76.00 347 ASN A CA 1
ATOM 2759 C C . ASN A 1 347 ? 6.033 32.204 3.556 1.00 76.00 347 ASN A C 1
ATOM 2761 O O . ASN A 1 347 ? 6.726 31.374 2.958 1.00 76.00 347 ASN A O 1
ATOM 2765 N N . PRO A 1 348 ? 6.567 33.019 4.490 1.00 80.38 348 PRO A N 1
ATOM 2766 C CA . PRO A 1 348 ? 8.006 33.088 4.758 1.00 80.38 348 PRO A CA 1
ATOM 2767 C C . PRO A 1 348 ? 8.604 31.744 5.197 1.00 80.38 348 PRO A C 1
ATOM 2769 O O . PRO A 1 348 ? 9.771 31.478 4.936 1.00 80.38 348 PRO A O 1
ATOM 2772 N N . GLN A 1 349 ? 7.812 30.867 5.823 1.00 81.62 349 GLN A N 1
ATOM 2773 C CA . GLN A 1 349 ? 8.270 29.535 6.229 1.00 81.62 349 GLN A CA 1
ATOM 2774 C C . GLN A 1 349 ? 8.418 28.573 5.041 1.00 81.62 349 GLN A C 1
ATOM 2776 O O . GLN A 1 349 ? 9.322 27.742 5.039 1.00 81.62 349 GLN A O 1
ATOM 2781 N N . LEU A 1 350 ? 7.554 28.686 4.023 1.00 83.81 350 LEU A N 1
ATOM 2782 C CA . LEU A 1 350 ? 7.676 27.892 2.795 1.00 83.81 350 LEU A CA 1
ATOM 2783 C C . LEU A 1 350 ? 8.873 28.368 1.967 1.00 83.81 350 LEU A C 1
ATOM 2785 O O . LEU A 1 350 ? 9.612 27.547 1.432 1.00 83.81 350 LEU A O 1
ATOM 2789 N N . GLN A 1 351 ? 9.114 29.680 1.925 1.00 87.38 351 GLN A N 1
ATOM 2790 C CA . GLN A 1 351 ? 10.297 30.250 1.275 1.00 87.38 351 GLN A CA 1
ATOM 2791 C C . GLN A 1 351 ? 11.600 29.844 1.978 1.00 87.38 351 GLN A C 1
ATOM 2793 O O . GLN A 1 351 ? 12.570 29.520 1.300 1.00 87.38 351 GLN A O 1
ATOM 2798 N N . ASP A 1 352 ? 11.616 29.794 3.314 1.00 90.38 352 ASP A N 1
ATOM 2799 C CA . ASP A 1 352 ? 12.748 29.268 4.092 1.00 90.38 352 ASP A CA 1
ATOM 2800 C C . ASP A 1 352 ? 13.009 27.779 3.795 1.00 90.38 352 ASP A C 1
ATOM 2802 O O . ASP A 1 352 ? 14.158 27.382 3.603 1.00 90.38 352 ASP A O 1
ATOM 2806 N N . LEU A 1 353 ? 11.958 26.957 3.670 1.00 93.12 353 LEU A N 1
ATOM 2807 C CA . LEU A 1 353 ? 12.093 25.551 3.267 1.00 93.12 353 LEU A CA 1
ATOM 2808 C C . LEU A 1 353 ? 12.688 25.411 1.858 1.00 93.12 353 LEU A C 1
ATOM 2810 O O . LEU A 1 353 ? 13.618 24.629 1.664 1.00 93.12 353 LEU A O 1
ATOM 2814 N N . VAL A 1 354 ? 12.174 26.174 0.889 1.00 92.62 354 VAL A N 1
ATOM 2815 C CA . VAL A 1 354 ? 12.690 26.204 -0.490 1.00 92.62 354 VAL A CA 1
ATOM 2816 C C . VAL A 1 354 ? 14.148 26.673 -0.512 1.00 92.62 354 VAL A C 1
ATOM 2818 O O . VAL A 1 354 ? 14.973 26.077 -1.202 1.00 92.62 354 VAL A O 1
ATOM 2821 N N . GLY A 1 355 ? 14.493 27.691 0.283 1.00 93.56 355 GLY A N 1
ATOM 2822 C CA . GLY A 1 355 ? 15.866 28.172 0.447 1.00 93.56 355 GLY A CA 1
ATOM 2823 C C . GLY A 1 355 ? 16.803 27.081 0.965 1.00 93.56 355 GLY A C 1
ATOM 2824 O O . GLY A 1 355 ? 17.815 26.791 0.336 1.00 93.56 355 GLY A O 1
ATOM 2825 N N . LYS A 1 356 ? 16.420 26.386 2.040 1.00 95.69 356 LYS A N 1
ATOM 2826 C CA . LYS A 1 356 ? 17.213 25.282 2.608 1.00 95.69 356 LYS A CA 1
ATOM 2827 C C . LYS A 1 356 ? 17.336 24.083 1.666 1.00 95.69 356 LYS A C 1
ATOM 2829 O O . LYS A 1 356 ? 18.388 23.452 1.627 1.00 95.69 356 LYS A O 1
ATOM 2834 N N . ALA A 1 357 ? 16.294 23.778 0.887 1.00 96.00 357 ALA A N 1
ATOM 2835 C CA . ALA A 1 357 ? 16.352 22.753 -0.159 1.00 96.00 357 ALA A CA 1
ATOM 2836 C C . ALA A 1 357 ? 17.381 23.125 -1.237 1.00 96.00 357 ALA A C 1
ATOM 2838 O O . ALA A 1 357 ? 18.179 22.290 -1.661 1.00 96.00 357 ALA A O 1
ATOM 2839 N N . ARG A 1 358 ? 17.399 24.401 -1.640 1.00 94.88 358 ARG A N 1
ATOM 2840 C CA . ARG A 1 358 ? 18.378 24.942 -2.585 1.00 94.88 358 ARG A CA 1
ATOM 2841 C C . ARG A 1 358 ? 19.800 24.857 -2.039 1.00 94.88 358 ARG A C 1
ATOM 2843 O O . ARG A 1 358 ? 20.679 24.368 -2.740 1.00 94.88 358 ARG A O 1
ATOM 2850 N N . ASP A 1 359 ? 20.018 25.276 -0.797 1.00 95.44 359 ASP A N 1
ATOM 2851 C CA . ASP A 1 359 ? 21.337 25.248 -0.155 1.00 95.44 359 ASP A CA 1
ATOM 2852 C C . ASP A 1 359 ? 21.883 23.818 -0.023 1.00 95.44 359 ASP A C 1
ATOM 2854 O O . ASP A 1 359 ? 23.081 23.585 -0.220 1.00 95.44 359 ASP A O 1
ATOM 2858 N N . LEU A 1 360 ? 21.006 22.845 0.251 1.00 96.25 360 LEU A N 1
ATOM 2859 C CA . LEU A 1 360 ? 21.343 21.423 0.279 1.00 96.25 360 LEU A CA 1
ATOM 2860 C C . LEU A 1 360 ? 21.836 20.927 -1.087 1.00 96.25 360 LEU A C 1
ATOM 2862 O O . LEU A 1 360 ? 22.902 20.310 -1.162 1.00 96.25 360 LEU A O 1
ATOM 2866 N N . LEU A 1 361 ? 21.100 21.216 -2.164 1.00 94.69 361 LEU A N 1
ATOM 2867 C CA . LEU A 1 361 ? 21.495 20.782 -3.507 1.00 94.69 361 LEU A CA 1
ATOM 2868 C C . LEU A 1 361 ? 22.739 21.515 -4.016 1.00 94.69 361 LEU A C 1
ATOM 2870 O O . LEU A 1 361 ? 23.614 20.871 -4.583 1.00 94.69 361 LEU A O 1
ATOM 2874 N N . ILE A 1 362 ? 22.894 22.811 -3.725 1.00 94.06 362 ILE A N 1
ATOM 2875 C CA . ILE A 1 362 ? 24.125 23.557 -4.032 1.00 94.06 362 ILE A CA 1
ATOM 2876 C C . ILE A 1 362 ? 25.321 22.935 -3.302 1.00 94.06 362 ILE A C 1
ATOM 2878 O O . ILE A 1 362 ? 26.381 22.734 -3.893 1.00 94.06 362 ILE A O 1
ATOM 2882 N N . SER A 1 363 ? 25.170 22.597 -2.019 1.00 93.12 363 SER A N 1
ATOM 2883 C CA . SER A 1 363 ? 26.232 21.946 -1.240 1.00 93.12 363 SER A CA 1
ATOM 2884 C C . SER A 1 363 ? 26.617 20.588 -1.833 1.00 93.12 363 SER A C 1
ATOM 2886 O O . SER A 1 363 ? 27.801 20.260 -1.922 1.00 93.12 363 SER A O 1
ATOM 2888 N N . PHE A 1 364 ? 25.627 19.816 -2.280 1.00 93.62 364 PHE A N 1
ATOM 2889 C CA . PHE A 1 364 ? 25.830 18.538 -2.952 1.00 93.62 364 PHE A CA 1
ATOM 2890 C C . PHE A 1 364 ? 26.539 18.691 -4.309 1.00 93.62 364 PHE A C 1
ATOM 2892 O O . PHE A 1 364 ? 27.551 18.029 -4.544 1.00 93.62 364 PHE A O 1
ATOM 2899 N N . GLU A 1 365 ? 26.077 19.600 -5.169 1.00 91.81 365 GLU A N 1
ATOM 2900 C CA . GLU A 1 365 ? 26.684 19.888 -6.476 1.00 91.81 365 GLU A CA 1
ATOM 2901 C C . GLU A 1 365 ? 28.121 20.408 -6.340 1.00 91.81 365 GLU A C 1
ATOM 2903 O O . GLU A 1 365 ? 29.016 19.972 -7.068 1.00 91.81 365 GLU A O 1
ATOM 2908 N N . ASN A 1 366 ? 28.381 21.266 -5.350 1.00 91.69 366 ASN A N 1
ATOM 2909 C CA . ASN A 1 366 ? 29.727 21.742 -5.035 1.00 91.69 366 ASN A CA 1
ATOM 2910 C C . ASN A 1 366 ? 30.663 20.579 -4.684 1.00 91.69 366 ASN A C 1
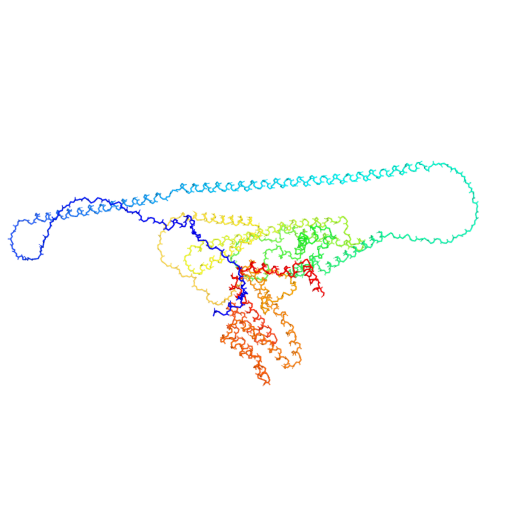ATOM 2912 O O . ASN A 1 366 ? 31.777 20.506 -5.209 1.00 91.69 366 ASN A O 1
ATOM 2916 N N . ILE A 1 367 ? 30.210 19.634 -3.851 1.00 91.31 367 ILE A N 1
ATOM 2917 C CA . ILE A 1 367 ? 30.989 18.433 -3.525 1.00 91.31 367 ILE A CA 1
ATOM 2918 C C . ILE A 1 367 ? 31.223 17.599 -4.784 1.00 91.31 367 ILE A C 1
ATOM 2920 O O . ILE A 1 367 ? 32.370 17.233 -5.041 1.00 91.31 367 ILE A O 1
ATOM 2924 N N . LEU A 1 368 ? 30.188 17.346 -5.592 1.00 90.38 368 LEU A N 1
ATOM 2925 C CA . LEU A 1 368 ? 30.311 16.580 -6.835 1.00 90.38 368 LEU A CA 1
ATOM 2926 C C . LEU A 1 368 ? 31.320 17.196 -7.806 1.00 90.38 368 LEU A C 1
ATOM 2928 O O . LEU A 1 368 ? 32.140 16.467 -8.364 1.00 90.38 368 LEU A O 1
ATOM 2932 N N . SER A 1 369 ? 31.321 18.523 -7.952 1.00 90.12 369 SER A N 1
ATOM 2933 C CA . SER A 1 369 ? 32.264 19.242 -8.819 1.00 90.12 369 SER A CA 1
ATOM 2934 C C . SER A 1 369 ? 33.727 19.053 -8.390 1.00 90.12 369 SER A C 1
ATOM 2936 O O . SER A 1 369 ? 34.630 19.035 -9.226 1.00 90.12 369 SER A O 1
ATOM 2938 N N . CYS A 1 370 ? 33.972 18.835 -7.094 1.00 89.06 370 CYS A N 1
ATOM 2939 C CA . CYS A 1 370 ? 35.299 18.547 -6.557 1.00 89.06 370 CYS A CA 1
ATOM 2940 C C . CYS A 1 370 ? 35.733 17.087 -6.744 1.00 89.06 370 CYS A C 1
ATOM 2942 O O . CYS A 1 370 ? 36.927 16.803 -6.641 1.00 89.06 370 CYS A O 1
ATOM 2944 N N . LEU A 1 371 ? 34.824 16.143 -7.010 1.00 89.44 371 LEU A N 1
ATOM 2945 C CA . LEU A 1 371 ? 35.159 14.727 -7.198 1.00 89.44 371 LEU A CA 1
ATOM 2946 C C . LEU A 1 371 ? 35.699 14.487 -8.616 1.00 89.44 371 LEU A C 1
ATOM 2948 O O . LEU A 1 371 ? 34.974 14.122 -9.539 1.00 89.44 371 LEU A O 1
ATOM 2952 N N . THR A 1 372 ? 37.008 14.658 -8.786 1.00 88.38 372 THR A N 1
ATOM 2953 C CA . THR A 1 372 ? 37.698 14.528 -10.076 1.00 88.38 372 THR A CA 1
ATOM 2954 C C . THR A 1 372 ? 38.718 13.387 -10.056 1.00 88.38 372 THR A C 1
ATOM 2956 O O . THR A 1 372 ? 38.987 12.755 -9.033 1.00 88.38 372 THR A O 1
ATOM 2959 N N . SER A 1 373 ? 39.340 13.087 -11.199 1.00 85.38 373 SER A N 1
ATOM 2960 C CA . SER A 1 373 ? 40.435 12.109 -11.236 1.00 85.38 373 SER A CA 1
ATOM 2961 C C . SER A 1 373 ? 41.641 12.540 -10.392 1.00 85.38 373 SER A C 1
ATOM 2963 O O . SER A 1 373 ? 42.370 11.678 -9.908 1.00 85.38 373 SER A O 1
ATOM 2965 N N . ALA A 1 374 ? 41.828 13.848 -10.171 1.00 84.81 374 ALA A N 1
ATOM 2966 C CA . ALA A 1 374 ? 42.959 14.407 -9.431 1.00 84.81 374 ALA A CA 1
ATOM 2967 C C . ALA A 1 374 ? 42.946 14.055 -7.931 1.00 84.81 374 ALA A C 1
ATOM 2969 O O . ALA A 1 374 ? 44.006 13.876 -7.340 1.00 84.81 374 ALA A O 1
ATOM 2970 N N . ASN A 1 375 ? 41.768 13.894 -7.318 1.00 86.50 375 ASN A N 1
ATOM 2971 C CA . ASN A 1 375 ? 41.618 13.469 -5.917 1.00 86.50 375 ASN A CA 1
ATOM 2972 C C . ASN A 1 375 ? 41.110 12.022 -5.779 1.00 86.50 375 ASN A C 1
ATOM 2974 O O . ASN A 1 375 ? 40.585 11.631 -4.731 1.00 86.50 375 ASN A O 1
ATOM 2978 N N . ALA A 1 376 ? 41.235 11.223 -6.846 1.00 86.69 376 ALA A N 1
ATOM 2979 C CA . ALA A 1 376 ? 40.689 9.870 -6.932 1.00 86.69 376 ALA A CA 1
ATOM 2980 C C . ALA A 1 376 ? 39.210 9.793 -6.512 1.00 86.69 376 ALA A C 1
ATOM 2982 O O . ALA A 1 376 ? 38.799 8.815 -5.875 1.00 86.69 376 ALA A O 1
ATOM 2983 N N . TYR A 1 377 ? 38.425 10.824 -6.844 1.00 89.12 377 TYR A N 1
ATOM 2984 C CA . TYR A 1 377 ? 37.007 10.939 -6.502 1.00 89.12 377 TYR A CA 1
ATOM 2985 C C . TYR A 1 377 ? 36.736 10.822 -4.995 1.00 89.12 377 TYR A C 1
ATOM 2987 O O . TYR A 1 377 ? 35.731 10.248 -4.587 1.00 89.12 377 TYR A O 1
ATOM 2995 N N . THR A 1 378 ? 37.662 11.295 -4.161 1.00 87.94 378 THR A N 1
ATOM 2996 C CA . THR A 1 378 ? 37.542 11.264 -2.697 1.00 87.94 378 THR A CA 1
ATOM 2997 C C . THR A 1 378 ? 37.139 12.639 -2.191 1.00 87.94 378 THR A C 1
ATOM 2999 O O . THR A 1 378 ? 37.808 13.627 -2.492 1.00 87.94 378 THR A O 1
ATOM 3002 N N . THR A 1 379 ? 36.078 12.699 -1.390 1.00 86.00 379 THR A N 1
ATOM 3003 C CA . THR A 1 379 ? 35.599 13.947 -0.790 1.00 86.00 379 THR A CA 1
ATOM 3004 C C . THR A 1 379 ? 36.692 14.578 0.084 1.00 86.00 379 THR A C 1
ATOM 3006 O O . THR A 1 379 ? 37.227 13.891 0.964 1.00 86.00 379 THR A O 1
ATOM 3009 N N . PRO A 1 380 ? 37.048 15.860 -0.132 1.00 83.81 380 PRO A N 1
ATOM 3010 C CA . PRO A 1 380 ? 38.006 16.563 0.712 1.00 83.81 380 PRO A CA 1
ATOM 3011 C C . PRO A 1 380 ? 37.562 16.551 2.183 1.00 83.81 380 PRO A C 1
ATOM 3013 O O . PRO A 1 380 ? 36.373 16.723 2.460 1.00 83.81 380 PRO A O 1
ATOM 3016 N N . PRO A 1 381 ? 38.487 16.405 3.149 1.00 81.25 381 PRO A N 1
ATOM 3017 C CA . PRO A 1 381 ? 38.130 16.311 4.565 1.00 81.25 381 PRO A CA 1
ATOM 3018 C C . PRO A 1 381 ? 37.426 17.569 5.093 1.00 81.25 381 PRO A C 1
ATOM 3020 O O . PRO A 1 381 ? 36.623 17.469 6.013 1.00 81.25 381 PRO A O 1
ATOM 3023 N N . THR A 1 382 ? 37.677 18.734 4.488 1.00 83.38 382 THR A N 1
ATOM 3024 C CA . THR A 1 382 ? 37.036 20.014 4.828 1.00 83.38 382 THR A CA 1
ATOM 3025 C C . THR A 1 382 ? 35.557 20.077 4.452 1.00 83.38 382 THR A C 1
ATOM 3027 O O . THR A 1 382 ? 34.809 20.796 5.101 1.00 83.38 382 THR A O 1
ATOM 3030 N N . LEU A 1 383 ? 35.132 19.326 3.430 1.00 82.69 383 LEU A N 1
ATOM 3031 C CA . LEU A 1 383 ? 33.758 19.329 2.913 1.00 82.69 383 LEU A CA 1
ATOM 3032 C C . LEU A 1 383 ? 32.926 18.143 3.414 1.00 82.69 383 LEU A C 1
ATOM 3034 O O . LEU A 1 383 ? 31.739 18.046 3.116 1.00 82.69 383 LEU A O 1
ATOM 3038 N N . LYS A 1 384 ? 33.539 17.234 4.181 1.00 81.00 384 LYS A N 1
ATOM 3039 C CA . LYS A 1 384 ? 32.917 15.976 4.611 1.00 81.00 384 LYS A CA 1
ATOM 3040 C C . LYS A 1 384 ? 31.646 16.187 5.443 1.00 81.00 384 LYS A C 1
ATOM 3042 O O . LYS A 1 384 ? 30.720 15.395 5.323 1.00 81.00 384 LYS A O 1
ATOM 3047 N N . ASN A 1 385 ? 31.604 17.245 6.255 1.00 87.81 385 ASN A N 1
ATOM 3048 C CA . ASN A 1 385 ? 30.466 17.543 7.132 1.00 87.81 385 ASN A CA 1
ATOM 3049 C C . ASN A 1 385 ? 29.491 18.568 6.529 1.00 87.81 385 ASN A C 1
ATOM 3051 O O . ASN A 1 385 ? 28.367 18.705 7.007 1.00 87.81 385 ASN A O 1
ATOM 3055 N N . THR A 1 386 ? 29.888 19.273 5.467 1.00 91.25 386 THR A N 1
ATOM 3056 C CA . THR A 1 386 ? 29.089 20.354 4.872 1.00 91.25 386 THR A CA 1
ATOM 3057 C C . THR A 1 386 ? 27.736 19.846 4.379 1.00 91.25 386 THR A C 1
ATOM 3059 O O . THR A 1 386 ? 26.710 20.470 4.641 1.00 91.25 386 THR A O 1
ATOM 3062 N N . LEU A 1 387 ? 27.711 18.672 3.734 1.00 92.75 387 LEU A N 1
ATOM 3063 C CA . LEU A 1 387 ? 26.459 18.066 3.278 1.00 92.75 387 LEU A CA 1
ATOM 3064 C C . LEU A 1 387 ? 25.574 17.621 4.445 1.00 92.75 387 LEU A C 1
ATOM 3066 O O . LEU A 1 387 ? 24.368 17.833 4.397 1.00 92.75 387 LEU A O 1
ATOM 3070 N N . SER A 1 388 ? 26.153 17.031 5.496 1.00 92.81 388 SER A N 1
ATOM 3071 C CA . SER A 1 388 ? 25.384 16.607 6.672 1.00 92.81 388 SER A CA 1
ATOM 3072 C C . SER A 1 388 ? 24.771 17.786 7.428 1.00 92.81 388 SER A C 1
ATOM 3074 O O . SER A 1 388 ? 23.639 17.692 7.893 1.00 92.81 388 SER A O 1
ATOM 3076 N N . GLU A 1 389 ? 25.479 18.915 7.508 1.00 93.81 389 GLU A N 1
ATOM 3077 C CA . GLU A 1 389 ? 24.974 20.137 8.140 1.00 93.81 389 GLU A CA 1
ATOM 3078 C C . GLU A 1 389 ? 23.831 20.756 7.323 1.00 93.81 389 GLU A C 1
ATOM 3080 O O . GLU A 1 389 ? 22.768 21.038 7.878 1.00 93.81 389 GLU A O 1
ATOM 3085 N N . ALA A 1 390 ? 24.006 20.897 6.002 1.00 95.31 390 ALA A N 1
ATOM 3086 C CA . ALA A 1 390 ? 22.960 21.393 5.103 1.00 95.31 390 ALA A CA 1
ATOM 3087 C C . ALA A 1 390 ? 21.736 20.461 5.061 1.00 95.31 390 ALA A C 1
ATOM 3089 O O . ALA A 1 390 ? 20.592 20.911 5.003 1.00 95.31 390 ALA A O 1
ATOM 3090 N N . TYR A 1 391 ? 21.959 19.148 5.138 1.00 95.94 391 TYR A N 1
ATOM 3091 C CA . TYR A 1 391 ? 20.879 18.175 5.217 1.00 95.94 391 TYR A CA 1
ATOM 3092 C C . TYR A 1 391 ? 20.111 18.311 6.532 1.00 95.94 391 TYR A C 1
ATOM 3094 O O . TYR A 1 391 ? 18.886 18.338 6.510 1.00 95.94 391 TYR A O 1
ATOM 3102 N N . ALA A 1 392 ? 20.790 18.468 7.672 1.00 95.12 392 ALA A N 1
ATOM 3103 C CA . ALA A 1 392 ? 20.127 18.624 8.965 1.00 95.12 392 ALA A CA 1
ATOM 3104 C C . ALA A 1 392 ? 19.267 19.900 9.033 1.00 95.12 392 ALA A C 1
ATOM 3106 O O . ALA A 1 392 ? 18.158 19.876 9.578 1.00 95.12 392 ALA A O 1
ATOM 3107 N N . THR A 1 393 ? 19.738 21.021 8.475 1.00 96.06 393 THR A N 1
ATOM 3108 C CA . THR A 1 393 ? 18.952 22.267 8.432 1.00 96.06 393 THR A CA 1
ATOM 3109 C C . THR A 1 393 ? 17.713 22.119 7.551 1.00 96.06 393 THR A C 1
ATOM 3111 O O . THR A 1 393 ? 16.621 22.517 7.973 1.00 96.06 393 THR A O 1
ATOM 3114 N N . PHE A 1 394 ? 17.853 21.496 6.377 1.00 96.75 394 PHE A N 1
ATOM 3115 C CA . PHE A 1 394 ? 16.739 21.173 5.490 1.00 96.75 394 PHE A CA 1
ATOM 3116 C C . PHE A 1 394 ? 15.758 20.181 6.127 1.00 96.75 394 PHE A C 1
ATOM 3118 O O . PHE A 1 394 ? 14.564 20.461 6.173 1.00 96.75 394 PHE A O 1
ATOM 3125 N N . TYR A 1 395 ? 16.243 19.070 6.683 1.00 95.56 395 TYR A N 1
ATOM 3126 C CA . TYR A 1 395 ? 15.435 18.027 7.317 1.00 95.56 395 TYR A CA 1
ATOM 3127 C C . TYR A 1 395 ? 14.545 18.596 8.426 1.00 95.56 395 TYR A C 1
ATOM 3129 O O . TYR A 1 395 ? 13.343 18.337 8.464 1.00 95.56 395 TYR A O 1
ATOM 3137 N N . ASN A 1 396 ? 15.103 19.449 9.290 1.00 94.75 396 ASN A N 1
ATOM 3138 C CA . ASN A 1 396 ? 14.339 20.100 10.353 1.00 94.75 396 ASN A CA 1
ATOM 3139 C C . ASN A 1 396 ? 13.225 21.004 9.803 1.00 94.75 396 ASN A C 1
ATOM 3141 O O . ASN A 1 396 ? 12.100 20.970 10.306 1.00 94.75 396 ASN A O 1
ATOM 3145 N N . ALA A 1 397 ? 13.510 21.788 8.758 1.00 94.00 397 ALA A N 1
ATOM 3146 C CA . ALA A 1 397 ? 12.498 22.615 8.100 1.00 94.00 397 ALA A CA 1
ATOM 3147 C C . ALA A 1 397 ? 11.428 21.760 7.399 1.00 94.00 397 ALA A C 1
ATOM 3149 O O . ALA A 1 397 ? 10.236 22.049 7.497 1.00 94.00 397 ALA A O 1
ATOM 3150 N N . PHE A 1 398 ? 11.843 20.673 6.750 1.00 93.75 398 PHE A N 1
ATOM 3151 C CA . PHE A 1 398 ? 10.976 19.746 6.032 1.00 93.75 398 PHE A CA 1
ATOM 3152 C C . PHE A 1 398 ? 10.003 19.026 6.972 1.00 93.75 398 PHE A C 1
ATOM 3154 O O . PHE A 1 398 ? 8.804 18.973 6.705 1.00 93.75 398 PHE A O 1
ATOM 3161 N N . ILE A 1 399 ? 10.482 18.523 8.113 1.00 91.06 399 ILE A N 1
ATOM 3162 C CA . ILE A 1 399 ? 9.628 17.878 9.118 1.00 91.06 399 ILE A CA 1
ATOM 3163 C C . ILE A 1 399 ? 8.676 18.884 9.772 1.00 91.06 399 ILE A C 1
ATOM 3165 O O . ILE A 1 399 ? 7.504 18.561 9.978 1.00 91.06 399 ILE A O 1
ATOM 3169 N N . ALA A 1 400 ? 9.136 20.107 10.058 1.00 89.62 400 ALA A N 1
ATOM 3170 C CA . ALA A 1 400 ? 8.277 21.161 10.597 1.00 89.62 400 ALA A CA 1
ATOM 3171 C C . ALA A 1 400 ? 7.136 21.515 9.627 1.00 89.62 400 ALA A C 1
ATOM 3173 O O . ALA A 1 400 ? 5.977 21.602 10.038 1.00 89.62 400 ALA A O 1
ATOM 3174 N N . TRP A 1 401 ? 7.448 21.648 8.336 1.00 89.12 401 TRP A N 1
ATOM 3175 C CA . TRP A 1 401 ? 6.449 21.837 7.287 1.00 89.12 401 TRP A CA 1
ATOM 3176 C C . TRP A 1 401 ? 5.475 20.655 7.204 1.00 89.12 401 TRP A C 1
ATOM 3178 O O . TRP A 1 401 ? 4.264 20.860 7.274 1.00 89.12 401 TRP A O 1
ATOM 3188 N N . LYS A 1 402 ? 5.981 19.418 7.162 1.00 87.69 402 LYS A N 1
ATOM 3189 C CA . LYS A 1 402 ? 5.155 18.204 7.089 1.00 87.69 402 LYS A CA 1
ATOM 3190 C C . LYS A 1 402 ? 4.210 18.057 8.282 1.00 87.69 402 LYS A C 1
ATOM 3192 O O . LYS A 1 402 ? 3.079 17.612 8.115 1.00 87.69 402 LYS A O 1
ATOM 3197 N N . SER A 1 403 ? 4.658 18.432 9.482 1.00 86.06 403 SER A N 1
ATOM 3198 C CA . SER A 1 403 ? 3.811 18.442 10.681 1.00 86.06 403 SER A CA 1
ATOM 3199 C C . SER A 1 403 ? 2.710 19.495 10.599 1.00 86.06 403 SER A C 1
ATOM 3201 O O . SER A 1 403 ? 1.606 19.259 11.077 1.00 86.06 403 SER A O 1
ATOM 3203 N N . ARG A 1 404 ? 3.001 20.668 10.030 1.00 84.12 404 ARG A N 1
ATOM 3204 C CA . ARG A 1 404 ? 2.008 21.731 9.858 1.00 84.12 404 ARG A CA 1
ATOM 3205 C C . ARG A 1 404 ? 0.949 21.335 8.831 1.00 84.12 404 ARG A C 1
ATOM 3207 O O . ARG A 1 404 ? -0.234 21.558 9.069 1.00 84.12 404 ARG A O 1
ATOM 3214 N N . ASP A 1 405 ? 1.377 20.757 7.715 1.00 82.56 405 ASP A N 1
ATOM 3215 C CA . ASP A 1 405 ? 0.485 20.283 6.657 1.00 82.56 405 ASP A CA 1
ATOM 3216 C C . ASP A 1 405 ? -0.412 19.135 7.147 1.00 82.56 405 ASP A C 1
ATOM 3218 O O . ASP A 1 405 ? -1.631 19.158 6.960 1.00 82.56 405 ASP A O 1
ATOM 3222 N N . SER A 1 406 ? 0.157 18.179 7.891 1.00 84.56 406 SER A N 1
ATOM 3223 C CA . SER A 1 406 ? -0.631 17.103 8.492 1.00 84.56 406 SER A CA 1
ATOM 3224 C C . SER A 1 406 ? -1.639 17.621 9.521 1.00 84.56 406 SER A C 1
ATOM 3226 O O . SER A 1 406 ? -2.784 17.169 9.506 1.00 84.56 406 SER A O 1
ATOM 3228 N N . ASP A 1 407 ? -1.258 18.584 10.369 1.00 86.12 407 ASP A N 1
ATOM 3229 C CA . ASP A 1 407 ? -2.163 19.213 11.337 1.00 86.12 407 ASP A CA 1
ATOM 3230 C C . ASP A 1 407 ? -3.309 19.972 10.633 1.00 86.12 407 ASP A C 1
ATOM 3232 O O . ASP A 1 407 ? -4.464 19.832 11.042 1.00 86.12 407 ASP A O 1
ATOM 3236 N N . ALA A 1 408 ? -3.039 20.685 9.532 1.00 84.31 408 ALA A N 1
ATOM 3237 C CA . ALA A 1 408 ? -4.072 21.357 8.735 1.00 84.31 408 ALA A CA 1
ATOM 3238 C C . ALA A 1 408 ? -5.053 20.361 8.086 1.00 84.31 408 ALA A C 1
ATOM 3240 O O . ALA A 1 408 ? -6.270 20.557 8.123 1.00 84.31 408 ALA A O 1
ATOM 3241 N N . LEU A 1 409 ? -4.547 19.250 7.539 1.00 85.00 409 LEU A N 1
ATOM 3242 C CA . LEU A 1 409 ? -5.387 18.183 6.991 1.00 85.00 409 LEU A CA 1
ATOM 3243 C C . LEU A 1 409 ? -6.250 17.524 8.079 1.00 85.00 409 LEU A C 1
ATOM 3245 O O . LEU A 1 409 ? -7.433 17.254 7.857 1.00 85.00 409 LEU A O 1
ATOM 3249 N N . ILE A 1 410 ? -5.678 17.283 9.263 1.00 89.19 410 ILE A N 1
ATOM 3250 C CA . ILE A 1 410 ? -6.411 16.761 10.423 1.00 89.19 410 ILE A CA 1
ATOM 3251 C C . ILE A 1 410 ? -7.532 17.727 10.824 1.00 89.19 410 ILE A C 1
ATOM 3253 O O . ILE A 1 410 ? -8.634 17.266 11.111 1.00 89.19 410 ILE A O 1
ATOM 3257 N N . GLU A 1 411 ? -7.293 19.038 10.819 1.00 88.75 411 GLU A N 1
ATOM 3258 C CA . GLU A 1 411 ? -8.307 20.046 11.146 1.00 88.75 411 GLU A CA 1
ATOM 3259 C C . GLU A 1 411 ? -9.496 20.005 10.174 1.00 88.75 411 GLU A C 1
ATOM 3261 O O . GLU A 1 411 ? -10.644 19.916 10.616 1.00 88.75 411 GLU A O 1
ATOM 3266 N N . VAL A 1 412 ? -9.240 19.947 8.861 1.00 87.19 412 VAL A N 1
ATOM 3267 C CA . VAL A 1 412 ? -10.297 19.789 7.841 1.00 87.19 412 VAL A CA 1
ATOM 3268 C C . VAL A 1 412 ? -11.097 18.504 8.073 1.00 87.19 412 VAL A C 1
ATOM 3270 O O . VAL A 1 412 ? -12.329 18.510 8.054 1.00 87.19 412 VAL A O 1
ATOM 3273 N N . MET A 1 413 ? -10.413 17.396 8.353 1.00 90.38 413 MET A N 1
ATOM 3274 C CA . MET A 1 413 ? -11.062 16.118 8.641 1.00 90.38 413 MET A CA 1
ATOM 3275 C C . MET A 1 413 ? -11.886 16.134 9.935 1.00 90.38 413 MET A C 1
ATOM 3277 O O . MET A 1 413 ? -12.934 15.489 10.008 1.00 90.38 413 MET A O 1
ATOM 3281 N N . LEU A 1 414 ? -11.428 16.848 10.966 1.00 92.62 414 LEU A N 1
ATOM 3282 C CA . LEU A 1 414 ? -12.168 17.031 12.214 1.00 92.62 414 LEU A CA 1
ATOM 3283 C C . LEU A 1 414 ? -13.431 17.862 11.984 1.00 92.62 414 LEU A C 1
ATOM 3285 O O . LEU A 1 414 ? -14.478 17.512 12.529 1.00 92.62 414 LEU A O 1
ATOM 3289 N N . MET A 1 415 ? -13.361 18.903 11.150 1.00 89.69 415 MET A N 1
ATOM 3290 C CA . MET A 1 415 ? -14.528 19.701 10.762 1.00 89.69 415 MET A CA 1
ATOM 3291 C C . MET A 1 415 ? -15.571 18.838 10.041 1.00 89.69 415 MET A C 1
ATOM 3293 O O . MET A 1 415 ? -16.715 18.771 10.493 1.00 89.69 415 MET A O 1
ATOM 3297 N N . GLN A 1 416 ? -15.161 18.063 9.030 1.00 90.62 416 GLN A N 1
ATOM 3298 C CA . GLN A 1 416 ? -16.040 17.102 8.342 1.00 90.62 416 GLN A CA 1
ATOM 3299 C C . GLN A 1 416 ? -16.645 16.072 9.308 1.00 90.62 416 GLN A C 1
ATOM 3301 O O . GLN A 1 416 ? -17.829 15.740 9.233 1.00 90.62 416 GLN A O 1
ATOM 3306 N N . PHE A 1 417 ? -15.853 15.571 10.260 1.00 94.62 417 PHE A N 1
ATOM 3307 C CA . PHE A 1 417 ? -16.338 14.627 11.264 1.00 94.62 417 PHE A CA 1
ATOM 3308 C C . PHE A 1 417 ? -17.414 15.249 12.165 1.00 94.62 417 PHE A C 1
ATOM 3310 O O . PHE A 1 417 ? -18.427 14.612 12.467 1.00 94.62 417 PHE A O 1
ATOM 3317 N N . VAL A 1 418 ? -17.206 16.494 12.599 1.00 94.38 418 VAL A N 1
ATOM 3318 C CA . VAL A 1 418 ? -18.154 17.247 13.428 1.00 94.38 418 VAL A CA 1
ATOM 3319 C C . VAL A 1 418 ? -19.457 17.529 12.674 1.00 94.38 418 VAL A C 1
ATOM 3321 O O . VAL A 1 418 ? -20.532 17.418 13.271 1.00 94.38 418 VAL A O 1
ATOM 3324 N N . GLU A 1 419 ? -19.381 17.851 11.383 1.00 92.44 419 GLU A N 1
ATOM 3325 C CA . GLU A 1 419 ? -20.543 18.031 10.506 1.00 92.44 419 GLU A CA 1
ATOM 3326 C C . GLU A 1 419 ? -21.340 16.732 10.358 1.00 92.44 419 GLU A C 1
ATOM 3328 O O . GLU A 1 419 ? -22.551 16.717 10.593 1.00 92.44 419 GLU A O 1
ATOM 3333 N N . LEU A 1 420 ? -20.663 15.611 10.090 1.00 91.31 420 LEU A N 1
ATOM 3334 C CA . LEU A 1 420 ? -21.298 14.294 10.035 1.00 91.31 420 LEU A CA 1
ATOM 3335 C C . LEU A 1 420 ? -21.921 13.890 11.380 1.00 91.31 420 LEU A C 1
ATOM 3337 O O . LEU A 1 420 ? -23.017 13.337 11.396 1.00 91.31 420 LEU A O 1
ATOM 3341 N N . ASP A 1 421 ? -21.282 14.188 12.522 1.00 90.12 421 ASP A N 1
ATOM 3342 C CA . ASP A 1 421 ? -21.894 13.990 13.851 1.00 90.12 421 ASP A CA 1
ATOM 3343 C C . ASP A 1 421 ? -23.151 14.855 14.011 1.00 90.12 421 ASP A C 1
ATOM 3345 O O . ASP A 1 421 ? -24.140 14.397 14.581 1.00 90.12 421 ASP A O 1
ATOM 3349 N N . ALA A 1 422 ? -23.167 16.081 13.480 1.00 89.38 422 ALA A N 1
ATOM 3350 C CA . ALA A 1 422 ? -24.355 16.928 13.502 1.00 89.38 422 ALA A CA 1
ATOM 3351 C C . ALA A 1 422 ? -25.521 16.371 12.688 1.00 89.38 422 ALA A C 1
ATOM 3353 O O . ALA A 1 422 ? -26.626 16.296 13.228 1.00 89.38 422 ALA A O 1
ATOM 3354 N N . ILE A 1 423 ? -25.265 15.924 11.460 1.00 87.00 423 ILE A N 1
ATOM 3355 C CA . ILE A 1 423 ? -26.268 15.283 10.600 1.00 87.00 423 ILE A CA 1
ATOM 3356 C C . ILE A 1 423 ? -26.740 13.964 11.224 1.00 87.00 423 ILE A C 1
ATOM 3358 O O . ILE A 1 423 ? -27.930 13.657 11.249 1.00 87.00 423 ILE A O 1
ATOM 3362 N N . TYR A 1 424 ? -25.827 13.190 11.810 1.00 87.19 424 TYR A N 1
ATOM 3363 C CA . TYR A 1 424 ? -26.194 11.946 12.472 1.00 87.19 424 TYR A CA 1
ATOM 3364 C C . TYR A 1 424 ? -27.179 12.183 13.623 1.00 87.19 424 TYR A C 1
ATOM 3366 O O . TYR A 1 424 ? -28.161 11.454 13.740 1.00 87.19 424 TYR A O 1
ATOM 3374 N N . HIS A 1 425 ? -26.969 13.211 14.456 1.00 83.00 425 HIS A N 1
ATOM 3375 C CA . HIS A 1 425 ? -27.888 13.520 15.563 1.00 83.00 425 HIS A CA 1
ATOM 3376 C C . HIS A 1 425 ? -29.270 13.986 15.100 1.00 83.00 425 HIS A C 1
ATOM 3378 O O . HIS A 1 425 ? -30.235 13.715 15.807 1.00 83.00 425 HIS A O 1
ATOM 3384 N N . THR A 1 426 ? -29.401 14.654 13.949 1.00 83.25 426 THR A N 1
ATOM 3385 C CA . THR A 1 426 ? -30.725 15.051 13.429 1.00 83.25 426 THR A CA 1
ATOM 3386 C C . THR A 1 426 ? -31.488 13.864 12.847 1.00 83.25 426 THR A C 1
ATOM 3388 O O . THR A 1 426 ? -32.701 13.772 13.010 1.00 83.25 426 THR A O 1
ATOM 3391 N N . VAL A 1 427 ? -30.779 12.925 12.220 1.00 81.25 427 VAL A N 1
ATOM 3392 C CA . VAL A 1 427 ? -31.373 11.756 11.559 1.00 81.25 427 VAL A CA 1
ATOM 3393 C C . VAL A 1 427 ? -31.580 10.582 12.523 1.00 81.25 427 VAL A C 1
ATOM 3395 O O . VAL A 1 427 ? -32.434 9.729 12.300 1.00 81.25 427 VAL A O 1
ATOM 3398 N N . LYS A 1 428 ? -30.830 10.496 13.627 1.00 77.62 428 LYS A N 1
ATOM 3399 C CA . LYS A 1 428 ? -30.883 9.351 14.553 1.00 77.62 428 LYS A CA 1
ATOM 3400 C C . LYS A 1 428 ? -32.291 9.070 15.086 1.00 77.62 428 LYS A C 1
ATOM 3402 O O . LYS A 1 428 ? -32.664 7.896 15.144 1.00 77.62 428 LYS A O 1
ATOM 3407 N N . ASP A 1 429 ? -33.047 10.119 15.400 1.00 74.81 429 ASP A N 1
ATOM 3408 C CA . ASP A 1 429 ? -34.368 10.029 16.031 1.00 74.81 429 ASP A CA 1
ATOM 3409 C C . ASP A 1 429 ? -35.533 9.966 15.021 1.00 74.81 429 ASP A C 1
ATOM 3411 O O . ASP A 1 429 ? -36.682 9.776 15.425 1.00 74.81 429 ASP A O 1
ATOM 3415 N N . THR A 1 430 ? -35.270 10.071 13.709 1.00 76.75 430 THR A N 1
ATOM 3416 C CA . THR A 1 430 ? -36.308 9.845 12.695 1.00 76.75 430 THR A CA 1
ATOM 3417 C C . THR A 1 430 ? -36.619 8.349 12.609 1.00 76.75 430 THR A C 1
ATOM 3419 O O . THR A 1 430 ? -35.723 7.501 12.498 1.00 76.75 430 THR A O 1
ATOM 3422 N N . THR A 1 431 ? -37.905 8.026 12.752 1.00 56.50 431 THR A N 1
ATOM 3423 C CA . THR A 1 431 ? -38.439 6.661 12.907 1.00 56.50 431 THR A CA 1
ATOM 3424 C C . THR A 1 431 ? -38.950 6.058 11.600 1.00 56.50 431 THR A C 1
ATOM 3426 O O . THR A 1 431 ? -39.529 4.976 11.638 1.00 56.50 431 THR A O 1
ATOM 3429 N N . ASP A 1 432 ? -38.703 6.713 10.463 1.00 59.75 432 ASP A N 1
ATOM 3430 C CA . ASP A 1 432 ? -39.269 6.314 9.177 1.00 59.75 432 ASP A CA 1
ATOM 3431 C C . ASP A 1 432 ? -38.205 6.015 8.107 1.00 59.75 432 ASP A C 1
ATOM 3433 O O . ASP A 1 432 ? -37.143 6.641 8.071 1.00 59.75 432 ASP A O 1
ATOM 3437 N N . ASP A 1 433 ? -38.552 5.066 7.240 1.00 65.25 433 ASP A N 1
ATOM 3438 C CA . ASP A 1 433 ? -37.893 4.620 6.005 1.00 65.25 433 ASP A CA 1
ATOM 3439 C C . ASP A 1 433 ? -36.604 3.753 6.079 1.00 65.25 433 ASP A C 1
ATOM 3441 O O . ASP A 1 433 ? -35.652 3.990 6.831 1.00 65.25 433 ASP A O 1
ATOM 3445 N N . ALA A 1 434 ? -36.557 2.730 5.216 1.00 64.94 434 ALA A N 1
ATOM 3446 C CA . ALA A 1 434 ? -35.398 1.872 4.970 1.00 64.94 434 ALA A CA 1
ATOM 3447 C C . ALA A 1 434 ? -34.230 2.649 4.332 1.00 64.94 434 ALA A C 1
ATOM 3449 O O . ALA A 1 434 ? -33.066 2.328 4.595 1.00 64.94 434 ALA A O 1
ATOM 3450 N N . ALA A 1 435 ? -34.512 3.714 3.569 1.00 63.62 435 ALA A N 1
ATOM 3451 C CA . ALA A 1 435 ? -33.481 4.613 3.047 1.00 63.62 435 ALA A CA 1
ATOM 3452 C C . ALA A 1 435 ? -32.744 5.361 4.174 1.00 63.62 435 ALA A C 1
ATOM 3454 O O . ALA A 1 435 ? -31.524 5.528 4.120 1.00 63.62 435 ALA A O 1
ATOM 3455 N N . THR A 1 436 ? -33.443 5.712 5.258 1.00 75.38 436 THR A N 1
ATOM 3456 C CA . THR A 1 436 ? -32.852 6.349 6.444 1.00 75.38 436 THR A CA 1
ATOM 3457 C C . THR A 1 436 ? -31.858 5.423 7.151 1.00 75.38 436 THR A C 1
ATOM 3459 O O . THR A 1 436 ? -30.850 5.883 7.691 1.00 75.38 436 THR A O 1
ATOM 3462 N N . ALA A 1 437 ? -32.088 4.105 7.129 1.00 78.56 437 ALA A N 1
ATOM 3463 C CA . ALA A 1 437 ? -31.149 3.127 7.678 1.00 78.56 437 ALA A CA 1
ATOM 3464 C C . ALA A 1 437 ? -29.859 3.029 6.845 1.00 78.56 437 ALA A C 1
ATOM 3466 O O . ALA A 1 437 ? -28.766 2.997 7.417 1.00 78.56 437 ALA A O 1
ATOM 3467 N N . LEU A 1 438 ? -29.970 3.042 5.512 1.00 81.38 438 LEU A N 1
ATOM 3468 C CA . LEU A 1 438 ? -28.812 3.077 4.610 1.00 81.38 438 LEU A CA 1
ATOM 3469 C C . LEU A 1 438 ? -28.012 4.377 4.772 1.00 81.38 438 LEU A C 1
ATOM 3471 O O . LEU A 1 438 ? -26.787 4.334 4.864 1.00 81.38 438 LEU A O 1
ATOM 3475 N N . TYR A 1 439 ? -28.697 5.513 4.907 1.00 84.12 439 TYR A N 1
ATOM 3476 C CA . TYR A 1 439 ? -28.069 6.815 5.138 1.00 84.12 439 TYR A CA 1
ATOM 3477 C C . TYR A 1 439 ? -27.374 6.909 6.511 1.00 84.12 439 TYR A C 1
ATOM 3479 O O . TYR A 1 439 ? -26.259 7.414 6.624 1.00 84.12 439 TYR A O 1
ATOM 3487 N N . LYS A 1 440 ? -27.970 6.350 7.575 1.00 85.38 440 LYS A N 1
ATOM 3488 C CA . LYS A 1 440 ? -27.311 6.233 8.893 1.00 85.38 440 LYS A CA 1
ATOM 3489 C C . LYS A 1 440 ? -26.035 5.394 8.808 1.00 85.38 440 LYS A C 1
ATOM 3491 O O . LYS A 1 440 ? -25.036 5.754 9.430 1.00 85.38 440 LYS A O 1
ATOM 3496 N N . LYS A 1 441 ? -26.072 4.293 8.050 1.00 88.81 441 LYS A N 1
ATOM 3497 C CA . LYS A 1 441 ? -24.915 3.418 7.849 1.00 88.81 441 LYS A CA 1
ATOM 3498 C C . LYS A 1 441 ? -23.797 4.134 7.086 1.00 88.81 441 LYS A C 1
ATOM 3500 O O . LYS A 1 441 ? -22.665 4.112 7.552 1.00 88.81 441 LYS A O 1
ATOM 3505 N N . SER A 1 442 ? -24.108 4.847 6.001 1.00 87.38 442 SER A N 1
ATOM 3506 C CA . SER A 1 442 ? -23.091 5.589 5.240 1.00 87.38 442 SER A CA 1
ATOM 3507 C C . SER A 1 442 ? -22.422 6.694 6.066 1.00 87.38 442 SER A C 1
ATOM 3509 O O . SER A 1 442 ? -21.207 6.864 5.991 1.00 87.38 442 SER A O 1
ATOM 3511 N N . ILE A 1 443 ? -23.174 7.400 6.923 1.00 89.81 443 ILE A N 1
ATOM 3512 C CA . ILE A 1 443 ? -22.595 8.387 7.850 1.00 89.81 443 ILE A CA 1
ATOM 3513 C C . ILE A 1 443 ? -21.639 7.717 8.846 1.00 89.81 443 ILE A C 1
ATOM 3515 O O . ILE A 1 443 ? -20.555 8.244 9.092 1.00 89.81 443 ILE A O 1
ATOM 3519 N N . GLN A 1 444 ? -22.012 6.563 9.409 1.00 89.69 444 GLN A N 1
ATOM 3520 C CA . GLN A 1 444 ? -21.152 5.818 10.335 1.00 89.69 444 GLN A CA 1
ATOM 3521 C C . GLN A 1 444 ? -19.880 5.299 9.654 1.00 89.69 444 GLN A C 1
ATOM 3523 O O . GLN A 1 444 ? -18.797 5.417 10.229 1.00 89.69 444 GLN A O 1
ATOM 3528 N N . ASP A 1 445 ? -19.997 4.777 8.433 1.00 90.62 445 ASP A N 1
ATOM 3529 C CA . ASP A 1 445 ? -18.862 4.292 7.647 1.00 90.62 445 ASP A CA 1
ATOM 3530 C C . ASP A 1 445 ? -17.901 5.454 7.317 1.00 90.62 445 ASP A C 1
ATOM 3532 O O . ASP A 1 445 ? -16.696 5.353 7.559 1.00 90.62 445 ASP A O 1
ATOM 3536 N N . ASN A 1 446 ? -18.422 6.615 6.900 1.00 92.06 446 ASN A N 1
ATOM 3537 C CA . ASN A 1 446 ? -17.620 7.822 6.657 1.00 92.06 446 ASN A CA 1
ATOM 3538 C C . ASN A 1 446 ? -16.952 8.355 7.937 1.00 92.06 446 ASN A C 1
ATOM 3540 O O . ASN A 1 446 ? -15.770 8.707 7.930 1.00 92.06 446 ASN A O 1
ATOM 3544 N N . GLN A 1 447 ? -17.670 8.368 9.064 1.00 91.75 447 GLN A N 1
ATOM 3545 C CA . GLN A 1 447 ? -17.106 8.710 10.372 1.00 91.75 447 GLN A CA 1
ATOM 3546 C C . GLN A 1 447 ? -15.971 7.757 10.764 1.00 91.75 447 GLN A C 1
ATOM 3548 O O . GLN A 1 447 ? -14.933 8.208 11.251 1.00 91.75 447 GLN A O 1
ATOM 3553 N N . LEU A 1 448 ? -16.133 6.450 10.536 1.00 92.81 448 LEU A N 1
ATOM 3554 C CA . LEU A 1 448 ? -15.096 5.456 10.803 1.00 92.81 448 LEU A CA 1
ATOM 3555 C C . LEU A 1 448 ? -13.855 5.704 9.938 1.00 92.81 448 LEU A C 1
ATOM 3557 O O . LEU A 1 448 ? -12.741 5.704 10.468 1.00 92.81 448 LEU A O 1
ATOM 3561 N N . MET A 1 449 ? -14.039 5.986 8.648 1.00 91.25 449 MET A N 1
ATOM 3562 C CA . MET A 1 449 ? -12.946 6.313 7.728 1.00 91.25 449 MET A CA 1
ATOM 3563 C C . MET A 1 449 ? -12.170 7.557 8.177 1.00 91.25 449 MET A C 1
ATOM 3565 O O . MET A 1 449 ? -10.936 7.526 8.247 1.00 91.25 449 MET A O 1
ATOM 3569 N N . LEU A 1 450 ? -12.873 8.625 8.569 1.00 92.38 450 LEU A N 1
ATOM 3570 C CA . LEU A 1 450 ? -12.249 9.837 9.109 1.00 92.38 450 LEU A CA 1
ATOM 3571 C C . LEU A 1 450 ? -11.490 9.551 10.411 1.00 92.38 450 LEU A C 1
ATOM 3573 O O . LEU A 1 450 ? -10.350 9.985 10.565 1.00 92.38 450 LEU A O 1
ATOM 3577 N N . ILE A 1 451 ? -12.061 8.755 11.321 1.00 92.00 451 ILE A N 1
ATOM 3578 C CA . ILE A 1 451 ? -11.400 8.351 12.571 1.00 92.00 451 ILE A CA 1
ATOM 3579 C C . ILE A 1 451 ? -10.096 7.598 12.290 1.00 92.00 451 ILE A C 1
ATOM 3581 O O . ILE A 1 451 ? -9.083 7.859 12.945 1.00 92.00 451 ILE A O 1
ATOM 3585 N N . VAL A 1 452 ? -10.112 6.637 11.362 1.00 93.19 452 VAL A N 1
ATOM 3586 C CA . VAL A 1 452 ? -8.925 5.845 11.008 1.00 93.19 452 VAL A CA 1
ATOM 3587 C C . VAL A 1 452 ? -7.844 6.749 10.426 1.00 93.19 452 VAL A C 1
ATOM 3589 O O . VAL A 1 452 ? -6.694 6.685 10.863 1.00 93.19 452 VAL A O 1
ATOM 3592 N N . ARG A 1 453 ? -8.206 7.641 9.500 1.00 91.56 453 ARG A N 1
ATOM 3593 C CA . ARG A 1 453 ? -7.245 8.525 8.834 1.00 91.56 453 ARG A CA 1
ATOM 3594 C C . ARG A 1 453 ? -6.697 9.612 9.776 1.00 91.56 453 ARG A C 1
ATOM 3596 O O . ARG A 1 453 ? -5.485 9.811 9.784 1.00 91.56 453 ARG A O 1
ATOM 3603 N N . ILE A 1 454 ? -7.504 10.188 10.677 1.00 90.56 454 ILE A N 1
ATOM 3604 C CA . ILE A 1 454 ? -7.022 11.106 11.733 1.00 90.56 454 ILE A CA 1
ATOM 3605 C C . ILE A 1 454 ? -6.063 10.383 12.688 1.00 90.56 454 ILE A C 1
ATOM 3607 O O . ILE A 1 454 ? -5.001 10.906 13.012 1.00 90.56 454 ILE A O 1
ATOM 3611 N N . LYS A 1 455 ? -6.391 9.157 13.123 1.00 92.31 455 LYS A N 1
ATOM 3612 C CA . LYS A 1 455 ? -5.500 8.355 13.985 1.00 92.31 455 LYS A CA 1
ATO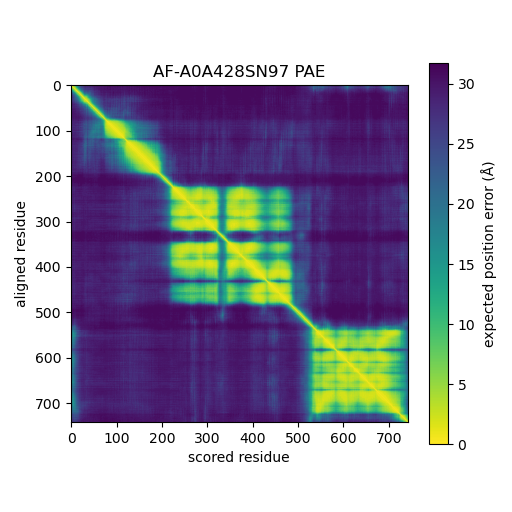M 3613 C C . LYS A 1 455 ? -4.186 7.995 13.292 1.00 92.31 455 LYS A C 1
ATOM 3615 O O . LYS A 1 455 ? -3.167 7.915 13.970 1.00 92.31 455 LYS A O 1
ATOM 3620 N N . LYS A 1 456 ? -4.207 7.773 11.975 1.00 90.12 456 LYS A N 1
ATOM 3621 C CA . LYS A 1 456 ? -3.006 7.487 11.178 1.00 90.12 456 LYS A CA 1
ATOM 3622 C C . LYS A 1 456 ? -2.098 8.717 11.054 1.00 90.12 456 LYS A C 1
ATOM 3624 O O . LYS A 1 456 ? -0.888 8.557 11.132 1.00 90.12 456 LYS A O 1
ATOM 3629 N N . LEU A 1 457 ? -2.669 9.916 10.898 1.00 85.94 457 LEU A N 1
ATOM 3630 C CA . LEU A 1 457 ? -1.914 11.169 10.745 1.00 85.94 457 LEU A CA 1
ATOM 3631 C C . LEU A 1 457 ? -1.416 11.748 12.081 1.00 85.94 457 LEU A C 1
ATOM 3633 O O . LEU A 1 457 ? -0.260 12.136 12.184 1.00 85.94 457 LEU A O 1
ATOM 3637 N N . ALA A 1 458 ? -2.265 11.781 13.112 1.00 86.75 458 ALA A N 1
ATOM 3638 C CA . ALA A 1 458 ? -1.946 12.390 14.410 1.00 86.75 458 ALA A CA 1
ATOM 3639 C C . ALA A 1 458 ? -1.299 11.415 15.411 1.00 86.75 458 ALA A C 1
ATOM 3641 O O . ALA A 1 458 ? -0.828 11.831 16.470 1.00 86.75 458 ALA A O 1
ATOM 3642 N N . GLY A 1 459 ? -1.353 10.111 15.132 1.00 88.19 459 GLY A N 1
ATOM 3643 C CA . GLY A 1 459 ? -1.085 9.049 16.099 1.00 88.19 459 GLY A CA 1
ATOM 3644 C C . GLY A 1 459 ? -2.335 8.637 16.888 1.00 88.19 459 GLY A C 1
ATOM 3645 O O . GLY A 1 459 ? -3.305 9.387 17.040 1.00 88.19 459 GLY A O 1
ATOM 3646 N N . GLN A 1 460 ? -2.330 7.406 17.408 1.00 87.62 460 GLN A N 1
ATOM 3647 C CA . GLN A 1 460 ? -3.544 6.767 17.924 1.00 87.62 460 GLN A CA 1
ATOM 3648 C C . GLN A 1 460 ? -4.119 7.447 19.177 1.00 87.62 460 GLN A C 1
ATOM 3650 O O . GLN A 1 460 ? -5.340 7.476 19.341 1.00 87.62 460 GLN A O 1
ATOM 3655 N N . GLU A 1 461 ? -3.274 7.999 20.050 1.00 90.56 461 GLU A N 1
ATOM 3656 C CA . GLU A 1 461 ? -3.707 8.694 21.269 1.00 90.56 461 GLU A CA 1
ATOM 3657 C C . GLU A 1 461 ? -4.102 10.150 21.014 1.00 90.56 461 GLU A C 1
ATOM 3659 O O . GLU A 1 461 ? -5.199 10.563 21.395 1.00 90.56 461 GLU A O 1
ATOM 3664 N N . ARG A 1 462 ? -3.239 10.921 20.337 1.00 90.75 462 ARG A N 1
ATOM 3665 C CA . ARG A 1 462 ? -3.499 12.330 20.001 1.00 90.75 462 ARG A CA 1
ATOM 3666 C C . ARG A 1 462 ? -4.707 12.454 19.074 1.00 90.75 462 ARG A C 1
ATOM 3668 O O . ARG A 1 462 ? -5.584 13.261 19.353 1.00 90.75 462 ARG A O 1
ATOM 3675 N N . GLY A 1 463 ? -4.828 11.593 18.061 1.00 91.75 463 GLY A N 1
ATOM 3676 C CA . GLY A 1 463 ? -5.982 11.580 17.160 1.00 91.75 463 GLY A CA 1
ATOM 3677 C C . GLY A 1 463 ? -7.303 11.311 17.883 1.00 91.75 463 GLY A C 1
ATOM 3678 O O . GLY A 1 463 ? -8.284 12.010 17.646 1.00 91.75 463 GLY A O 1
ATOM 3679 N N . LYS A 1 464 ? -7.334 10.358 18.831 1.00 92.38 464 LYS A N 1
ATOM 3680 C CA . LYS A 1 464 ? -8.522 10.136 19.680 1.00 92.38 464 LYS A CA 1
ATOM 3681 C C . LYS A 1 464 ? -8.873 11.390 20.483 1.00 92.38 464 LYS A C 1
ATOM 3683 O O . LYS A 1 464 ? -10.040 11.768 20.489 1.00 92.38 464 LYS A O 1
ATOM 3688 N N . LYS A 1 465 ? -7.889 12.018 21.141 1.00 95.25 465 LYS A N 1
ATOM 3689 C CA . LYS A 1 465 ? -8.096 13.241 21.939 1.00 95.25 465 LYS A CA 1
ATOM 3690 C C . LYS A 1 465 ? -8.674 14.372 21.085 1.00 95.25 465 LYS A C 1
ATOM 3692 O O . LYS A 1 465 ? -9.726 14.884 21.435 1.00 95.25 465 LYS A O 1
ATOM 3697 N N . LEU A 1 466 ? -8.083 14.647 19.921 1.00 93.38 466 LEU A N 1
ATOM 3698 C CA . LEU A 1 466 ? -8.559 15.684 18.997 1.00 93.38 466 LEU A CA 1
ATOM 3699 C C . LEU A 1 466 ? -10.012 15.463 18.553 1.00 93.38 466 LEU A C 1
ATOM 3701 O O . LEU A 1 466 ? -10.802 16.402 18.555 1.00 93.38 466 LEU A O 1
ATOM 3705 N N . ILE A 1 467 ? -10.394 14.220 18.238 1.00 94.19 467 ILE A N 1
ATOM 3706 C CA . ILE A 1 467 ? -11.783 13.886 17.886 1.00 94.19 467 ILE A CA 1
ATOM 3707 C C . ILE A 1 467 ? -12.718 14.138 19.078 1.00 94.19 467 ILE A C 1
ATOM 3709 O O . ILE A 1 467 ? -13.778 14.740 18.916 1.00 94.19 467 ILE A O 1
ATOM 3713 N N . PHE A 1 468 ? -12.342 13.694 20.282 1.00 93.62 468 PHE A N 1
ATOM 3714 C CA . PHE A 1 468 ? -13.148 13.919 21.485 1.00 93.62 468 PHE A CA 1
ATOM 3715 C C . PHE A 1 468 ? -13.299 15.403 21.820 1.00 93.62 468 PHE A C 1
ATOM 3717 O O . PHE A 1 468 ? -14.403 15.835 22.161 1.00 93.62 468 PHE A O 1
ATOM 3724 N N . ASP A 1 469 ? -12.223 16.174 21.701 1.00 94.31 469 ASP A N 1
ATOM 3725 C CA . ASP A 1 469 ? -12.211 17.604 21.985 1.00 94.31 469 ASP A CA 1
ATOM 3726 C C . ASP A 1 469 ? -13.067 18.367 20.969 1.00 94.31 469 ASP A C 1
ATOM 3728 O O . ASP A 1 469 ? -13.954 19.116 21.386 1.00 94.31 469 ASP A O 1
ATOM 3732 N N . ALA A 1 470 ? -12.908 18.085 19.669 1.00 93.81 470 ALA A N 1
ATOM 3733 C CA . ALA A 1 470 ? -13.689 18.695 18.591 1.00 93.81 470 ALA A CA 1
ATOM 3734 C C . ALA A 1 470 ? -15.192 18.386 18.713 1.00 93.81 470 ALA A C 1
ATOM 3736 O O . ALA A 1 470 ? -16.034 19.286 18.669 1.00 93.81 470 ALA A O 1
ATOM 3737 N N . VAL A 1 471 ? -15.559 17.121 18.955 1.00 93.06 471 VAL A N 1
ATOM 3738 C CA . VAL A 1 471 ? -16.961 16.722 19.177 1.00 93.06 471 VAL A CA 1
ATOM 3739 C C . VAL A 1 471 ? -17.513 17.353 20.454 1.00 93.06 471 VAL A C 1
ATOM 3741 O O . VAL A 1 471 ? -18.648 17.836 20.481 1.00 93.06 471 VAL A O 1
ATOM 3744 N N . GLY A 1 472 ? -16.724 17.357 21.529 1.00 92.12 472 GLY A N 1
ATOM 3745 C CA . GLY A 1 472 ? -17.094 17.964 22.802 1.00 92.12 472 GLY A CA 1
ATOM 3746 C C . GLY A 1 472 ? -17.354 19.461 22.659 1.00 92.12 472 GLY A C 1
ATOM 3747 O O . GLY A 1 472 ? -18.371 19.962 23.141 1.00 92.12 472 GLY A O 1
ATOM 3748 N N . GLU A 1 473 ? -16.479 20.176 21.960 1.00 91.25 473 GLU A N 1
ATOM 3749 C CA . GLU A 1 473 ? -16.616 21.600 21.674 1.00 91.25 473 GLU A CA 1
ATOM 3750 C C . GLU A 1 473 ? -17.837 21.897 20.803 1.00 91.25 473 GLU A C 1
ATOM 3752 O O . GLU A 1 473 ? -18.660 22.741 21.173 1.00 91.25 473 GLU A O 1
ATOM 3757 N N . ALA A 1 474 ? -18.038 21.132 19.731 1.00 90.75 474 ALA A N 1
ATOM 3758 C CA . ALA A 1 474 ? -19.189 21.273 18.849 1.00 90.75 474 ALA A CA 1
ATOM 3759 C C . ALA A 1 474 ? -20.529 20.979 19.545 1.00 90.75 474 ALA A C 1
ATOM 3761 O O . ALA A 1 474 ? -21.559 21.578 19.225 1.00 90.75 474 ALA A O 1
ATOM 3762 N N . ARG A 1 475 ? -20.556 20.057 20.513 1.00 87.81 475 ARG A N 1
ATOM 3763 C CA . ARG A 1 475 ? -21.757 19.787 21.323 1.00 87.81 475 ARG A CA 1
ATOM 3764 C C . ARG A 1 475 ? -21.990 20.876 22.367 1.00 87.81 475 ARG A C 1
ATOM 3766 O O . ARG A 1 475 ? -23.137 21.273 22.582 1.00 87.81 475 ARG A O 1
ATOM 3773 N N . ARG A 1 476 ? -20.927 21.413 22.978 1.00 89.75 476 ARG A N 1
ATOM 3774 C CA . ARG A 1 476 ? -21.010 22.566 23.893 1.00 89.75 476 ARG A CA 1
ATOM 3775 C C . ARG A 1 476 ? -21.521 23.819 23.175 1.00 89.75 476 ARG A C 1
ATOM 3777 O O . ARG A 1 476 ? -22.374 24.513 23.728 1.00 89.75 476 ARG A O 1
ATOM 3784 N N . SER A 1 477 ? -21.058 24.099 21.956 1.00 85.81 477 SER A N 1
ATOM 3785 C CA . SER A 1 477 ? -21.516 25.248 21.161 1.00 85.81 477 SER A CA 1
ATOM 3786 C C . SER A 1 477 ? -22.992 25.117 20.757 1.00 85.81 477 SER A C 1
ATOM 3788 O O . SER A 1 477 ? -23.760 26.071 20.906 1.00 85.81 477 SER A O 1
ATOM 3790 N N . ARG A 1 478 ? -23.436 23.913 20.370 1.00 80.31 478 ARG A N 1
ATOM 3791 C CA . ARG A 1 478 ? -24.853 23.604 20.106 1.00 80.31 478 ARG A CA 1
ATOM 3792 C C . ARG A 1 478 ? -25.736 23.735 21.351 1.00 80.31 478 ARG A C 1
ATOM 3794 O O . ARG A 1 478 ? -26.810 24.330 21.282 1.00 80.31 478 ARG A O 1
ATOM 3801 N N . ALA A 1 479 ? -25.277 23.255 22.507 1.00 78.69 479 ALA A N 1
ATOM 3802 C CA . ALA A 1 479 ? -26.004 23.397 23.770 1.00 78.69 479 ALA A CA 1
ATOM 3803 C C . ALA A 1 479 ? -26.147 24.867 24.211 1.00 78.69 479 ALA A C 1
ATOM 3805 O O . ALA A 1 479 ? -27.188 25.242 24.752 1.00 78.69 479 ALA A O 1
ATOM 3806 N N . LYS A 1 480 ? -25.135 25.710 23.950 1.00 78.50 480 LYS A N 1
ATOM 3807 C CA . LYS A 1 480 ? -25.216 27.163 24.174 1.00 78.50 480 LYS A CA 1
ATOM 3808 C C . LYS A 1 480 ? -26.260 27.813 23.258 1.00 78.50 480 LYS A C 1
ATOM 3810 O O . LYS A 1 480 ? -27.119 28.518 23.773 1.00 78.50 480 LYS A O 1
ATOM 3815 N N . LYS A 1 481 ? -26.271 27.494 21.953 1.00 69.06 481 LYS A N 1
ATOM 3816 C CA . LYS A 1 481 ? -27.290 27.995 21.003 1.00 69.06 481 LYS A CA 1
ATOM 3817 C C . LYS A 1 481 ? -28.723 27.602 21.398 1.00 69.06 481 LYS A C 1
ATOM 3819 O O . LYS A 1 481 ? -29.626 28.422 21.279 1.00 69.06 481 LYS A O 1
ATOM 3824 N N . LYS A 1 482 ? -28.936 26.393 21.936 1.00 62.31 482 LYS A N 1
ATOM 3825 C CA . LYS A 1 482 ? -30.263 25.931 22.392 1.00 62.31 482 LYS A CA 1
ATOM 3826 C C . LYS A 1 482 ? -30.782 26.686 23.628 1.00 62.31 482 LYS A C 1
ATOM 3828 O O . LYS A 1 482 ? -31.981 26.894 23.737 1.00 62.31 482 LYS A O 1
ATOM 3833 N N . LYS A 1 483 ? -29.904 27.137 24.535 1.00 58.88 483 LYS A N 1
ATOM 3834 C CA . LYS A 1 483 ? -30.299 27.909 25.734 1.00 58.88 483 LYS A CA 1
ATOM 3835 C C . LYS A 1 483 ? -30.646 29.373 25.440 1.00 58.88 483 LYS A C 1
ATOM 3837 O O . LYS A 1 483 ? -31.378 29.976 26.213 1.00 58.88 483 LYS A O 1
ATOM 3842 N N . THR A 1 484 ? -30.148 29.940 24.341 1.00 46.78 484 THR A N 1
ATOM 3843 C CA . THR A 1 484 ? -30.442 31.327 23.930 1.00 46.78 484 THR A CA 1
ATOM 3844 C C . THR A 1 484 ? -31.775 31.456 23.174 1.00 46.78 484 THR A C 1
ATOM 3846 O O . THR A 1 484 ? -32.308 32.554 23.068 1.00 46.78 484 THR A O 1
ATOM 3849 N N . GLY A 1 485 ? -32.335 30.350 22.666 1.00 44.62 485 GLY A N 1
ATOM 3850 C CA . GLY A 1 485 ? -33.585 30.339 21.891 1.00 44.62 485 GLY A CA 1
ATOM 3851 C C . GLY A 1 485 ? -34.880 30.213 22.705 1.00 44.62 485 GLY A C 1
ATOM 3852 O O . GLY A 1 485 ? -35.951 30.372 22.131 1.00 44.62 485 GLY A O 1
ATOM 3853 N N . ASP A 1 486 ? -34.806 29.955 24.015 1.00 46.53 486 ASP A N 1
ATOM 3854 C CA . ASP A 1 486 ? -35.981 29.629 24.850 1.00 46.53 486 ASP A CA 1
ATOM 3855 C C . ASP A 1 486 ? -36.591 30.833 25.604 1.00 46.53 486 ASP A C 1
ATOM 3857 O O . ASP A 1 486 ? -37.464 30.668 26.454 1.00 46.53 486 ASP A O 1
ATOM 3861 N N . THR A 1 487 ? -36.191 32.070 25.286 1.00 45.16 487 THR A N 1
ATOM 3862 C CA . THR A 1 487 ? -36.801 33.287 25.857 1.00 45.16 487 THR A CA 1
ATOM 3863 C C . THR A 1 487 ? -37.533 34.112 24.802 1.00 45.16 487 THR A C 1
ATOM 3865 O O . THR A 1 487 ? -37.153 35.244 24.502 1.00 45.16 487 THR A O 1
ATOM 3868 N N . LYS A 1 488 ? -38.617 33.570 24.241 1.00 42.59 488 LYS A N 1
ATOM 3869 C CA . LYS A 1 488 ? -39.688 34.394 23.659 1.00 42.59 488 LYS A CA 1
ATOM 3870 C C . LYS A 1 488 ? -41.030 33.672 23.825 1.00 42.59 488 LYS A C 1
ATOM 3872 O O . LYS A 1 488 ? -41.145 32.530 23.382 1.00 42.59 488 LYS A O 1
ATOM 3877 N N . PRO A 1 489 ? -42.030 34.266 24.502 1.00 43.12 489 PRO A N 1
ATOM 3878 C CA . PRO A 1 489 ? -43.270 33.569 24.777 1.00 43.12 489 PRO A CA 1
ATOM 3879 C C . PRO A 1 489 ? -44.101 33.454 23.500 1.00 43.12 489 PRO A C 1
ATOM 3881 O O . PRO A 1 489 ? -44.211 34.378 22.696 1.00 43.12 489 PRO A O 1
ATOM 3884 N N . ARG A 1 490 ? -44.683 32.270 23.359 1.00 38.66 490 ARG A N 1
ATOM 3885 C CA . ARG A 1 490 ? -45.638 31.849 22.342 1.00 38.66 490 ARG A CA 1
ATOM 3886 C C . ARG A 1 490 ? -46.863 32.773 22.335 1.00 38.66 490 ARG A C 1
ATOM 3888 O O . ARG A 1 490 ? -47.673 32.708 23.255 1.00 38.66 490 ARG A O 1
ATOM 3895 N N . VAL A 1 491 ? -47.011 33.579 21.286 1.00 31.28 491 VAL A N 1
ATOM 3896 C CA . VAL A 1 491 ? -48.305 34.135 20.865 1.00 31.28 491 VAL A CA 1
ATOM 3897 C C . VAL A 1 491 ? -48.787 33.269 19.710 1.00 31.28 491 VAL A C 1
ATOM 3899 O O . VAL A 1 491 ? -48.052 33.034 18.753 1.00 31.28 491 VAL A O 1
ATOM 3902 N N . ALA A 1 492 ? -49.975 32.701 19.873 1.00 35.59 492 ALA A N 1
ATOM 3903 C CA . ALA A 1 492 ? -50.667 31.974 18.827 1.00 35.59 492 ALA A CA 1
ATOM 3904 C C . ALA A 1 492 ? -51.365 32.987 17.921 1.00 35.59 492 ALA A C 1
ATOM 3906 O O . ALA A 1 492 ? -52.114 33.806 18.438 1.00 35.59 492 ALA A O 1
ATOM 3907 N N . ASP A 1 493 ? -51.171 32.869 16.612 1.00 29.70 493 ASP A N 1
ATOM 3908 C CA . ASP A 1 493 ? -52.160 33.313 15.639 1.00 29.70 493 ASP A CA 1
ATOM 3909 C C . ASP A 1 493 ? -52.275 32.273 14.526 1.00 29.70 493 ASP A C 1
ATOM 3911 O O . ASP A 1 493 ? -51.289 31.727 14.028 1.00 29.70 493 ASP A O 1
ATOM 3915 N N . ASN A 1 494 ? -53.528 31.958 14.213 1.00 36.28 494 ASN A N 1
ATOM 3916 C CA . ASN A 1 494 ? -53.941 31.112 13.110 1.00 36.28 494 ASN A CA 1
ATOM 3917 C C . ASN A 1 494 ? -53.809 31.897 11.802 1.00 36.28 494 ASN A C 1
ATOM 3919 O O . ASN A 1 494 ? -54.408 32.962 11.679 1.00 36.28 494 ASN A O 1
ATOM 3923 N N . ALA A 1 495 ? -53.157 31.323 10.795 1.00 28.39 495 ALA A N 1
ATOM 3924 C CA . ALA A 1 495 ? -53.457 31.626 9.402 1.00 28.39 495 ALA A CA 1
ATOM 3925 C C . ALA A 1 495 ? -53.116 30.409 8.539 1.00 28.39 495 ALA A C 1
ATOM 3927 O O . ALA A 1 495 ? -52.005 29.885 8.568 1.00 28.39 495 ALA A O 1
ATOM 3928 N N . ALA A 1 496 ? -54.130 29.940 7.820 1.00 33.31 496 ALA A N 1
ATOM 3929 C CA . ALA A 1 496 ? -53.999 29.013 6.716 1.00 33.31 496 ALA A CA 1
ATOM 3930 C C . ALA A 1 496 ? -53.469 29.764 5.487 1.00 33.31 496 ALA A C 1
ATOM 3932 O O . ALA A 1 496 ? -53.868 30.904 5.261 1.00 33.31 496 ALA A O 1
ATOM 3933 N N . GLY A 1 497 ? -52.665 29.083 4.669 1.00 31.14 497 GLY A N 1
ATOM 3934 C CA . GLY A 1 497 ? -52.332 29.510 3.310 1.00 31.14 497 GLY A CA 1
ATOM 3935 C C . GLY A 1 497 ? -50.841 29.736 3.071 1.00 31.14 497 GLY A C 1
ATOM 3936 O O . GLY A 1 497 ? -50.170 30.346 3.888 1.00 31.14 497 GLY A O 1
ATOM 3937 N N . GLU A 1 498 ? -50.387 29.261 1.908 1.00 28.20 498 GLU A N 1
ATOM 3938 C CA . GLU A 1 498 ? -49.096 29.544 1.256 1.00 28.20 498 GLU A CA 1
ATOM 3939 C C . GLU A 1 498 ? -47.896 28.671 1.660 1.00 28.20 498 GLU A C 1
ATOM 3941 O O . GLU A 1 498 ? -46.888 29.113 2.201 1.00 28.20 498 GLU A O 1
ATOM 3946 N N . ALA A 1 499 ? -47.978 27.398 1.264 1.00 29.22 499 ALA A N 1
ATOM 3947 C CA . ALA A 1 499 ? -46.812 26.627 0.838 1.00 29.22 499 ALA A CA 1
ATOM 3948 C C . ALA A 1 499 ? -47.076 26.083 -0.575 1.00 29.22 499 ALA A C 1
ATOM 3950 O O . ALA A 1 499 ? -47.468 24.935 -0.759 1.00 29.22 499 ALA A O 1
ATOM 3951 N N . HIS A 1 500 ? -46.926 26.952 -1.570 1.00 37.06 500 HIS A N 1
ATOM 3952 C CA . HIS A 1 500 ? -46.773 26.582 -2.972 1.00 37.06 500 HIS A CA 1
ATOM 3953 C C . HIS A 1 500 ? -45.974 27.690 -3.647 1.00 37.06 500 HIS A C 1
ATOM 3955 O O . HIS A 1 500 ? -46.544 28.666 -4.102 1.00 37.06 500 HIS A O 1
ATOM 3961 N N . GLU A 1 501 ? -44.653 27.548 -3.651 1.00 33.84 501 GLU A N 1
ATOM 3962 C CA . GLU A 1 501 ? -43.761 27.966 -4.734 1.00 33.84 501 GLU A CA 1
ATOM 3963 C C . GLU A 1 501 ? -42.355 27.457 -4.392 1.00 33.84 501 GLU A C 1
ATOM 3965 O O . GLU A 1 501 ? -41.948 27.508 -3.235 1.00 33.84 501 GLU A O 1
ATOM 3970 N N . THR A 1 502 ? -41.640 26.930 -5.391 1.00 31.27 502 THR A N 1
ATOM 3971 C CA . THR A 1 502 ? -40.377 26.147 -5.326 1.00 31.27 502 THR A CA 1
ATOM 3972 C C . THR A 1 502 ? -40.500 24.619 -5.219 1.00 31.27 502 THR A C 1
ATOM 3974 O O . THR A 1 502 ? -39.668 23.938 -4.633 1.00 31.27 502 THR A O 1
ATOM 3977 N N . ALA A 1 503 ? -41.485 24.041 -5.905 1.00 30.95 503 ALA A N 1
ATOM 3978 C CA . ALA A 1 503 ? -41.377 22.675 -6.423 1.00 30.95 503 ALA A CA 1
ATOM 3979 C C . ALA A 1 503 ? -41.946 22.655 -7.844 1.00 30.95 503 ALA A C 1
ATOM 3981 O O . ALA A 1 503 ? -43.118 22.351 -8.022 1.00 30.95 503 ALA A O 1
ATOM 3982 N N . ASN A 1 504 ? -41.153 23.117 -8.818 1.00 32.56 504 ASN A N 1
ATOM 3983 C CA . ASN A 1 504 ? -41.300 22.826 -10.251 1.00 32.56 504 ASN A CA 1
ATOM 3984 C C . ASN A 1 504 ? -40.244 23.594 -11.054 1.00 32.56 504 ASN A C 1
ATOM 3986 O O . ASN A 1 504 ? -40.516 24.626 -11.658 1.00 32.56 504 ASN A O 1
ATOM 3990 N N . SER A 1 505 ? -39.025 23.075 -11.072 1.00 28.45 505 SER A N 1
ATOM 3991 C CA . SER A 1 505 ? -38.185 23.139 -12.264 1.00 28.45 505 SER A CA 1
ATOM 3992 C C . SER A 1 505 ? -37.120 22.062 -12.132 1.00 28.45 505 SER A C 1
ATOM 3994 O O . SER A 1 505 ? -36.537 21.921 -11.062 1.00 28.45 505 SER A O 1
ATOM 3996 N N . LEU A 1 506 ? -36.882 21.345 -13.229 1.00 28.08 506 LEU A N 1
ATOM 3997 C CA . LEU A 1 506 ? -35.891 20.278 -13.417 1.00 28.08 506 LEU A CA 1
ATOM 3998 C C . LEU A 1 506 ? -36.364 18.853 -13.081 1.00 28.08 506 LEU A C 1
ATOM 4000 O O . LEU A 1 506 ? -35.805 18.142 -12.253 1.00 28.08 506 LEU A O 1
ATOM 4004 N N . VAL A 1 507 ? -37.351 18.398 -13.856 1.00 32.06 507 VAL A N 1
ATOM 4005 C CA . VAL A 1 507 ? -37.295 17.051 -14.438 1.00 32.06 507 VAL A CA 1
ATOM 4006 C C . VAL A 1 507 ? -36.672 17.195 -15.825 1.00 32.06 507 VAL A C 1
ATOM 4008 O O . VAL A 1 507 ? -37.316 17.727 -16.727 1.00 32.06 507 VAL A O 1
ATOM 4011 N N . SER A 1 508 ? -35.433 16.739 -15.996 1.00 25.77 508 SER A N 1
ATOM 4012 C CA . SER A 1 508 ? -34.991 15.968 -17.167 1.00 25.77 508 SER A CA 1
ATOM 4013 C C . SER A 1 508 ? -33.590 15.404 -16.937 1.00 25.77 508 SER A C 1
ATOM 4015 O O . SER A 1 508 ? -32.664 16.123 -16.586 1.00 25.77 508 SER A O 1
ATOM 4017 N N . SER A 1 509 ? -33.536 14.085 -17.106 1.00 33.06 509 SER A N 1
ATOM 4018 C CA . SER A 1 509 ? -32.431 13.195 -17.449 1.00 33.06 509 SER A CA 1
ATOM 4019 C C . SER A 1 509 ? -31.016 13.767 -17.531 1.00 33.06 509 SER A C 1
ATOM 4021 O O . SER A 1 509 ? -30.659 14.380 -18.525 1.00 33.06 509 SER A O 1
ATOM 4023 N N . GLU A 1 510 ? -30.181 13.379 -16.568 1.00 25.42 510 GLU A N 1
ATOM 4024 C CA . GLU A 1 510 ? -28.942 12.638 -16.836 1.00 25.42 510 GLU A CA 1
ATOM 4025 C C . GLU A 1 510 ? -28.466 11.991 -15.530 1.00 25.42 510 GLU A C 1
ATOM 4027 O O . GLU A 1 510 ? -28.080 12.640 -14.562 1.00 25.42 510 GLU A O 1
ATOM 4032 N N . SER A 1 511 ? -28.590 10.668 -15.464 1.00 33.81 511 SER A N 1
ATOM 4033 C CA . SER A 1 511 ? -28.059 9.862 -14.374 1.00 33.81 511 SER A CA 1
ATOM 4034 C C . SER A 1 511 ? -26.559 9.681 -14.597 1.00 33.81 511 SER A C 1
ATOM 4036 O O . SER A 1 511 ? -26.163 8.824 -15.378 1.00 33.81 511 SER A O 1
ATOM 4038 N N . GLN A 1 512 ? -25.726 10.464 -13.911 1.00 28.98 512 GLN A N 1
ATOM 4039 C CA . GLN A 1 512 ? -24.308 10.147 -13.747 1.00 28.98 512 GLN A CA 1
ATOM 4040 C C . GLN A 1 512 ? -24.050 9.704 -12.310 1.00 28.98 512 GLN A C 1
ATOM 4042 O O . GLN A 1 512 ? -24.001 10.479 -11.356 1.00 28.98 512 GLN A O 1
ATOM 4047 N N . THR A 1 513 ? -23.946 8.390 -12.167 1.00 30.56 513 THR A N 1
ATOM 4048 C CA . THR A 1 513 ? -23.478 7.694 -10.978 1.00 30.56 513 THR A CA 1
ATOM 4049 C C . THR A 1 513 ? -21.980 7.965 -10.820 1.00 30.56 513 THR A C 1
ATOM 4051 O O . THR A 1 513 ? -21.172 7.341 -11.499 1.00 30.56 513 THR A O 1
ATOM 4054 N N . LEU A 1 514 ? -21.589 8.893 -9.940 1.00 25.25 514 LEU A N 1
ATOM 4055 C CA . LEU A 1 514 ? -20.182 9.060 -9.564 1.00 25.25 514 LEU A CA 1
ATOM 4056 C C . LEU A 1 514 ? -19.795 8.015 -8.513 1.00 25.25 514 LEU A C 1
ATOM 4058 O O . LEU A 1 514 ? -20.154 8.072 -7.337 1.00 25.25 514 LEU A O 1
ATOM 4062 N N . THR A 1 515 ? -19.075 7.026 -9.019 1.00 32.09 515 THR A N 1
ATOM 4063 C CA . THR A 1 515 ? -18.288 5.997 -8.343 1.00 32.09 515 THR A CA 1
ATOM 4064 C C . THR A 1 515 ? -17.242 6.576 -7.374 1.00 32.09 515 THR A C 1
ATOM 4066 O O . THR A 1 515 ? -16.669 7.630 -7.651 1.00 32.09 515 THR A O 1
ATOM 4069 N N . PRO A 1 516 ? -16.923 5.887 -6.262 1.00 33.19 516 PRO A N 1
ATOM 4070 C CA . PRO A 1 516 ? -15.853 6.291 -5.347 1.00 33.19 516 PRO A CA 1
ATOM 4071 C C . PRO A 1 516 ? -14.447 6.067 -5.950 1.00 33.19 516 PRO A C 1
ATOM 4073 O O . PRO A 1 516 ? -14.247 5.069 -6.646 1.00 33.19 516 PRO A O 1
ATOM 4076 N N . PRO A 1 517 ? -13.444 6.921 -5.645 1.00 32.06 517 PRO A N 1
ATOM 4077 C CA . PRO A 1 517 ? -12.053 6.679 -6.019 1.00 32.06 517 PRO A CA 1
ATOM 4078 C C . PRO A 1 517 ? -11.404 5.586 -5.154 1.00 32.06 517 PRO A C 1
ATOM 4080 O O . PRO A 1 517 ? -11.662 5.455 -3.953 1.00 32.06 517 PRO A O 1
ATOM 4083 N N . ALA A 1 518 ? -10.549 4.801 -5.809 1.00 29.86 518 ALA A N 1
ATOM 4084 C CA . ALA A 1 518 ? -9.936 3.574 -5.325 1.00 29.86 518 ALA A CA 1
ATOM 4085 C C . ALA A 1 518 ? -8.930 3.783 -4.178 1.00 29.86 518 ALA A C 1
ATOM 4087 O O . ALA A 1 518 ? -8.092 4.683 -4.184 1.00 29.86 518 ALA A O 1
ATOM 4088 N N . THR A 1 519 ? -9.003 2.885 -3.195 1.00 30.84 519 THR A N 1
ATOM 4089 C CA . THR A 1 519 ? -7.991 2.689 -2.147 1.00 30.84 519 THR A CA 1
ATOM 4090 C C . THR A 1 519 ? -6.871 1.798 -2.708 1.00 30.84 519 THR A C 1
ATOM 4092 O O . THR A 1 519 ? -7.181 0.851 -3.430 1.00 30.84 519 THR A O 1
ATOM 4095 N N . PRO A 1 520 ? -5.586 2.083 -2.412 1.00 33.41 520 PRO A N 1
ATOM 4096 C CA . PRO A 1 520 ? -4.453 1.489 -3.114 1.00 33.41 520 PRO A CA 1
ATOM 4097 C C . PRO A 1 520 ? -4.291 -0.005 -2.832 1.00 33.41 520 PRO A C 1
ATOM 4099 O O . PRO A 1 520 ? -4.373 -0.458 -1.688 1.00 33.41 520 PRO A O 1
ATOM 4102 N N . ALA A 1 521 ? -4.014 -0.732 -3.913 1.00 28.94 521 ALA A N 1
ATOM 4103 C CA . ALA A 1 521 ? -3.684 -2.142 -3.931 1.00 28.94 521 ALA A CA 1
ATOM 4104 C C . ALA A 1 521 ? -2.398 -2.423 -3.141 1.00 28.94 521 ALA A C 1
ATOM 4106 O O . ALA A 1 521 ? -1.384 -1.728 -3.256 1.00 28.94 521 ALA A O 1
ATOM 4107 N N . SER A 1 522 ? -2.472 -3.472 -2.328 1.00 25.83 522 SER A N 1
ATOM 4108 C CA . SER A 1 522 ? -1.334 -4.111 -1.683 1.00 25.83 522 SER A CA 1
ATOM 4109 C C . SER A 1 522 ? -0.334 -4.559 -2.747 1.00 25.83 522 SER A C 1
ATOM 4111 O O . SER A 1 522 ? -0.701 -5.239 -3.699 1.00 25.83 522 SER A O 1
ATOM 4113 N N . LYS A 1 523 ? 0.933 -4.179 -2.576 1.00 30.02 523 LYS A N 1
ATOM 4114 C CA . LYS A 1 523 ? 2.036 -4.594 -3.444 1.00 30.02 523 LYS A CA 1
ATOM 4115 C C . LYS A 1 523 ? 2.137 -6.124 -3.420 1.00 30.02 523 LYS A C 1
ATOM 4117 O O . LYS A 1 523 ? 2.287 -6.711 -2.346 1.00 30.02 523 LYS A O 1
ATOM 4122 N N . ALA A 1 524 ? 2.050 -6.732 -4.599 1.00 27.47 524 ALA A N 1
ATOM 4123 C CA . ALA A 1 524 ? 2.317 -8.140 -4.834 1.00 27.47 524 ALA A CA 1
ATOM 4124 C C . ALA A 1 524 ? 3.736 -8.492 -4.358 1.00 27.47 524 ALA A C 1
ATOM 4126 O O . ALA A 1 524 ? 4.714 -7.815 -4.691 1.00 27.47 524 ALA A O 1
ATOM 4127 N N . GLN A 1 525 ? 3.834 -9.545 -3.550 1.00 29.94 525 GLN A N 1
ATOM 4128 C CA . GLN A 1 525 ? 5.092 -10.212 -3.238 1.00 29.94 525 GLN A CA 1
ATOM 4129 C C . GLN A 1 525 ? 5.753 -10.700 -4.530 1.00 29.94 525 GLN A C 1
ATOM 4131 O O . GLN A 1 525 ? 5.093 -11.252 -5.410 1.00 29.94 525 GLN A O 1
ATOM 4136 N N . ALA A 1 526 ? 7.071 -10.527 -4.610 1.00 27.52 526 ALA A N 1
ATOM 4137 C CA . ALA A 1 526 ? 7.907 -11.145 -5.626 1.00 27.52 526 ALA A CA 1
ATOM 4138 C C . ALA A 1 526 ? 7.628 -12.660 -5.688 1.00 27.52 526 ALA A C 1
ATOM 4140 O O . ALA A 1 526 ? 7.775 -13.373 -4.692 1.00 27.52 526 ALA A O 1
ATOM 4141 N N . LYS A 1 527 ? 7.193 -13.141 -6.858 1.00 29.94 527 LYS A N 1
ATOM 4142 C CA . LYS A 1 527 ? 7.002 -14.566 -7.141 1.00 29.94 527 LYS A CA 1
ATOM 4143 C C . LYS A 1 527 ? 8.368 -15.240 -7.272 1.00 29.94 527 LYS A C 1
ATOM 4145 O O . LYS A 1 527 ? 9.015 -15.147 -8.309 1.00 29.94 527 LYS A O 1
ATOM 4150 N N . ALA A 1 528 ? 8.751 -15.972 -6.231 1.00 28.12 528 ALA A N 1
ATOM 4151 C CA . ALA A 1 528 ? 9.563 -17.172 -6.376 1.00 28.12 528 ALA A CA 1
ATOM 4152 C C . ALA A 1 528 ? 8.726 -18.278 -7.054 1.00 28.12 528 ALA A C 1
ATOM 4154 O O . ALA A 1 528 ? 7.502 -18.299 -6.931 1.00 28.12 528 ALA A O 1
ATOM 4155 N N . SER A 1 529 ? 9.417 -19.158 -7.786 1.00 31.97 529 SER A N 1
ATOM 4156 C CA . SER A 1 529 ? 8.973 -20.321 -8.578 1.00 31.97 529 SER A CA 1
ATOM 4157 C C . SER A 1 529 ? 7.493 -20.744 -8.501 1.00 31.97 529 SER A C 1
ATOM 4159 O O . SER A 1 529 ? 6.952 -20.991 -7.423 1.00 31.97 529 SER A O 1
ATOM 4161 N N . ALA A 1 530 ? 6.877 -20.936 -9.675 1.00 33.28 530 ALA A N 1
ATOM 4162 C CA . ALA A 1 530 ? 5.503 -21.405 -9.857 1.00 33.28 530 ALA A CA 1
ATOM 4163 C C . ALA A 1 530 ? 5.102 -22.513 -8.854 1.00 33.28 530 ALA A C 1
ATOM 4165 O O . ALA A 1 530 ? 5.639 -23.626 -8.916 1.00 33.28 530 ALA A O 1
ATOM 4166 N N . PRO A 1 531 ? 4.131 -22.270 -7.952 1.00 41.31 531 PRO A N 1
ATOM 4167 C CA . PRO A 1 531 ? 3.632 -23.328 -7.099 1.00 41.31 531 PRO A CA 1
ATOM 4168 C C . PRO A 1 531 ? 2.829 -24.300 -7.966 1.00 41.31 531 PRO A C 1
ATOM 4170 O O . PRO A 1 531 ? 1.932 -23.901 -8.714 1.00 41.31 531 PRO A O 1
ATOM 4173 N N . LYS A 1 532 ? 3.150 -25.596 -7.848 1.00 45.53 532 LYS A N 1
ATOM 4174 C CA . LYS A 1 532 ? 2.350 -26.709 -8.387 1.00 45.53 532 LYS A CA 1
ATOM 4175 C C . LYS A 1 532 ? 0.880 -26.400 -8.135 1.00 45.53 532 LYS A C 1
ATOM 4177 O O . LYS A 1 532 ? 0.507 -26.164 -6.994 1.00 45.53 532 LYS A O 1
ATOM 4182 N N . THR A 1 533 ? 0.077 -26.289 -9.183 1.00 46.53 533 THR A N 1
ATOM 4183 C CA . THR A 1 533 ? -1.286 -25.781 -9.037 1.00 46.53 533 THR A CA 1
ATOM 4184 C C . THR A 1 533 ? -2.180 -26.860 -8.426 1.00 46.53 533 THR A C 1
ATOM 4186 O O . THR A 1 533 ? -2.165 -28.010 -8.869 1.00 46.53 533 THR A O 1
ATOM 4189 N N . GLY A 1 534 ? -2.939 -26.500 -7.389 1.00 54.16 534 GLY A N 1
ATOM 4190 C CA . GLY A 1 534 ? -3.961 -27.366 -6.804 1.00 54.16 534 GLY A CA 1
ATOM 4191 C C . GLY A 1 534 ? -5.191 -27.464 -7.712 1.00 54.16 534 GLY A C 1
ATOM 4192 O O . GLY A 1 534 ? -5.296 -26.734 -8.696 1.00 54.16 534 GLY A O 1
ATOM 4193 N N . LEU A 1 535 ? -6.090 -28.405 -7.392 1.00 48.69 535 LEU A N 1
ATOM 4194 C CA . LEU A 1 535 ? -7.355 -28.721 -8.081 1.00 48.69 535 LEU A CA 1
ATOM 4195 C C . LEU A 1 535 ? -7.462 -28.171 -9.523 1.00 48.69 535 LEU A C 1
ATOM 4197 O O . LEU A 1 535 ? -8.028 -27.106 -9.768 1.00 48.69 535 LEU A O 1
ATOM 4201 N N . ASN A 1 536 ? -6.934 -28.930 -10.485 1.00 51.62 536 ASN A N 1
ATOM 4202 C CA . ASN A 1 536 ? -7.104 -28.699 -11.926 1.00 51.62 536 ASN A CA 1
ATOM 4203 C C . ASN A 1 536 ? -6.591 -27.347 -12.465 1.00 51.62 536 ASN A C 1
ATOM 4205 O O . ASN A 1 536 ? -7.129 -26.850 -13.454 1.00 51.62 536 ASN A O 1
ATOM 4209 N N . GLY A 1 537 ? -5.570 -26.736 -11.853 1.00 58.09 537 GLY A N 1
ATOM 4210 C CA . GLY A 1 537 ? -4.944 -25.532 -12.423 1.00 58.09 537 GLY A CA 1
ATOM 4211 C C . GLY A 1 537 ? -5.648 -24.210 -12.082 1.00 58.09 537 GLY A C 1
ATOM 4212 O O . GLY A 1 537 ? -5.205 -23.154 -12.536 1.00 58.09 537 GLY A O 1
ATOM 4213 N N . LEU A 1 538 ? -6.735 -24.272 -11.304 1.00 58.09 538 LEU A N 1
ATOM 4214 C CA . LEU A 1 538 ? -7.664 -23.162 -11.054 1.00 58.09 538 LEU A CA 1
ATOM 4215 C C . LEU A 1 538 ? -7.434 -22.456 -9.719 1.00 58.09 538 LEU A C 1
ATOM 4217 O O . LEU A 1 538 ? -7.810 -21.302 -9.568 1.00 58.09 538 LEU A O 1
ATOM 4221 N N . LEU A 1 539 ? -6.870 -23.157 -8.741 1.00 64.94 539 LEU A N 1
ATOM 4222 C CA . LEU A 1 539 ? -6.691 -22.650 -7.390 1.00 64.94 539 LEU A CA 1
ATOM 4223 C C . LEU A 1 539 ? -5.208 -22.669 -7.019 1.00 64.94 539 LEU A C 1
ATOM 4225 O O . LEU A 1 539 ? -4.489 -23.604 -7.403 1.00 64.94 539 LEU A O 1
ATOM 4229 N N . PRO A 1 540 ? -4.749 -21.701 -6.204 1.00 71.56 540 PRO A N 1
ATOM 4230 C CA . PRO A 1 540 ? -3.535 -21.886 -5.427 1.00 71.56 540 PRO A CA 1
ATOM 4231 C C . PRO A 1 540 ? -3.596 -23.220 -4.674 1.00 71.56 540 PRO A C 1
ATOM 4233 O O . PRO A 1 540 ? -4.669 -23.783 -4.446 1.00 71.56 540 PRO A O 1
ATOM 4236 N N . ASN A 1 541 ? -2.438 -23.749 -4.286 1.00 79.12 541 ASN A N 1
ATOM 4237 C CA . ASN A 1 541 ? -2.374 -25.007 -3.547 1.00 79.12 541 ASN A CA 1
ATOM 4238 C C . ASN A 1 541 ? -3.389 -25.051 -2.400 1.00 79.12 541 ASN A C 1
ATOM 4240 O O . ASN A 1 541 ? -3.508 -24.084 -1.654 1.00 79.12 541 ASN A O 1
ATOM 4244 N N . ASN A 1 542 ? -4.063 -26.193 -2.209 1.00 84.62 542 ASN A N 1
ATOM 4245 C CA . ASN A 1 542 ? -5.079 -26.340 -1.157 1.00 84.62 542 ASN A CA 1
ATOM 4246 C C . ASN A 1 542 ? -4.546 -25.912 0.221 1.00 84.62 542 ASN A C 1
ATOM 4248 O O . ASN A 1 542 ? -5.289 -25.364 1.023 1.00 84.62 542 ASN A O 1
ATOM 4252 N N . ARG A 1 543 ? -3.248 -26.123 0.480 1.00 84.25 543 ARG A N 1
ATOM 4253 C CA . ARG A 1 543 ? -2.572 -25.635 1.687 1.00 84.25 543 ARG A CA 1
ATOM 4254 C C . ARG A 1 543 ? -2.525 -24.113 1.781 1.00 84.25 543 ARG A C 1
ATOM 4256 O O . ARG A 1 543 ? -2.884 -23.588 2.822 1.00 84.25 543 ARG A O 1
ATOM 4263 N N . VAL A 1 544 ? -2.149 -23.429 0.702 1.00 85.31 544 VAL A N 1
ATOM 4264 C CA . VAL A 1 544 ? -2.146 -21.959 0.633 1.00 85.31 544 VAL A CA 1
ATOM 4265 C C . VAL A 1 544 ? -3.551 -21.434 0.898 1.00 85.31 544 VAL A C 1
ATOM 4267 O O . VAL A 1 544 ? -3.729 -20.605 1.773 1.00 85.31 544 VAL A O 1
ATOM 4270 N N . VAL A 1 545 ? -4.570 -21.990 0.239 1.00 86.44 545 VAL A N 1
ATOM 4271 C CA . VAL A 1 545 ? -5.964 -21.558 0.437 1.00 86.44 545 VAL A CA 1
ATOM 4272 C C . VAL A 1 545 ? -6.423 -21.749 1.887 1.00 86.44 545 VAL A C 1
ATOM 4274 O O . VAL A 1 545 ? -7.030 -20.851 2.459 1.00 86.44 545 VAL A O 1
ATOM 4277 N N . VAL A 1 546 ? -6.130 -22.899 2.501 1.00 88.38 546 VAL A N 1
ATOM 4278 C CA . VAL A 1 546 ? -6.501 -23.182 3.900 1.00 88.38 546 VAL A CA 1
ATOM 4279 C C . VAL A 1 546 ? -5.745 -22.277 4.879 1.00 88.38 546 VAL A C 1
ATOM 4281 O O . VAL A 1 546 ? -6.349 -21.768 5.821 1.00 88.38 546 VAL A O 1
ATOM 4284 N N . HIS A 1 547 ? -4.452 -22.053 4.646 1.00 87.12 547 HIS A N 1
ATOM 4285 C CA . HIS A 1 547 ? -3.612 -21.174 5.456 1.00 87.12 547 HIS A CA 1
ATOM 4286 C C . HIS A 1 547 ? -4.081 -19.716 5.380 1.00 87.12 547 HIS A C 1
ATOM 4288 O O . HIS A 1 547 ? -4.340 -19.093 6.409 1.00 87.12 547 HIS A O 1
ATOM 4294 N N . GLU A 1 548 ? -4.286 -19.205 4.166 1.00 89.00 548 GLU A N 1
ATOM 4295 C CA . GLU A 1 548 ? -4.780 -17.849 3.934 1.00 89.00 548 GLU A CA 1
ATOM 4296 C C . GLU A 1 548 ? -6.180 -17.650 4.514 1.00 89.00 548 GLU A C 1
ATOM 4298 O O . GLU A 1 548 ? -6.426 -16.628 5.142 1.00 89.00 548 GLU A O 1
ATOM 4303 N N . LEU A 1 549 ? -7.085 -18.632 4.410 1.00 89.56 549 LEU A N 1
ATOM 4304 C CA . LEU A 1 549 ? -8.409 -18.558 5.046 1.00 89.56 549 LEU A CA 1
ATOM 4305 C C . LEU A 1 549 ? -8.344 -18.568 6.581 1.00 89.56 549 LEU A C 1
ATOM 4307 O O . LEU A 1 549 ? -9.210 -17.981 7.236 1.00 89.56 549 LEU A O 1
ATOM 4311 N N . ALA A 1 550 ? -7.344 -19.232 7.169 1.00 88.06 550 ALA A N 1
ATOM 4312 C CA . ALA A 1 550 ? -7.143 -19.251 8.616 1.00 88.06 550 ALA A CA 1
ATOM 4313 C C . ALA A 1 550 ? -6.657 -17.894 9.150 1.00 88.06 550 ALA A C 1
ATOM 4315 O O . ALA A 1 550 ? -7.071 -17.485 10.238 1.00 88.06 550 ALA A O 1
ATOM 4316 N N . ILE A 1 551 ? -5.819 -17.189 8.382 1.00 89.94 551 ILE A N 1
ATOM 4317 C CA . ILE A 1 551 ? -5.336 -15.837 8.701 1.00 89.94 551 ILE A CA 1
ATOM 4318 C C . ILE A 1 551 ? -6.418 -14.799 8.371 1.00 89.94 551 ILE A C 1
ATOM 4320 O O . ILE A 1 551 ? -6.848 -14.027 9.230 1.00 89.94 551 ILE A O 1
ATOM 4324 N N . ASN A 1 552 ? -6.895 -14.826 7.130 1.00 88.06 552 ASN A N 1
ATOM 4325 C CA . ASN A 1 552 ? -7.838 -13.897 6.531 1.00 88.06 552 ASN A CA 1
ATOM 4326 C C . ASN A 1 552 ? -9.143 -14.627 6.186 1.00 88.06 552 ASN A C 1
ATOM 4328 O O . ASN A 1 552 ? -9.308 -15.196 5.110 1.00 88.06 552 ASN A O 1
ATOM 4332 N N . LYS A 1 553 ? -10.134 -14.549 7.079 1.00 87.06 553 LYS A N 1
ATOM 4333 C CA . LYS A 1 553 ? -11.432 -15.241 6.916 1.00 87.06 553 LYS A CA 1
ATOM 4334 C C . LYS A 1 553 ? -12.230 -14.820 5.674 1.00 87.06 553 LYS A C 1
ATOM 4336 O O . LYS A 1 553 ? -13.168 -15.512 5.289 1.00 87.06 553 LYS A O 1
ATOM 4341 N N . GLU A 1 554 ? -11.884 -13.680 5.081 1.00 86.56 554 GLU A N 1
ATOM 4342 C CA . GLU A 1 554 ? -12.506 -13.122 3.876 1.00 86.56 554 GLU A CA 1
ATOM 4343 C C . GLU A 1 554 ? -11.626 -13.281 2.625 1.00 86.56 554 GLU A C 1
ATOM 4345 O O . GLU A 1 554 ? -11.892 -12.633 1.614 1.00 86.56 554 GLU A O 1
ATOM 4350 N N . TYR A 1 555 ? -10.590 -14.128 2.689 1.00 88.69 555 TYR A N 1
ATOM 4351 C CA . TYR A 1 555 ? -9.662 -14.359 1.586 1.00 88.69 555 TYR A CA 1
ATOM 4352 C C . TYR A 1 555 ? -10.395 -14.714 0.285 1.00 88.69 555 TYR A C 1
ATOM 4354 O O . TYR A 1 555 ? -11.230 -15.623 0.237 1.00 88.69 555 TYR A O 1
ATOM 4362 N N . GLN A 1 556 ? -10.060 -13.971 -0.767 1.00 88.06 556 GLN A N 1
ATOM 4363 C CA . GLN A 1 556 ? -10.585 -14.092 -2.122 1.00 88.06 556 GLN A CA 1
ATOM 4364 C C . GLN A 1 556 ? -9.424 -13.933 -3.100 1.00 88.06 556 GLN A C 1
ATOM 4366 O O . GLN A 1 556 ? -8.475 -13.196 -2.834 1.00 88.06 556 GLN A O 1
ATOM 4371 N N . LEU A 1 557 ? -9.508 -14.616 -4.236 1.00 87.50 557 LEU A N 1
ATOM 4372 C CA . LEU A 1 557 ? -8.579 -14.421 -5.337 1.00 87.50 557 LEU A CA 1
ATOM 4373 C C . LEU A 1 557 ? -8.822 -13.056 -5.975 1.00 87.50 557 LEU A C 1
ATOM 4375 O O . LEU A 1 557 ? -9.970 -12.705 -6.266 1.00 87.50 557 LEU A O 1
ATOM 4379 N N . SER A 1 558 ? -7.740 -12.320 -6.225 1.00 88.12 558 SER A N 1
ATOM 4380 C CA . SER A 1 558 ? -7.786 -11.091 -7.011 1.00 88.12 558 SER A CA 1
ATOM 4381 C C . SER A 1 558 ? -8.178 -11.426 -8.459 1.00 88.12 558 SER A C 1
ATOM 4383 O O . SER A 1 558 ? -7.486 -12.225 -9.102 1.00 88.12 558 SER A O 1
ATOM 4385 N N . PRO A 1 559 ? -9.272 -10.852 -9.000 1.00 86.69 559 PRO A N 1
ATOM 4386 C CA . PRO A 1 559 ? -9.685 -11.093 -10.382 1.00 86.69 559 PRO A CA 1
ATOM 4387 C C . PRO A 1 559 ? -8.613 -10.705 -11.403 1.00 86.69 559 PRO A C 1
ATOM 4389 O O . PRO A 1 559 ? -8.466 -11.384 -12.417 1.00 86.69 559 PRO A O 1
ATOM 4392 N N . ASP A 1 560 ? -7.847 -9.650 -11.125 1.00 82.75 560 ASP A N 1
ATOM 4393 C CA . ASP A 1 560 ? -6.815 -9.148 -12.034 1.00 82.75 560 ASP A CA 1
ATOM 4394 C C . ASP A 1 560 ? -5.588 -10.060 -12.045 1.00 82.75 560 ASP A C 1
ATOM 4396 O O . ASP A 1 560 ? -5.161 -10.490 -13.114 1.00 82.75 560 ASP A O 1
ATOM 4400 N N . GLU A 1 561 ? -5.104 -10.473 -10.870 1.00 84.38 561 GLU A N 1
ATOM 4401 C CA . GLU A 1 561 ? -3.974 -11.408 -10.766 1.00 84.38 561 GLU A CA 1
ATOM 4402 C C . GLU A 1 561 ? -4.318 -12.788 -11.341 1.00 84.38 561 GLU A C 1
ATOM 4404 O O . GLU A 1 561 ? -3.461 -13.461 -11.917 1.00 84.38 561 GLU A O 1
ATOM 4409 N N . TYR A 1 562 ? -5.569 -13.234 -11.178 1.00 85.88 562 TYR A N 1
ATOM 4410 C CA . TYR A 1 562 ? -6.041 -14.485 -11.764 1.00 85.88 562 TYR A CA 1
ATOM 4411 C C . TYR A 1 562 ? -6.059 -14.404 -13.291 1.00 85.88 562 TYR A C 1
ATOM 4413 O O . TYR A 1 562 ? -5.562 -15.302 -13.970 1.00 85.88 562 TYR A O 1
ATOM 4421 N N . ARG A 1 563 ? -6.602 -13.310 -13.832 1.00 84.38 563 ARG A N 1
ATOM 4422 C CA . ARG A 1 563 ? -6.675 -13.066 -15.274 1.00 84.38 563 ARG A CA 1
ATOM 4423 C C . ARG A 1 563 ? -5.287 -12.993 -15.897 1.00 84.38 563 ARG A C 1
ATOM 4425 O O . ARG A 1 563 ? -5.068 -13.625 -16.922 1.00 84.38 563 ARG A O 1
ATOM 4432 N N . GLU A 1 564 ? -4.355 -12.282 -15.268 1.00 84.00 564 GLU A N 1
ATOM 4433 C CA . GLU A 1 564 ? -2.972 -12.156 -15.735 1.00 84.00 564 GLU A CA 1
ATOM 4434 C C . GLU A 1 564 ? -2.268 -13.517 -15.776 1.00 84.00 564 GLU A C 1
ATOM 4436 O O . GLU A 1 564 ? -1.719 -13.895 -16.805 1.00 84.00 564 GLU A O 1
ATOM 4441 N N . GLN A 1 565 ? -2.392 -14.329 -14.720 1.00 83.25 565 GLN A N 1
ATOM 4442 C CA . GLN A 1 565 ? -1.818 -15.682 -14.697 1.00 83.25 565 GLN A CA 1
ATOM 4443 C C . GLN A 1 565 ? -2.385 -16.595 -15.789 1.00 83.25 565 GLN A C 1
ATOM 4445 O O . GLN A 1 565 ? -1.668 -17.427 -16.350 1.00 83.25 565 GLN A O 1
ATOM 4450 N N . GLN A 1 566 ? -3.681 -16.482 -16.082 1.00 85.00 566 GLN A N 1
ATOM 4451 C CA . GLN A 1 566 ? -4.300 -17.255 -17.157 1.00 85.00 566 GLN A CA 1
ATOM 4452 C C . GLN A 1 566 ? -3.906 -16.716 -18.538 1.00 85.00 566 GLN A C 1
ATOM 4454 O O . GLN A 1 566 ? -3.690 -17.513 -19.454 1.00 85.00 566 GLN A O 1
ATOM 4459 N N . ALA A 1 567 ? -3.743 -15.398 -18.674 1.00 85.56 567 ALA A N 1
ATOM 4460 C CA . ALA A 1 567 ? -3.255 -14.759 -19.888 1.00 85.56 567 ALA A CA 1
ATOM 4461 C C . ALA A 1 567 ? -1.810 -15.174 -20.199 1.00 85.56 567 ALA A C 1
ATOM 4463 O O . ALA A 1 567 ? -1.554 -15.609 -21.315 1.00 85.56 567 ALA A O 1
ATOM 4464 N N . GLU A 1 568 ? -0.899 -15.167 -19.219 1.00 85.31 568 GLU A N 1
ATOM 4465 C CA . GLU A 1 568 ? 0.486 -15.651 -19.369 1.00 85.31 568 GLU A CA 1
ATOM 4466 C C . GLU A 1 568 ? 0.533 -17.103 -19.872 1.00 85.31 568 GLU A C 1
ATOM 4468 O O . GLU A 1 568 ? 1.296 -17.444 -20.776 1.00 85.31 568 GLU A O 1
ATOM 4473 N N . ARG A 1 569 ? -0.331 -17.974 -19.334 1.00 83.56 569 ARG A N 1
ATOM 4474 C CA . ARG A 1 569 ? -0.421 -19.379 -19.770 1.00 83.56 569 ARG A CA 1
ATOM 4475 C C . ARG A 1 569 ? -0.962 -19.529 -21.190 1.00 83.56 569 ARG A C 1
ATOM 4477 O O . ARG A 1 569 ? -0.570 -20.462 -21.889 1.00 83.56 569 ARG A O 1
ATOM 4484 N N . ALA A 1 570 ? -1.879 -18.657 -21.604 1.00 84.19 570 ALA A N 1
ATOM 4485 C CA . ALA A 1 570 ? -2.480 -18.672 -22.936 1.00 84.19 570 ALA A CA 1
ATOM 4486 C C . ALA A 1 570 ? -1.663 -17.884 -23.980 1.00 84.19 570 ALA A C 1
ATOM 4488 O O . ALA A 1 570 ? -1.838 -18.093 -25.180 1.00 84.19 570 ALA A O 1
ATOM 4489 N N . GLN A 1 571 ? -0.735 -17.029 -23.548 1.00 86.19 571 GLN A N 1
ATOM 4490 C CA . GLN A 1 571 ? 0.099 -16.179 -24.395 1.00 86.19 571 GLN A CA 1
ATOM 4491 C C . GLN A 1 571 ? 0.851 -16.927 -25.509 1.00 86.19 571 GLN A C 1
ATOM 4493 O O . GLN A 1 571 ? 0.757 -16.479 -26.655 1.00 86.19 571 GLN A O 1
ATOM 4498 N N . PRO A 1 572 ? 1.549 -18.061 -25.263 1.00 86.69 572 PRO A N 1
ATOM 4499 C CA . PRO A 1 572 ? 2.254 -18.757 -26.341 1.00 86.69 572 PRO A CA 1
ATOM 4500 C C . PRO A 1 572 ? 1.294 -19.272 -27.422 1.00 86.69 572 PRO A C 1
ATOM 4502 O O . PRO A 1 572 ? 1.632 -19.248 -28.604 1.00 86.69 572 PRO A O 1
ATOM 4505 N N . LEU A 1 573 ? 0.076 -19.674 -27.036 1.00 85.00 573 LEU A N 1
ATOM 4506 C CA . LEU A 1 573 ? -0.954 -20.120 -27.973 1.00 85.00 573 LEU A CA 1
ATOM 4507 C C . LEU A 1 573 ? -1.430 -18.964 -28.863 1.00 85.00 573 LEU A C 1
ATOM 4509 O O . LEU A 1 573 ? -1.534 -19.133 -30.076 1.00 85.00 573 LEU A O 1
ATOM 4513 N N . TYR A 1 574 ? -1.676 -17.783 -28.288 1.00 86.38 574 TYR A N 1
ATOM 4514 C CA . TYR A 1 574 ? -2.077 -16.608 -29.068 1.00 86.38 574 TYR A CA 1
ATOM 4515 C C . TYR A 1 574 ? -0.951 -16.076 -29.955 1.00 86.38 574 TYR A C 1
ATOM 4517 O O . TYR A 1 574 ? -1.215 -15.707 -31.096 1.00 86.38 574 TYR A O 1
ATOM 4525 N N . MET A 1 575 ? 0.302 -16.085 -29.487 1.00 85.75 575 MET A N 1
ATOM 4526 C CA . MET A 1 575 ? 1.457 -15.725 -30.319 1.00 85.75 575 MET A CA 1
ATOM 4527 C C . MET A 1 575 ? 1.591 -16.658 -31.524 1.00 85.75 575 MET A C 1
ATOM 4529 O O . MET A 1 575 ? 1.763 -16.187 -32.646 1.00 85.75 575 MET A O 1
ATOM 4533 N N . GLN A 1 576 ? 1.453 -17.970 -31.311 1.00 82.56 576 GLN A N 1
ATOM 4534 C CA . GLN A 1 576 ? 1.486 -18.946 -32.397 1.00 82.56 576 GLN A CA 1
ATOM 4535 C C . GLN A 1 576 ? 0.322 -18.744 -33.376 1.00 82.56 576 GLN A C 1
ATOM 4537 O O . GLN A 1 576 ? 0.522 -18.809 -34.586 1.00 82.56 576 GLN A O 1
ATOM 4542 N N . MET A 1 577 ? -0.877 -18.447 -32.870 1.00 81.19 577 MET A N 1
ATOM 4543 C CA . MET A 1 577 ? -2.045 -18.169 -33.707 1.00 81.19 577 MET A CA 1
ATOM 4544 C C . MET A 1 577 ? -1.855 -16.902 -34.553 1.00 81.19 577 MET A C 1
ATOM 4546 O O . MET A 1 577 ? -2.205 -16.911 -35.728 1.00 81.19 577 MET A O 1
ATOM 4550 N N . ARG A 1 578 ? -1.253 -15.839 -33.996 1.00 84.12 578 ARG A N 1
ATOM 4551 C CA . ARG A 1 578 ? -0.926 -14.610 -34.746 1.00 84.12 578 ARG A CA 1
ATOM 4552 C C . ARG A 1 578 ? 0.109 -14.877 -35.838 1.00 84.12 578 ARG A C 1
ATOM 4554 O O . ARG A 1 578 ? -0.103 -14.453 -36.964 1.00 84.12 578 ARG A O 1
ATOM 4561 N N . ALA A 1 579 ? 1.158 -15.644 -35.536 1.00 81.44 579 ALA A N 1
ATOM 4562 C CA . ALA A 1 579 ? 2.197 -15.988 -36.509 1.00 81.44 579 ALA A CA 1
ATOM 4563 C C . ALA A 1 579 ? 1.665 -16.809 -37.698 1.00 81.44 579 ALA A C 1
ATOM 4565 O O . ALA A 1 579 ? 2.109 -16.622 -38.823 1.00 81.44 579 ALA A O 1
ATOM 4566 N N . VAL A 1 580 ? 0.704 -17.708 -37.459 1.00 74.88 580 VAL A N 1
ATOM 4567 C CA . VAL A 1 580 ? 0.094 -18.548 -38.507 1.00 74.88 580 VAL A CA 1
ATOM 4568 C C . VAL A 1 580 ? -0.969 -17.792 -39.312 1.00 74.88 580 VAL A C 1
ATOM 4570 O O . VAL A 1 580 ? -1.206 -18.103 -40.479 1.00 74.88 580 VAL A O 1
ATOM 4573 N N . MET A 1 581 ? -1.600 -16.778 -38.717 1.00 68.44 581 MET A N 1
ATOM 4574 C CA . MET A 1 581 ? -2.632 -15.990 -39.388 1.00 68.44 581 MET A CA 1
ATOM 4575 C C . MET A 1 581 ? -2.072 -15.121 -40.526 1.00 68.44 581 MET A C 1
ATOM 4577 O O . MET A 1 581 ? -2.785 -14.891 -41.505 1.00 68.44 581 MET A O 1
ATOM 4581 N N . ASP A 1 582 ? -0.797 -14.732 -40.447 1.00 63.44 582 ASP A N 1
ATOM 4582 C CA . ASP A 1 582 ? -0.091 -14.001 -41.508 1.00 63.44 582 ASP A CA 1
ATOM 4583 C C . ASP A 1 582 ? 0.186 -14.867 -42.761 1.00 63.44 582 ASP A C 1
ATOM 4585 O O . ASP A 1 582 ? 0.338 -14.328 -43.857 1.00 63.44 582 ASP A O 1
ATOM 4589 N N . ASP A 1 583 ? 0.158 -16.204 -42.640 1.00 58.53 583 ASP A N 1
ATOM 4590 C CA . ASP A 1 583 ? 0.466 -17.156 -43.725 1.00 58.53 583 ASP A CA 1
ATOM 4591 C C . ASP A 1 583 ? -0.756 -17.568 -44.578 1.00 58.53 583 ASP A C 1
ATOM 4593 O O . ASP A 1 583 ? -0.637 -18.356 -45.518 1.00 58.53 583 ASP A O 1
ATOM 4597 N N . SER A 1 584 ? -1.952 -17.020 -44.321 1.00 61.56 584 SER A N 1
ATOM 4598 C CA . SER A 1 584 ? -3.194 -17.263 -45.091 1.00 61.56 584 SER A CA 1
ATOM 4599 C C . SER A 1 584 ? -3.685 -18.730 -45.183 1.00 61.56 584 SER A C 1
ATOM 4601 O O . SER A 1 584 ? -4.565 -19.046 -45.988 1.00 61.56 584 SER A O 1
ATOM 4603 N N . ASP A 1 585 ? -3.200 -19.631 -44.317 1.00 73.19 585 ASP A N 1
ATOM 4604 C CA . ASP A 1 585 ? -3.710 -21.005 -44.196 1.00 73.19 585 ASP A CA 1
ATOM 4605 C C . ASP A 1 585 ? -4.947 -21.078 -43.275 1.00 73.19 585 ASP A C 1
ATOM 4607 O O . ASP A 1 585 ? -4.869 -21.210 -42.048 1.00 73.19 585 ASP A O 1
ATOM 4611 N N . ASN A 1 586 ? -6.132 -21.041 -43.890 1.00 74.38 586 ASN A N 1
ATOM 4612 C CA . ASN A 1 586 ? -7.416 -21.147 -43.193 1.00 74.38 586 ASN A CA 1
ATOM 4613 C C . ASN A 1 586 ? -7.577 -22.451 -42.388 1.00 74.38 586 ASN A C 1
ATOM 4615 O O . ASN A 1 586 ? -8.290 -22.457 -41.382 1.00 74.38 586 ASN A O 1
ATOM 4619 N N . ALA A 1 587 ? -6.932 -23.552 -42.793 1.00 78.00 587 ALA A N 1
ATOM 4620 C CA . ALA A 1 587 ? -7.049 -24.830 -42.094 1.00 78.00 587 ALA A CA 1
ATOM 4621 C C . ALA A 1 587 ? -6.250 -24.838 -40.784 1.00 78.00 587 ALA A C 1
ATOM 4623 O O . ALA A 1 587 ? -6.703 -25.407 -39.788 1.00 78.00 587 ALA A O 1
ATOM 4624 N N . ALA A 1 588 ? -5.083 -24.193 -40.760 1.00 78.12 588 ALA A N 1
ATOM 4625 C CA . ALA A 1 588 ? -4.294 -24.034 -39.544 1.00 78.12 588 ALA A CA 1
ATOM 4626 C C . ALA A 1 588 ? -4.986 -23.085 -38.548 1.00 78.12 588 ALA A C 1
ATOM 4628 O O . ALA A 1 588 ? -5.132 -23.433 -37.374 1.00 78.12 588 ALA A O 1
ATOM 4629 N N . ASN A 1 589 ? -5.527 -21.960 -39.030 1.00 78.06 589 ASN A N 1
ATOM 4630 C CA . ASN A 1 589 ? -6.296 -21.011 -38.215 1.00 78.06 589 ASN A CA 1
ATOM 4631 C C . ASN A 1 589 ? -7.519 -21.662 -37.553 1.00 78.06 589 ASN A C 1
ATOM 4633 O O . ASN A 1 589 ? -7.786 -21.453 -36.367 1.00 78.06 589 ASN A O 1
ATOM 4637 N N . PHE A 1 590 ? -8.243 -22.506 -38.293 1.00 84.94 590 PHE A N 1
ATOM 4638 C CA . PHE A 1 590 ? -9.376 -23.239 -37.741 1.00 84.94 590 PHE A CA 1
ATOM 4639 C C . PHE A 1 590 ? -8.967 -24.251 -36.661 1.00 84.94 590 PHE A C 1
ATOM 4641 O O . PHE A 1 590 ? -9.648 -24.349 -35.644 1.00 84.94 590 PHE A O 1
ATOM 4648 N N . LYS A 1 591 ? -7.838 -24.958 -36.817 1.00 84.62 591 LYS A N 1
ATOM 4649 C CA . LYS A 1 591 ? -7.341 -25.893 -35.788 1.00 84.62 591 LYS A CA 1
ATOM 4650 C C . LYS A 1 591 ? -7.046 -25.188 -34.464 1.00 84.62 591 LYS A C 1
ATOM 4652 O O . LYS A 1 591 ? -7.460 -25.675 -33.414 1.00 84.62 591 LYS A O 1
ATOM 4657 N N . PHE A 1 592 ? -6.378 -24.033 -34.497 1.00 81.31 592 PHE A N 1
ATOM 4658 C CA . PHE A 1 592 ? -6.133 -23.245 -33.283 1.00 81.31 592 PHE A CA 1
ATOM 4659 C C . PHE A 1 592 ? -7.435 -22.754 -32.658 1.00 81.31 592 PHE A C 1
ATOM 4661 O O . PHE A 1 592 ? -7.638 -22.898 -31.451 1.00 81.31 592 PHE A O 1
ATOM 4668 N N . PHE A 1 593 ? -8.348 -22.246 -33.485 1.00 84.12 593 PHE A N 1
ATOM 4669 C CA . PHE A 1 593 ? -9.667 -21.841 -33.025 1.00 84.12 593 PHE A CA 1
ATOM 4670 C C . PHE A 1 593 ? -10.426 -22.999 -32.358 1.00 84.12 593 PHE A C 1
ATOM 4672 O O . PHE A 1 593 ? -10.985 -22.807 -31.282 1.00 84.12 593 PHE A O 1
ATOM 4679 N N . ALA A 1 594 ? -10.411 -24.202 -32.937 1.00 86.44 594 ALA A N 1
ATOM 4680 C CA . ALA A 1 594 ? -11.074 -25.381 -32.380 1.00 86.44 594 ALA A CA 1
ATOM 4681 C C . ALA A 1 594 ? -10.507 -25.766 -31.002 1.00 86.44 594 ALA A C 1
ATOM 4683 O O . ALA A 1 594 ? -11.270 -26.057 -30.079 1.00 86.44 594 ALA A O 1
ATOM 4684 N N . ILE A 1 595 ? -9.182 -25.681 -30.822 1.00 86.25 595 ILE A N 1
ATOM 4685 C CA . ILE A 1 595 ? -8.526 -25.906 -29.525 1.00 86.25 595 ILE A CA 1
ATOM 4686 C C . ILE A 1 595 ? -9.012 -24.884 -28.488 1.00 86.25 595 ILE A C 1
ATOM 4688 O O . ILE A 1 595 ? -9.385 -25.257 -27.372 1.00 86.25 595 ILE A O 1
ATOM 4692 N N . VAL A 1 596 ? -9.048 -23.596 -28.846 1.00 86.00 596 VAL A N 1
ATOM 4693 C CA . VAL A 1 596 ? -9.505 -22.547 -27.921 1.00 86.00 596 VAL A CA 1
ATOM 4694 C C . VAL A 1 596 ? -11.001 -22.672 -27.632 1.00 86.00 596 VAL A C 1
ATOM 4696 O O . VAL A 1 596 ? -11.408 -22.551 -26.480 1.00 86.00 596 VAL A O 1
ATOM 4699 N N . ALA A 1 597 ? -11.821 -22.988 -28.633 1.00 86.56 597 ALA A N 1
ATOM 4700 C CA . ALA A 1 597 ? -13.250 -23.229 -28.466 1.00 86.56 597 ALA A CA 1
ATOM 4701 C C . ALA A 1 597 ? -13.523 -24.420 -27.531 1.00 86.56 597 ALA A C 1
ATOM 4703 O O . ALA A 1 597 ? -14.402 -24.328 -26.673 1.00 86.56 597 ALA A O 1
ATOM 4704 N N . SER A 1 598 ? -12.731 -25.495 -27.620 1.00 88.75 598 SER A N 1
ATOM 4705 C CA . SER A 1 598 ? -12.798 -26.616 -26.673 1.00 88.75 598 SER A CA 1
ATOM 4706 C C . SER A 1 598 ? -12.427 -26.185 -25.251 1.00 88.75 598 SER A C 1
ATOM 4708 O O . SER A 1 598 ? -13.070 -26.598 -24.290 1.00 88.75 598 SER A O 1
ATOM 4710 N N . ASN A 1 599 ? -11.430 -25.313 -25.093 1.00 88.31 599 ASN A N 1
ATOM 4711 C CA . ASN A 1 599 ? -11.063 -24.777 -23.781 1.00 88.31 599 ASN A CA 1
ATOM 4712 C C . ASN A 1 599 ? -12.187 -23.899 -23.196 1.00 88.31 599 ASN A C 1
ATOM 4714 O O . ASN A 1 599 ? -12.582 -24.069 -22.044 1.00 88.31 599 ASN A O 1
ATOM 4718 N N . ILE A 1 600 ? -12.770 -23.019 -24.014 1.00 90.50 600 ILE A N 1
ATOM 4719 C CA . ILE A 1 600 ? -13.932 -22.191 -23.656 1.00 90.50 600 ILE A CA 1
ATOM 4720 C C . ILE A 1 600 ? -15.110 -23.081 -23.234 1.00 90.50 600 ILE A C 1
ATOM 4722 O O . ILE A 1 600 ? -15.717 -22.825 -22.193 1.00 90.50 600 ILE A O 1
ATOM 4726 N N . LYS A 1 601 ? -15.401 -24.153 -23.983 1.00 90.31 601 LYS A N 1
ATOM 4727 C CA . LYS A 1 601 ? -16.421 -25.150 -23.625 1.00 90.31 601 LYS A CA 1
ATOM 4728 C C . LYS A 1 601 ? -16.178 -25.708 -22.228 1.00 90.31 601 LYS A C 1
ATOM 4730 O O . LYS A 1 601 ? -17.074 -25.642 -21.386 1.00 90.31 601 LYS A O 1
ATOM 4735 N N . ASP A 1 602 ? -14.970 -26.205 -21.971 1.00 90.00 602 ASP A N 1
ATOM 4736 C CA . ASP A 1 602 ? -14.607 -26.807 -20.689 1.00 90.00 602 ASP A CA 1
ATOM 4737 C C . ASP A 1 602 ? -14.730 -25.802 -19.541 1.00 90.00 602 ASP A C 1
ATOM 4739 O O . ASP A 1 602 ? -15.271 -26.125 -18.481 1.00 90.00 602 ASP A O 1
ATOM 4743 N N . LYS A 1 603 ? -14.265 -24.564 -19.742 1.00 89.25 603 LYS A N 1
ATOM 4744 C CA . LYS A 1 603 ? -14.369 -23.479 -18.760 1.00 89.25 603 LYS A CA 1
ATOM 4745 C C . LYS A 1 603 ? -15.826 -23.144 -18.436 1.00 89.25 603 LYS A C 1
ATOM 4747 O O . LYS A 1 603 ? -16.201 -23.118 -17.265 1.00 89.25 603 LYS A O 1
ATOM 4752 N N . LEU A 1 604 ? -16.669 -22.956 -19.449 1.00 90.19 604 LEU A N 1
ATOM 4753 C CA . LEU A 1 604 ? -18.085 -22.633 -19.257 1.00 90.19 604 LEU A CA 1
ATOM 4754 C C . LEU A 1 604 ? -18.865 -23.790 -18.622 1.00 90.19 604 LEU A C 1
ATOM 4756 O O . LEU A 1 604 ? -19.706 -23.574 -17.750 1.00 90.19 604 LEU A O 1
ATOM 4760 N N . GLN A 1 605 ? -18.564 -25.030 -19.004 1.00 90.25 605 GLN A N 1
ATOM 4761 C CA . GLN A 1 605 ? -19.176 -26.211 -18.403 1.00 90.25 605 GLN A CA 1
ATOM 4762 C C . GLN A 1 605 ? -18.793 -26.390 -16.929 1.00 90.25 605 GLN A C 1
ATOM 4764 O O . GLN A 1 605 ? -19.628 -26.847 -16.150 1.00 90.25 605 GLN A O 1
ATOM 4769 N N . ARG A 1 606 ? -17.585 -25.984 -16.511 1.00 86.31 606 ARG A N 1
ATOM 4770 C CA . ARG A 1 606 ? -17.152 -26.022 -15.098 1.00 86.31 606 ARG A CA 1
ATOM 4771 C C . ARG A 1 606 ? -17.944 -25.086 -14.184 1.00 86.31 606 ARG A C 1
ATOM 4773 O O . ARG A 1 606 ? -18.048 -25.373 -12.995 1.00 86.31 606 ARG A O 1
ATOM 4780 N N . LEU A 1 607 ? -18.527 -24.011 -14.718 1.00 85.25 607 LEU A N 1
ATOM 4781 C CA . LEU A 1 607 ? -19.423 -23.121 -13.964 1.00 85.25 607 LEU A CA 1
ATOM 4782 C C . LEU A 1 607 ? -20.751 -23.807 -13.603 1.00 85.25 607 LEU A C 1
ATOM 4784 O O . LEU A 1 607 ? -21.493 -23.351 -12.729 1.00 85.25 607 LEU A O 1
ATOM 4788 N N . LEU A 1 608 ? -21.072 -24.908 -14.285 1.00 86.31 608 LEU A N 1
ATOM 4789 C CA . LEU A 1 608 ? -22.356 -25.579 -14.209 1.00 86.31 608 LEU A CA 1
ATOM 4790 C C . LEU A 1 608 ? -22.219 -26.994 -13.647 1.00 86.31 608 LEU A C 1
ATOM 4792 O O . LEU A 1 608 ? -21.199 -27.668 -13.746 1.00 86.31 608 LEU A O 1
ATOM 4796 N N . LYS A 1 609 ? -23.310 -27.483 -13.057 1.00 83.31 609 LYS A N 1
ATOM 4797 C CA . LYS A 1 609 ? -23.390 -28.881 -12.625 1.00 83.31 609 LYS A CA 1
ATOM 4798 C C . LYS A 1 609 ? -23.704 -29.774 -13.831 1.00 83.31 609 LYS A C 1
ATOM 4800 O O . LYS A 1 609 ? -24.647 -29.447 -14.562 1.00 83.31 609 LYS A O 1
ATOM 4805 N N . PRO A 1 610 ? -23.003 -30.914 -13.994 1.00 84.00 610 PRO A N 1
ATOM 4806 C CA . PRO A 1 610 ? -23.343 -31.904 -15.011 1.00 84.00 610 PRO A CA 1
ATOM 4807 C C . PRO A 1 610 ? -24.818 -32.314 -14.906 1.00 84.00 610 PRO A C 1
ATOM 4809 O O . PRO A 1 610 ? -25.312 -32.581 -13.806 1.00 84.00 610 PRO A O 1
ATOM 4812 N N . GLY A 1 611 ? -25.522 -32.326 -16.040 1.00 78.19 611 GLY A N 1
ATOM 4813 C CA . GLY A 1 611 ? -26.955 -32.640 -16.124 1.00 78.19 611 GLY A CA 1
ATOM 4814 C C . GLY A 1 611 ? -27.904 -31.433 -16.103 1.00 78.19 611 GLY A C 1
ATOM 4815 O O . GLY A 1 611 ? -29.114 -31.618 -16.203 1.00 78.19 611 GLY A O 1
ATOM 4816 N N . ASN A 1 612 ? -27.401 -30.198 -15.997 1.00 86.75 612 ASN A N 1
ATOM 4817 C CA . ASN A 1 612 ? -28.216 -29.007 -16.257 1.00 86.75 612 ASN A CA 1
ATOM 4818 C C . ASN A 1 612 ? -28.505 -28.880 -17.769 1.00 86.75 612 ASN A C 1
ATOM 4820 O O . ASN A 1 612 ? -27.609 -29.079 -18.584 1.00 86.75 612 ASN A O 1
ATOM 4824 N N . SER A 1 613 ? -29.721 -28.476 -18.146 1.00 86.88 613 SER A N 1
ATOM 4825 C CA . SER A 1 613 ? -30.073 -28.128 -19.534 1.00 86.88 613 SER A CA 1
ATOM 4826 C C . SER A 1 613 ? -29.072 -27.158 -20.181 1.00 86.88 613 SER A C 1
ATOM 4828 O O . SER A 1 613 ? -28.652 -27.380 -21.312 1.00 86.88 613 SER A O 1
ATOM 4830 N N . MET A 1 614 ? -28.595 -26.156 -19.432 1.00 86.06 614 MET A N 1
ATOM 4831 C CA . MET A 1 614 ? -27.568 -25.217 -19.899 1.00 86.06 614 MET A CA 1
ATOM 4832 C C . MET A 1 614 ? -26.197 -25.877 -20.094 1.00 86.06 614 MET A C 1
ATOM 4834 O O . MET A 1 614 ? -25.474 -25.507 -21.007 1.00 86.06 614 MET A O 1
ATOM 4838 N N . TYR A 1 615 ? -25.836 -26.873 -19.279 1.00 90.06 615 TYR A N 1
ATOM 4839 C CA . TYR A 1 615 ? -24.571 -27.606 -19.430 1.00 90.06 615 TYR A CA 1
ATOM 4840 C C . TYR A 1 615 ? -24.544 -28.390 -20.751 1.00 90.06 615 TYR A C 1
ATOM 4842 O O . TYR A 1 615 ? -23.542 -28.367 -21.468 1.00 90.06 615 TYR A O 1
ATOM 4850 N N . ASN A 1 616 ? -25.669 -29.031 -21.087 1.00 88.56 616 ASN A N 1
ATOM 4851 C CA . ASN A 1 616 ? -25.836 -29.758 -22.344 1.00 88.56 616 ASN A CA 1
ATOM 4852 C C . ASN A 1 616 ? -25.878 -28.796 -23.537 1.00 88.56 616 ASN A C 1
ATOM 4854 O O . ASN A 1 616 ? -25.159 -29.016 -24.502 1.00 88.56 616 ASN A O 1
ATOM 4858 N N . LEU A 1 617 ? -26.618 -27.684 -23.428 1.00 87.62 617 LEU A N 1
ATOM 4859 C CA . LEU A 1 617 ? -26.684 -26.653 -24.469 1.00 87.62 617 LEU A CA 1
ATOM 4860 C C . LEU A 1 617 ? -25.296 -26.092 -24.816 1.00 87.62 617 LEU A C 1
ATOM 4862 O O . LEU A 1 617 ? -24.959 -25.958 -25.986 1.00 87.62 617 LEU A O 1
ATOM 4866 N N . ILE A 1 618 ? -24.470 -25.790 -23.810 1.00 88.81 618 ILE A N 1
ATOM 4867 C CA . ILE A 1 618 ? -23.079 -25.351 -24.023 1.00 88.81 618 ILE A CA 1
ATOM 4868 C C . ILE A 1 618 ? -22.264 -26.460 -24.688 1.00 88.81 618 ILE A C 1
ATOM 4870 O O . ILE A 1 618 ? -21.465 -26.188 -25.580 1.00 88.81 618 ILE A O 1
ATOM 4874 N N . GLY A 1 619 ? -22.491 -27.708 -24.272 1.00 87.44 619 GLY A N 1
ATOM 4875 C CA . GLY A 1 619 ? -21.858 -28.884 -24.855 1.00 87.44 619 GLY A CA 1
ATOM 4876 C C . GLY A 1 619 ? -22.143 -29.054 -26.348 1.00 87.44 619 GLY A C 1
ATOM 4877 O O . GLY A 1 619 ? -21.227 -29.402 -27.087 1.00 87.44 619 GLY A O 1
ATOM 4878 N N . GLU A 1 620 ? -23.384 -28.785 -26.757 1.00 85.94 620 GLU A N 1
ATOM 4879 C CA . GLU A 1 620 ? -23.878 -28.877 -28.136 1.00 85.94 620 GLU A CA 1
ATOM 4880 C C . GLU A 1 620 ? -23.447 -27.682 -29.000 1.00 85.94 620 GLU A C 1
ATOM 4882 O O . GLU A 1 620 ? -23.027 -27.868 -30.139 1.00 85.94 620 GLU A O 1
ATOM 4887 N N . ILE A 1 621 ? -23.521 -26.451 -28.472 1.00 84.81 621 ILE A N 1
ATOM 4888 C CA . ILE A 1 621 ? -23.120 -25.232 -29.200 1.00 84.81 621 ILE A CA 1
ATOM 4889 C C . ILE A 1 621 ? -21.610 -25.215 -29.464 1.00 84.81 621 ILE A C 1
ATOM 4891 O O . ILE A 1 621 ? -21.174 -24.777 -30.526 1.00 84.81 621 ILE A O 1
ATOM 4895 N N . LEU A 1 622 ? -20.814 -25.668 -28.493 1.00 85.50 622 LEU A N 1
ATOM 4896 C CA . LEU A 1 622 ? -19.351 -25.666 -28.542 1.00 85.50 622 LEU A CA 1
ATOM 4897 C C . LEU A 1 622 ? -18.787 -27.074 -28.775 1.00 85.50 622 LEU A C 1
ATOM 4899 O O . LEU A 1 622 ? -17.803 -27.472 -28.153 1.00 85.50 622 LEU A O 1
ATOM 4903 N N . ASP A 1 623 ? -19.430 -27.866 -29.630 1.00 85.38 623 ASP A N 1
ATOM 4904 C CA . ASP A 1 623 ? -18.954 -29.206 -29.963 1.00 85.38 623 ASP A CA 1
ATOM 4905 C C . ASP A 1 623 ? -17.804 -29.155 -30.996 1.00 85.38 623 ASP A C 1
ATOM 4907 O O . ASP A 1 623 ? -18.050 -28.759 -32.142 1.00 85.38 623 ASP A O 1
ATOM 4911 N N . PRO A 1 624 ? -16.556 -29.531 -30.630 1.00 83.50 624 PRO A N 1
ATOM 4912 C CA . PRO A 1 624 ? -15.421 -29.475 -31.552 1.00 83.50 624 PRO A CA 1
ATOM 4913 C C . PRO A 1 624 ? -15.629 -30.371 -32.779 1.00 83.50 624 PRO A C 1
ATOM 4915 O O . PRO A 1 624 ? -15.334 -29.942 -33.892 1.00 83.50 624 PRO A O 1
ATOM 4918 N N . ASP A 1 625 ? -16.237 -31.550 -32.611 1.00 85.44 625 ASP A N 1
ATOM 4919 C CA . ASP A 1 625 ? -16.483 -32.490 -33.712 1.00 85.44 625 ASP A CA 1
ATOM 4920 C C . ASP A 1 625 ? -17.488 -31.917 -34.724 1.00 85.44 625 ASP A C 1
ATOM 4922 O O . ASP A 1 625 ? -17.360 -32.091 -35.940 1.00 85.44 625 ASP A O 1
ATOM 4926 N N . MET A 1 626 ? -18.512 -31.215 -34.230 1.00 85.62 626 MET A N 1
ATOM 4927 C CA . MET A 1 626 ? -19.486 -30.528 -35.075 1.00 85.62 626 MET A CA 1
ATOM 4928 C C . MET A 1 626 ? -18.844 -29.345 -35.804 1.00 85.62 626 MET A C 1
ATOM 4930 O O . MET A 1 626 ? -19.079 -29.169 -37.002 1.00 85.62 626 MET A O 1
ATOM 4934 N N . ALA A 1 627 ? -18.024 -28.552 -35.108 1.00 84.25 627 ALA A N 1
ATOM 4935 C CA . ALA A 1 627 ? -17.313 -27.425 -35.700 1.00 84.25 627 ALA A CA 1
ATOM 4936 C C . ALA A 1 627 ? -16.367 -27.893 -36.819 1.00 84.25 627 ALA A C 1
ATOM 4938 O O . ALA A 1 627 ? -16.382 -27.319 -37.908 1.00 84.25 627 ALA A O 1
ATOM 4939 N N . GLU A 1 628 ? -15.606 -28.969 -36.594 1.00 85.44 628 GLU A N 1
ATOM 4940 C CA . GLU A 1 628 ? -14.714 -29.571 -37.594 1.00 85.44 628 GLU A CA 1
ATOM 4941 C C . GLU A 1 628 ? -15.473 -30.023 -38.845 1.00 85.44 628 GLU A C 1
ATOM 4943 O O . GLU A 1 628 ? -15.072 -29.710 -39.969 1.00 85.44 628 GLU A O 1
ATOM 4948 N N . ARG A 1 629 ? -16.620 -30.694 -38.674 1.00 86.88 629 ARG A N 1
ATOM 4949 C CA . ARG A 1 629 ? -17.476 -31.105 -39.801 1.00 86.88 629 ARG A CA 1
ATOM 4950 C C . ARG A 1 629 ? -18.026 -29.908 -40.573 1.00 86.88 629 ARG A C 1
ATOM 4952 O O . ARG A 1 629 ? -18.045 -29.930 -41.802 1.00 86.88 629 ARG A O 1
ATOM 4959 N N . GLN A 1 630 ? -18.475 -28.863 -39.877 1.00 85.56 630 GLN A N 1
ATOM 4960 C CA . GLN A 1 630 ? -18.977 -27.641 -40.512 1.00 85.56 630 GLN A CA 1
ATOM 4961 C C . GLN A 1 630 ? -17.879 -26.906 -41.283 1.00 85.56 630 GLN A C 1
ATOM 4963 O O . GLN A 1 630 ? -18.154 -26.357 -42.351 1.00 85.56 630 GLN A O 1
ATOM 4968 N N . PHE A 1 631 ? -16.646 -26.922 -40.774 1.00 86.31 631 PHE A N 1
ATOM 4969 C CA . PHE A 1 631 ? -15.496 -26.326 -41.442 1.00 86.31 631 PHE A CA 1
ATOM 4970 C C . PHE A 1 631 ? -15.094 -27.110 -42.691 1.00 86.31 631 PHE A C 1
ATOM 4972 O O . PHE A 1 631 ? -14.923 -26.510 -43.749 1.00 86.31 631 PHE A O 1
ATOM 4979 N N . ALA A 1 632 ? -15.048 -28.445 -42.616 1.00 86.56 632 ALA A N 1
ATOM 4980 C CA . ALA A 1 632 ? -14.760 -29.304 -43.768 1.00 86.56 632 ALA A CA 1
ATOM 4981 C C . ALA A 1 632 ? -15.767 -29.119 -44.921 1.00 86.56 632 ALA A C 1
ATOM 4983 O O . ALA A 1 632 ? -15.408 -29.248 -46.089 1.00 86.56 632 ALA A O 1
ATOM 4984 N N . LEU A 1 633 ? -17.020 -28.783 -44.597 1.00 87.31 633 LEU A N 1
ATOM 4985 C CA . LEU A 1 633 ? -18.080 -28.471 -45.562 1.00 87.31 633 LEU A CA 1
ATOM 4986 C C . LEU A 1 633 ? -18.122 -26.987 -45.981 1.00 87.31 633 LEU A C 1
ATOM 4988 O O . LEU A 1 633 ? -18.977 -26.611 -46.780 1.00 87.31 633 LEU A O 1
ATOM 4992 N N . GLY A 1 634 ? -17.248 -26.135 -45.433 1.00 81.31 634 GLY A N 1
ATOM 4993 C CA . GLY A 1 634 ? -17.193 -24.698 -45.728 1.00 81.31 634 GLY A CA 1
ATOM 4994 C C . GLY A 1 634 ? -18.357 -23.866 -45.170 1.00 81.31 634 GLY A C 1
ATOM 4995 O O . GLY A 1 634 ? -18.560 -22.737 -45.604 1.00 81.31 634 GLY A O 1
ATOM 4996 N N . ASN A 1 635 ? -19.139 -24.398 -44.224 1.00 85.81 635 ASN A N 1
ATOM 4997 C CA . ASN A 1 635 ? -20.312 -23.729 -43.632 1.00 85.81 635 ASN A CA 1
ATOM 4998 C C . ASN A 1 635 ? -20.053 -23.193 -42.207 1.00 85.81 635 ASN A C 1
ATOM 5000 O O . ASN A 1 635 ? -20.965 -22.684 -41.546 1.00 85.81 635 ASN A O 1
ATOM 5004 N N . PHE A 1 636 ? -18.827 -23.324 -41.697 1.00 86.06 636 PHE A N 1
ATOM 5005 C CA . PHE A 1 636 ? -18.455 -22.778 -40.395 1.00 86.06 636 PHE A CA 1
ATOM 5006 C C . PHE A 1 636 ? -18.343 -21.248 -40.453 1.00 86.06 636 PHE A C 1
ATOM 5008 O O . PHE A 1 636 ? -17.767 -20.690 -41.383 1.00 86.06 636 PHE A O 1
ATOM 5015 N N . SER A 1 637 ? -18.886 -20.559 -39.447 1.00 86.12 637 SER A N 1
ATOM 5016 C CA . SER A 1 637 ? -18.860 -19.097 -39.364 1.00 86.12 637 SER A CA 1
ATOM 5017 C C . SER A 1 637 ? -18.463 -18.646 -37.963 1.00 86.12 637 SER A C 1
ATOM 5019 O O . SER A 1 637 ? -19.183 -18.903 -36.996 1.00 86.12 637 SER A O 1
ATOM 5021 N N . TYR A 1 638 ? -17.345 -17.919 -37.875 1.00 86.19 638 TYR A N 1
ATOM 5022 C CA . TYR A 1 638 ? -16.863 -17.302 -36.635 1.00 86.19 638 TYR A CA 1
ATOM 5023 C C . TYR A 1 638 ? -17.884 -16.311 -36.052 1.00 86.19 638 TYR A C 1
ATOM 5025 O O . TYR A 1 638 ? -18.093 -16.281 -34.843 1.00 86.19 638 TYR A O 1
ATOM 5033 N N . GLU A 1 639 ? -18.608 -15.574 -36.900 1.00 88.19 639 GLU A N 1
ATOM 5034 C CA . GLU A 1 639 ? -19.654 -14.644 -36.449 1.00 88.19 639 GLU A CA 1
ATOM 5035 C C . GLU A 1 639 ? -20.805 -15.349 -35.733 1.00 88.19 639 GLU A C 1
ATOM 5037 O O . GLU A 1 639 ? -21.293 -14.877 -34.704 1.00 88.19 639 GLU A O 1
ATOM 5042 N N . ARG A 1 640 ? -21.224 -16.522 -36.231 1.00 88.19 640 ARG A N 1
ATOM 5043 C CA . ARG A 1 640 ? -22.263 -17.322 -35.564 1.00 88.19 640 ARG A CA 1
ATOM 5044 C C . ARG A 1 640 ? -21.799 -17.797 -34.190 1.00 88.19 640 ARG A C 1
ATOM 5046 O O . ARG A 1 640 ? -22.598 -17.793 -33.256 1.00 88.19 640 ARG A O 1
ATOM 5053 N N . PHE A 1 641 ? -20.523 -18.157 -34.055 1.00 88.88 641 PHE A N 1
ATOM 5054 C CA . PHE A 1 641 ? -19.931 -18.524 -32.770 1.00 88.88 641 PHE A CA 1
ATOM 5055 C C . PHE A 1 641 ? -19.962 -17.352 -31.780 1.00 88.88 641 PHE A C 1
ATOM 5057 O O . PHE A 1 641 ? -20.493 -17.502 -30.680 1.00 88.88 641 PHE A O 1
ATOM 5064 N N . PHE A 1 642 ? -19.474 -16.171 -32.169 1.00 90.50 642 PHE A N 1
ATOM 5065 C CA . PHE A 1 642 ? -19.466 -15.011 -31.273 1.00 90.50 642 PHE A CA 1
ATOM 5066 C C . PHE A 1 642 ? -20.877 -14.532 -30.927 1.00 90.50 642 PHE A C 1
ATOM 5068 O O . PHE A 1 642 ? -21.139 -14.203 -29.773 1.00 90.50 642 PHE A O 1
ATOM 5075 N N . THR A 1 643 ? -21.818 -14.599 -31.872 1.00 90.44 643 THR A N 1
ATOM 5076 C CA . THR A 1 643 ? -23.240 -14.313 -31.616 1.00 90.44 643 THR A CA 1
ATOM 5077 C C . THR A 1 643 ? -23.836 -15.297 -30.603 1.00 90.44 643 THR A C 1
ATOM 5079 O O . THR A 1 643 ? -24.559 -14.897 -29.687 1.00 90.44 643 THR A O 1
ATOM 5082 N N . ALA A 1 644 ? -23.505 -16.588 -30.714 1.00 89.88 644 ALA A N 1
ATOM 5083 C CA . ALA A 1 644 ? -23.933 -17.591 -29.744 1.00 89.88 644 ALA A CA 1
ATOM 5084 C C . ALA A 1 644 ? -23.354 -17.302 -28.349 1.00 89.88 644 ALA A C 1
ATOM 5086 O O . ALA A 1 644 ? -24.103 -17.322 -27.369 1.00 89.88 644 ALA A O 1
ATOM 5087 N N . MET A 1 645 ? -22.065 -16.956 -28.255 1.00 90.94 645 MET A N 1
ATOM 5088 C CA . MET A 1 645 ? -21.413 -16.579 -26.993 1.00 90.94 645 MET A CA 1
ATOM 5089 C C . MET A 1 645 ? -22.014 -15.309 -26.384 1.00 90.94 645 MET A C 1
ATOM 5091 O O . MET A 1 645 ? -22.331 -15.302 -25.195 1.00 90.94 645 MET A O 1
ATOM 5095 N N . ALA A 1 646 ? -22.287 -14.282 -27.190 1.00 90.62 646 ALA A N 1
ATOM 5096 C CA . ALA A 1 646 ? -22.953 -13.058 -26.748 1.00 90.62 646 ALA A CA 1
ATOM 5097 C C . ALA A 1 646 ? -24.351 -13.324 -26.162 1.00 90.62 646 ALA A C 1
ATOM 5099 O O . ALA A 1 646 ? -24.758 -12.686 -25.197 1.00 90.62 646 ALA A O 1
ATOM 5100 N N . SER A 1 647 ? -25.080 -14.314 -26.686 1.00 90.56 647 SER A N 1
ATOM 5101 C CA . SER A 1 647 ? -26.384 -14.713 -26.136 1.00 90.56 647 SER A CA 1
ATOM 5102 C C . SER A 1 647 ? -26.296 -15.559 -24.854 1.00 90.56 647 SER A C 1
ATOM 5104 O O . SER A 1 647 ? -27.284 -15.693 -24.120 1.00 90.56 647 SER A O 1
ATOM 5106 N N . LEU A 1 648 ? -25.133 -16.170 -24.607 1.00 90.81 648 LEU A N 1
ATOM 5107 C CA . LEU A 1 648 ? -24.900 -17.136 -23.539 1.00 90.81 648 LEU A CA 1
ATOM 5108 C C . LEU A 1 648 ? -24.283 -16.484 -22.296 1.00 90.81 648 LEU A C 1
ATOM 5110 O O . LEU A 1 648 ? -24.752 -16.750 -21.190 1.00 90.81 648 LEU A O 1
ATOM 5114 N N . LEU A 1 649 ? -23.274 -15.623 -22.467 1.00 91.25 649 LEU A N 1
ATOM 5115 C CA . LEU A 1 649 ? -22.542 -14.989 -21.362 1.00 91.25 649 LEU A CA 1
ATOM 5116 C C . LEU A 1 649 ? -23.455 -14.243 -20.368 1.00 91.25 649 LEU A C 1
ATOM 5118 O O . LEU A 1 649 ? -23.318 -14.507 -19.172 1.00 91.25 649 LEU A O 1
ATOM 5122 N N . PRO A 1 650 ? -24.449 -13.429 -20.792 1.00 90.88 650 PRO A N 1
ATOM 5123 C CA . PRO A 1 650 ? -25.345 -12.741 -19.856 1.00 90.88 650 PRO A CA 1
ATOM 5124 C C . PRO A 1 650 ? -26.177 -13.690 -18.983 1.00 90.88 650 PRO A C 1
ATOM 5126 O O . PRO A 1 650 ? -26.599 -13.326 -17.895 1.00 90.88 650 PRO A O 1
ATOM 5129 N N . LYS A 1 651 ? -26.426 -14.925 -19.443 1.00 89.69 651 LYS A N 1
ATOM 5130 C CA . LYS A 1 651 ? -27.207 -15.926 -18.694 1.00 89.69 651 LYS A CA 1
ATOM 5131 C C . LYS A 1 651 ? -26.373 -16.673 -17.652 1.00 89.69 651 LYS A C 1
ATOM 5133 O O . LYS A 1 651 ? -26.941 -17.358 -16.803 1.00 89.69 651 LYS A O 1
ATOM 5138 N N . LEU A 1 652 ? -25.048 -16.613 -17.767 1.00 87.31 652 LEU A N 1
ATOM 5139 C CA . LEU A 1 652 ? -24.099 -17.332 -16.914 1.00 87.31 652 LEU A CA 1
ATOM 5140 C C . LEU A 1 652 ? -23.360 -16.402 -15.948 1.00 87.31 652 LEU A C 1
ATOM 5142 O O . LEU A 1 652 ? -22.833 -16.878 -14.943 1.00 87.31 652 LEU A O 1
ATOM 5146 N N . CYS A 1 653 ? -23.291 -15.108 -16.261 1.00 88.56 653 CYS A N 1
ATOM 5147 C CA . CYS A 1 653 ? -22.573 -14.130 -15.459 1.00 88.56 653 CYS A CA 1
ATOM 5148 C C . CYS A 1 653 ? -23.327 -13.762 -14.173 1.00 88.56 653 CYS A C 1
ATOM 5150 O O . CYS A 1 653 ? -24.543 -13.927 -14.059 1.00 88.56 653 CYS A O 1
ATOM 5152 N N . ALA A 1 654 ? -22.584 -13.276 -13.180 1.00 87.88 654 ALA A N 1
ATOM 5153 C CA . ALA A 1 654 ? -23.169 -12.750 -11.959 1.00 87.88 654 ALA A CA 1
ATOM 5154 C C . ALA A 1 654 ? -23.767 -11.349 -12.212 1.00 87.88 654 ALA A C 1
ATOM 5156 O O . ALA A 1 654 ? -23.141 -10.565 -12.923 1.00 87.88 654 ALA A O 1
ATOM 5157 N N . PRO A 1 655 ? -24.886 -10.972 -11.557 1.00 88.75 655 PRO A N 1
ATOM 5158 C CA . PRO A 1 655 ? -25.585 -9.711 -11.847 1.00 88.75 655 PRO A CA 1
ATOM 5159 C C . PRO A 1 655 ? -24.733 -8.441 -11.704 1.00 88.75 655 PRO A C 1
ATOM 5161 O O . PRO A 1 655 ? -25.006 -7.424 -12.329 1.00 88.75 655 PRO A O 1
ATOM 5164 N N . PHE A 1 656 ? -23.691 -8.467 -10.866 1.00 90.56 656 PHE A N 1
ATOM 5165 C CA . PHE A 1 656 ? -22.821 -7.304 -10.668 1.00 90.56 656 PHE A CA 1
ATOM 5166 C C . PHE A 1 656 ? -21.873 -7.038 -11.851 1.00 90.56 656 PHE A C 1
ATOM 5168 O O . PHE A 1 656 ? -21.301 -5.956 -11.917 1.00 90.56 656 PHE A O 1
ATOM 5175 N N . ARG A 1 657 ? -21.713 -7.997 -12.774 1.00 91.62 657 ARG A N 1
ATOM 5176 C CA . ARG A 1 657 ? -20.899 -7.866 -13.994 1.00 91.62 657 ARG A CA 1
ATOM 5177 C C . ARG A 1 657 ? -21.730 -7.635 -15.254 1.00 91.62 657 ARG A C 1
ATOM 5179 O O . ARG A 1 657 ? -21.167 -7.626 -16.344 1.00 91.62 657 ARG A O 1
ATOM 5186 N N . ASP A 1 658 ? -23.041 -7.428 -15.141 1.00 90.88 658 ASP A N 1
ATOM 5187 C CA . ASP A 1 658 ? -23.917 -7.264 -16.309 1.00 90.88 658 ASP A CA 1
ATOM 5188 C C . ASP A 1 658 ? -23.456 -6.121 -17.233 1.00 90.88 658 ASP A C 1
ATOM 5190 O O . ASP A 1 658 ? -23.521 -6.258 -18.454 1.00 90.88 658 ASP A O 1
ATOM 5194 N N . GLU A 1 659 ? -22.927 -5.026 -16.677 1.00 91.69 659 GLU A N 1
ATOM 5195 C CA . GLU A 1 659 ? -22.369 -3.917 -17.466 1.00 91.69 659 GLU A CA 1
ATOM 5196 C C . GLU A 1 659 ? -21.064 -4.300 -18.187 1.00 91.69 659 GLU A C 1
ATOM 5198 O O . GLU A 1 659 ? -20.892 -3.971 -19.359 1.00 91.69 659 GLU A O 1
ATOM 5203 N N . GLU A 1 660 ? -20.183 -5.075 -17.548 1.00 91.81 660 GLU A N 1
ATOM 5204 C CA . GLU A 1 660 ? -18.946 -5.569 -18.175 1.00 91.81 660 GLU A CA 1
ATOM 5205 C C . GLU A 1 660 ? -19.236 -6.574 -19.303 1.00 91.81 660 GLU A C 1
ATOM 5207 O O . GLU A 1 660 ? -18.559 -6.575 -20.331 1.00 91.81 660 GLU A O 1
ATOM 5212 N N . VAL A 1 661 ? -20.265 -7.418 -19.143 1.00 93.50 661 VAL A N 1
ATOM 5213 C CA . VAL A 1 661 ? -20.716 -8.338 -20.201 1.00 93.50 661 VAL A CA 1
ATOM 5214 C C . VAL A 1 661 ? -21.261 -7.556 -21.395 1.00 93.50 661 VAL A C 1
ATOM 5216 O O . VAL A 1 661 ? -20.976 -7.911 -22.540 1.00 93.50 661 VAL A O 1
ATOM 5219 N N . LYS A 1 662 ? -22.054 -6.502 -21.152 1.00 91.75 662 LYS A N 1
ATOM 5220 C CA . LYS A 1 662 ? -22.585 -5.646 -22.224 1.00 91.75 662 LYS A CA 1
ATOM 5221 C C . LYS A 1 662 ? -21.456 -4.967 -22.993 1.00 91.75 662 LYS A C 1
ATOM 5223 O O . LYS A 1 662 ? -21.474 -5.018 -24.221 1.00 91.75 662 LYS A O 1
ATOM 5228 N N . ASP A 1 663 ? -20.472 -4.411 -22.286 1.00 92.12 663 ASP A N 1
ATOM 5229 C CA . ASP A 1 663 ? -19.278 -3.805 -22.885 1.00 92.12 663 ASP A CA 1
ATOM 5230 C C . ASP A 1 663 ? -18.498 -4.812 -23.743 1.00 92.12 663 ASP A C 1
ATOM 5232 O O . ASP A 1 663 ? -18.211 -4.545 -24.910 1.00 92.12 663 ASP A O 1
ATOM 5236 N N . LEU A 1 664 ? -18.242 -6.020 -23.223 1.00 92.00 664 LEU A N 1
ATOM 5237 C CA . LEU A 1 664 ? -17.583 -7.088 -23.980 1.00 92.00 664 LEU A CA 1
ATOM 5238 C C . LEU A 1 664 ? -18.332 -7.400 -25.284 1.00 92.00 664 LEU A C 1
ATOM 5240 O O . LEU A 1 664 ? -17.711 -7.501 -26.341 1.00 92.00 664 LEU A O 1
ATOM 5244 N N . ILE A 1 665 ? -19.656 -7.557 -25.219 1.00 91.75 665 ILE A N 1
ATOM 5245 C CA . ILE A 1 665 ? -20.477 -7.909 -26.383 1.00 91.75 665 ILE A CA 1
ATOM 5246 C C . ILE A 1 665 ? -20.478 -6.784 -27.422 1.00 91.75 665 ILE A C 1
ATOM 5248 O O . ILE A 1 665 ? -20.321 -7.065 -28.608 1.00 91.75 665 ILE A O 1
ATOM 5252 N N . GLN A 1 666 ? -20.656 -5.536 -26.989 1.00 88.56 666 GLN A N 1
ATOM 5253 C CA . GLN A 1 666 ? -20.818 -4.393 -27.888 1.00 88.56 666 GLN A CA 1
ATOM 5254 C C . GLN A 1 666 ? -19.492 -3.901 -28.467 1.00 88.56 666 GLN A C 1
ATOM 5256 O O . GLN A 1 666 ? -19.444 -3.592 -29.651 1.00 88.56 666 GLN A O 1
ATOM 5261 N N . ASN A 1 667 ? -18.423 -3.864 -27.668 1.00 87.19 667 ASN A N 1
ATOM 5262 C CA . ASN A 1 667 ? -17.179 -3.188 -28.046 1.00 87.19 667 ASN A CA 1
ATOM 5263 C C . ASN A 1 667 ? -16.045 -4.149 -28.419 1.00 87.19 667 ASN A C 1
ATOM 5265 O O . ASN A 1 667 ? -15.169 -3.776 -29.192 1.00 87.19 667 ASN A O 1
ATOM 5269 N N . LYS A 1 668 ? -16.027 -5.377 -27.878 1.00 86.19 668 LYS A N 1
ATOM 5270 C CA . LYS A 1 668 ? -14.901 -6.317 -28.070 1.00 86.19 668 LYS A CA 1
ATOM 5271 C C . LYS A 1 668 ? -15.238 -7.537 -28.911 1.00 86.19 668 LYS A C 1
ATOM 5273 O O . LYS A 1 668 ? -14.348 -8.101 -29.534 1.00 86.19 668 LYS A O 1
ATOM 5278 N N . LEU A 1 669 ? -16.493 -7.986 -28.898 1.00 87.81 669 LEU A N 1
ATOM 5279 C CA . LEU A 1 669 ? -16.940 -9.139 -29.682 1.00 87.81 669 LEU A CA 1
ATOM 5280 C C . LEU A 1 669 ? -17.616 -8.746 -30.993 1.00 87.81 669 LEU A C 1
ATOM 5282 O O . LEU A 1 669 ? -17.726 -9.617 -31.853 1.00 87.81 669 LEU A O 1
ATOM 5286 N N . ALA A 1 670 ? -18.066 -7.499 -31.154 1.00 80.94 670 ALA A N 1
ATOM 5287 C CA . ALA A 1 670 ? -18.706 -7.031 -32.382 1.00 80.94 670 ALA A CA 1
ATOM 5288 C C . ALA A 1 670 ? -17.685 -6.783 -33.503 1.00 80.94 670 ALA A C 1
ATOM 5290 O O . ALA A 1 670 ? -17.844 -7.323 -34.594 1.00 80.94 670 ALA A O 1
ATOM 5291 N N . ASP A 1 671 ? -16.604 -6.062 -33.194 1.00 76.81 671 ASP A N 1
ATOM 5292 C CA . ASP A 1 671 ? -15.625 -5.586 -34.170 1.00 76.81 671 ASP A CA 1
ATOM 5293 C C . ASP A 1 671 ? -14.196 -6.013 -33.788 1.00 76.81 671 ASP A C 1
ATOM 5295 O O . ASP A 1 671 ? -13.845 -6.066 -32.610 1.00 76.81 671 ASP A O 1
ATOM 5299 N N . GLY A 1 672 ? -13.355 -6.319 -34.783 1.00 77.12 672 GLY A N 1
ATOM 5300 C CA . GLY A 1 672 ? -11.924 -6.597 -34.590 1.00 77.12 672 GLY A CA 1
ATOM 5301 C C . GLY A 1 672 ? -11.421 -7.902 -35.212 1.00 77.12 672 GLY A C 1
ATOM 5302 O O . GLY A 1 672 ? -12.171 -8.667 -35.824 1.00 77.12 672 GLY A O 1
ATOM 5303 N N . ASN A 1 673 ? -10.119 -8.160 -35.054 1.00 83.69 673 ASN A N 1
ATOM 5304 C CA . ASN A 1 673 ? -9.489 -9.402 -35.499 1.00 83.69 673 ASN A CA 1
ATOM 5305 C C . ASN A 1 673 ? -10.055 -10.595 -34.700 1.00 83.69 673 ASN A C 1
ATOM 5307 O O . ASN A 1 673 ? -10.284 -10.498 -33.496 1.00 83.69 673 ASN A O 1
ATOM 5311 N N . ILE A 1 674 ? -10.251 -11.742 -35.357 1.00 83.94 674 ILE A N 1
ATOM 5312 C CA . ILE A 1 674 ? -10.729 -12.994 -34.747 1.00 83.94 674 ILE A CA 1
ATOM 5313 C C . ILE A 1 674 ? -9.900 -13.342 -33.507 1.00 83.94 674 ILE A C 1
ATOM 5315 O O . ILE A 1 674 ? -10.464 -13.724 -32.485 1.00 83.94 674 ILE A O 1
ATOM 5319 N N . ILE A 1 675 ? -8.577 -13.172 -33.579 1.00 85.38 675 ILE A N 1
ATOM 5320 C CA . ILE A 1 675 ? -7.674 -13.472 -32.464 1.00 85.38 675 ILE A CA 1
ATOM 5321 C C . ILE A 1 675 ? -7.976 -12.586 -31.255 1.00 85.38 675 ILE A C 1
ATOM 5323 O O . ILE A 1 675 ? -8.136 -13.107 -30.154 1.00 85.38 675 ILE A O 1
ATOM 5327 N N . ASP A 1 676 ? -8.126 -11.279 -31.469 1.00 88.31 676 ASP A N 1
ATOM 5328 C CA . ASP A 1 676 ? -8.409 -10.315 -30.400 1.00 88.31 676 ASP A CA 1
ATOM 5329 C C . ASP A 1 676 ? -9.778 -10.589 -29.762 1.00 88.31 676 ASP A C 1
ATOM 5331 O O . ASP A 1 676 ? -9.926 -10.544 -28.541 1.00 88.31 676 ASP A O 1
ATOM 5335 N N . ARG A 1 677 ? -10.772 -10.965 -30.579 1.00 90.38 677 ARG A N 1
ATOM 5336 C CA . ARG A 1 677 ? -12.115 -11.347 -30.115 1.00 90.38 677 ARG A CA 1
ATOM 5337 C C . ARG A 1 677 ? -12.084 -12.626 -29.274 1.00 90.38 677 ARG A C 1
ATOM 5339 O O . ARG A 1 677 ? -12.738 -12.692 -28.234 1.00 90.38 677 ARG A O 1
ATOM 5346 N N . VAL A 1 678 ? -11.323 -13.642 -29.694 1.00 88.88 678 VAL A N 1
ATOM 5347 C CA . VAL A 1 678 ? -11.138 -14.889 -28.929 1.00 88.88 678 VAL A CA 1
ATOM 5348 C C . VAL A 1 678 ? -10.389 -14.626 -27.621 1.00 88.88 678 VAL A C 1
ATOM 5350 O O . VAL A 1 678 ? -10.777 -15.156 -26.580 1.00 88.88 678 VAL A O 1
ATOM 5353 N N . GLU A 1 679 ? -9.347 -13.799 -27.654 1.00 90.00 679 GLU A N 1
ATOM 5354 C CA . GLU A 1 679 ? -8.561 -13.425 -26.479 1.00 90.00 679 GLU A CA 1
ATOM 5355 C C . GLU A 1 679 ? -9.417 -12.668 -25.453 1.00 90.00 679 GLU A C 1
ATOM 5357 O O . GLU A 1 679 ? -9.447 -13.042 -24.277 1.00 90.00 679 GLU A O 1
ATOM 5362 N N . ALA A 1 680 ? -10.205 -11.687 -25.909 1.00 91.38 680 ALA A N 1
ATOM 5363 C CA . ALA A 1 680 ? -11.153 -10.952 -25.076 1.00 91.38 680 ALA A CA 1
ATOM 5364 C C . ALA A 1 680 ? -12.231 -11.867 -24.472 1.00 91.38 680 ALA A C 1
ATOM 5366 O O . ALA A 1 680 ? -12.520 -11.778 -23.276 1.00 91.38 680 ALA A O 1
ATOM 5367 N N . LEU A 1 681 ? -12.797 -12.778 -25.275 1.00 91.94 681 LEU A N 1
ATOM 5368 C CA . LEU A 1 681 ? -13.776 -13.764 -24.818 1.00 91.94 681 LEU A CA 1
ATOM 5369 C C . LEU A 1 681 ? -13.196 -14.669 -23.725 1.00 91.94 681 LEU A C 1
ATOM 5371 O O . LEU A 1 681 ? -13.800 -14.832 -22.666 1.00 91.94 681 LEU A O 1
ATOM 5375 N N . ASN A 1 682 ? -12.027 -15.259 -23.972 1.00 90.44 682 ASN A N 1
ATOM 5376 C CA . ASN A 1 682 ? -11.405 -16.198 -23.044 1.00 90.44 682 ASN A CA 1
ATOM 5377 C C . ASN A 1 682 ? -11.006 -15.504 -21.731 1.00 90.44 682 ASN A C 1
ATOM 5379 O O . ASN A 1 682 ? -11.279 -16.035 -20.656 1.00 90.44 682 ASN A O 1
ATOM 5383 N N . GLY A 1 683 ? -10.457 -14.286 -21.812 1.00 90.56 683 GLY A N 1
ATOM 5384 C CA . GLY A 1 683 ? -10.120 -13.482 -20.637 1.00 90.56 683 GLY A CA 1
ATOM 5385 C C . GLY A 1 683 ? -11.343 -13.113 -19.792 1.00 90.56 683 GLY A C 1
ATOM 5386 O O . GLY A 1 683 ? -11.271 -13.128 -18.563 1.00 90.56 683 GLY A O 1
ATOM 5387 N N . PHE A 1 684 ? -12.493 -12.847 -20.420 1.00 92.88 684 PHE A N 1
ATOM 5388 C CA . PHE A 1 684 ? -13.737 -12.610 -19.684 1.00 92.88 684 PHE A CA 1
ATOM 5389 C C . PHE A 1 684 ? -14.277 -13.881 -19.013 1.00 92.88 684 PHE A C 1
ATOM 5391 O O . PHE A 1 684 ? -14.738 -13.844 -17.872 1.00 92.88 684 PHE A O 1
ATOM 5398 N N . ILE A 1 685 ? -14.175 -15.033 -19.678 1.00 92.12 685 ILE A N 1
ATOM 5399 C CA . ILE A 1 685 ? -14.553 -16.321 -19.081 1.00 92.12 685 ILE A CA 1
ATOM 5400 C C . ILE A 1 685 ? -13.658 -16.651 -17.876 1.00 92.12 685 ILE A C 1
ATOM 5402 O O . ILE A 1 685 ? -14.149 -17.192 -16.885 1.00 92.12 685 ILE A O 1
ATOM 5406 N N . ASP A 1 686 ? -12.374 -16.285 -17.911 1.00 90.50 686 ASP A N 1
ATOM 5407 C CA . ASP A 1 686 ? -11.477 -16.433 -16.759 1.00 90.50 686 ASP A CA 1
ATOM 5408 C C . ASP A 1 686 ? -11.906 -15.569 -15.563 1.00 90.50 686 ASP A C 1
ATOM 5410 O O . ASP A 1 686 ? -11.851 -16.034 -14.423 1.00 90.50 686 ASP A O 1
ATOM 5414 N N . LEU A 1 687 ? -12.431 -14.362 -15.795 1.00 91.06 687 LEU A N 1
ATOM 5415 C CA . LEU A 1 687 ? -13.034 -13.554 -14.727 1.00 91.06 687 LEU A CA 1
ATOM 5416 C C . LEU A 1 687 ? -14.264 -14.227 -14.121 1.00 91.06 687 LEU A C 1
ATOM 5418 O O . LEU A 1 687 ? -14.368 -14.330 -12.898 1.00 91.06 687 LEU A O 1
ATOM 5422 N N . MET A 1 688 ? -15.157 -14.746 -14.966 1.00 91.31 688 MET A N 1
ATOM 5423 C CA . MET A 1 688 ? -16.339 -15.478 -14.504 1.00 91.31 688 MET A CA 1
ATOM 5424 C C . MET A 1 688 ? -15.961 -16.714 -13.678 1.00 91.31 688 MET A C 1
ATOM 5426 O O . MET A 1 688 ? -16.615 -17.033 -12.683 1.00 91.31 688 MET A O 1
ATOM 5430 N N . LEU A 1 689 ? -14.892 -17.414 -14.068 1.00 89.94 689 LEU A N 1
ATOM 5431 C CA . LEU A 1 689 ? -14.351 -18.528 -13.294 1.00 89.94 689 LEU A CA 1
ATOM 5432 C C . LEU A 1 689 ? -13.807 -18.074 -11.942 1.00 89.94 689 LEU A C 1
ATOM 5434 O O . LEU A 1 689 ? -14.077 -18.740 -10.944 1.00 89.94 689 LEU A O 1
ATOM 5438 N N . CYS A 1 690 ? -13.091 -16.951 -11.884 1.00 90.31 690 CYS A N 1
ATOM 5439 C CA . CYS A 1 690 ? -12.598 -16.392 -10.626 1.00 90.31 690 CYS A CA 1
ATOM 5440 C C . CYS A 1 690 ? -13.750 -16.064 -9.663 1.00 90.31 690 CYS A C 1
ATOM 5442 O O . CYS A 1 690 ? -13.716 -16.467 -8.499 1.00 90.31 690 CYS A O 1
ATOM 5444 N N . ASP A 1 691 ? -14.823 -15.437 -10.154 1.00 90.94 691 ASP A N 1
ATOM 5445 C CA . ASP A 1 691 ? -16.010 -15.143 -9.340 1.00 90.94 691 ASP A CA 1
ATOM 5446 C C . ASP A 1 691 ? -16.656 -16.418 -8.796 1.00 90.94 691 ASP A C 1
ATOM 5448 O O . ASP A 1 691 ? -17.026 -16.500 -7.621 1.00 90.94 691 ASP A O 1
ATOM 5452 N N . TYR A 1 692 ? -16.776 -17.435 -9.650 1.00 88.94 692 TYR A N 1
ATOM 5453 C CA . TYR A 1 692 ? -17.328 -18.724 -9.266 1.00 88.94 692 TYR A CA 1
ATOM 5454 C C . TYR A 1 692 ? -16.466 -19.421 -8.210 1.00 88.94 692 TYR A C 1
ATOM 5456 O O . TYR A 1 692 ? -16.992 -19.957 -7.232 1.00 88.94 692 TYR A O 1
ATOM 5464 N N . ILE A 1 693 ? -15.143 -19.374 -8.362 1.00 88.00 693 ILE A N 1
ATOM 5465 C CA . ILE A 1 693 ? -14.191 -19.910 -7.389 1.00 88.00 693 ILE A CA 1
ATOM 5466 C C . ILE A 1 693 ? -14.314 -19.170 -6.055 1.00 88.00 693 ILE A C 1
ATOM 5468 O O . ILE A 1 693 ? -14.456 -19.818 -5.019 1.00 88.00 693 ILE A O 1
ATOM 5472 N N . ASN A 1 694 ? -14.344 -17.837 -6.067 1.00 90.81 694 ASN A N 1
ATOM 5473 C CA . ASN A 1 694 ? -14.521 -17.018 -4.867 1.00 90.81 694 ASN A CA 1
ATOM 5474 C C . ASN A 1 694 ? -15.860 -17.313 -4.170 1.00 90.81 694 ASN A C 1
ATOM 5476 O O . ASN A 1 694 ? -15.920 -17.424 -2.942 1.00 90.81 694 ASN A O 1
ATOM 5480 N N . TYR A 1 695 ? -16.929 -17.532 -4.938 1.00 89.06 695 TYR A N 1
ATOM 5481 C CA . TYR A 1 695 ? -18.217 -17.983 -4.413 1.00 89.06 695 TYR A CA 1
ATOM 5482 C C . TYR A 1 695 ? -18.123 -19.363 -3.744 1.00 89.06 695 TYR A C 1
ATOM 5484 O O . TYR A 1 695 ? -18.587 -19.531 -2.613 1.00 89.06 695 TYR A O 1
ATOM 5492 N N . LEU A 1 696 ? -17.490 -20.347 -4.394 1.00 87.94 696 LEU A N 1
ATOM 5493 C CA . LEU A 1 696 ? -17.291 -21.683 -3.824 1.00 87.94 696 LEU A CA 1
ATOM 5494 C C . LEU A 1 696 ? -16.423 -21.649 -2.561 1.00 87.94 696 LEU A C 1
ATOM 5496 O O . LEU A 1 696 ? -16.761 -22.300 -1.569 1.00 87.94 696 LEU A O 1
ATOM 5500 N N . MET A 1 697 ? -15.345 -20.865 -2.568 1.00 88.62 697 MET A N 1
ATOM 5501 C CA . MET A 1 697 ? -14.478 -20.662 -1.409 1.00 88.62 697 MET A CA 1
ATOM 5502 C C . MET A 1 697 ? -15.258 -20.079 -0.236 1.00 88.62 697 MET A C 1
ATOM 5504 O O . MET A 1 697 ? -15.158 -20.596 0.872 1.00 88.62 697 MET A O 1
ATOM 5508 N N . LYS A 1 698 ? -16.110 -19.078 -0.475 1.00 89.50 698 LYS A N 1
ATOM 5509 C CA . LYS A 1 698 ? -16.950 -18.475 0.567 1.00 89.50 698 LYS A CA 1
ATOM 5510 C C . LYS A 1 698 ? -17.916 -19.476 1.208 1.00 89.50 698 LYS A C 1
ATOM 5512 O O . LYS A 1 698 ? -18.171 -19.397 2.407 1.00 89.50 698 LYS A O 1
ATOM 5517 N N . ILE A 1 699 ? -18.436 -20.431 0.435 1.00 90.12 699 ILE A N 1
ATOM 5518 C CA . ILE A 1 699 ? -19.300 -21.505 0.956 1.00 90.12 699 ILE A CA 1
ATOM 5519 C C . ILE A 1 699 ? -18.496 -22.519 1.773 1.00 90.12 699 ILE A C 1
ATOM 5521 O O . ILE A 1 699 ? -18.974 -22.990 2.803 1.00 90.12 699 ILE A O 1
ATOM 5525 N N . ALA A 1 700 ? -17.293 -22.869 1.314 1.00 88.56 700 ALA A N 1
ATOM 5526 C CA . ALA A 1 700 ? -16.441 -23.868 1.955 1.00 88.56 700 ALA A CA 1
ATOM 5527 C C . ALA A 1 700 ? -15.659 -23.325 3.167 1.00 88.56 700 ALA A C 1
ATOM 5529 O O . ALA A 1 700 ? -15.277 -24.105 4.041 1.00 88.56 700 ALA A O 1
ATOM 5530 N N . ALA A 1 701 ? -15.449 -22.007 3.250 1.00 90.31 701 ALA A N 1
ATOM 5531 C CA . ALA A 1 701 ? -14.610 -21.349 4.251 1.00 90.31 701 ALA A CA 1
ATOM 5532 C C . ALA A 1 701 ? -14.891 -21.780 5.702 1.00 90.31 701 ALA A C 1
ATOM 5534 O O . ALA A 1 701 ? -13.926 -22.083 6.399 1.00 90.31 701 ALA A O 1
ATOM 5535 N N . PRO A 1 702 ? -16.148 -21.907 6.181 1.00 90.56 702 PRO A N 1
ATOM 5536 C CA . PRO A 1 702 ? -16.400 -22.319 7.563 1.00 90.56 702 PRO A CA 1
ATOM 5537 C C . PRO A 1 702 ? -15.812 -23.698 7.902 1.00 90.56 702 PRO A C 1
ATOM 5539 O O . PRO A 1 702 ? -15.203 -23.862 8.954 1.00 90.56 702 PRO A O 1
ATOM 5542 N N . GLN A 1 703 ? -15.944 -24.668 6.989 1.00 89.31 703 GLN A N 1
ATOM 5543 C CA . GLN A 1 703 ? -15.433 -26.034 7.172 1.00 89.31 703 GLN A CA 1
ATOM 5544 C C . GLN A 1 703 ? -13.906 -26.100 7.013 1.00 89.31 703 GLN A C 1
ATOM 5546 O O . GLN A 1 703 ? -13.225 -26.847 7.719 1.00 89.31 703 GLN A O 1
ATOM 5551 N N . LEU A 1 704 ? -13.356 -25.300 6.094 1.00 89.38 704 LEU A N 1
ATOM 5552 C CA . LEU A 1 704 ? -11.911 -25.214 5.877 1.00 89.38 704 LEU A CA 1
ATOM 5553 C C . LEU A 1 704 ? -11.195 -24.558 7.062 1.00 89.38 704 LEU A C 1
ATOM 5555 O O . LEU A 1 704 ? -10.143 -25.038 7.462 1.00 89.38 704 LEU A O 1
ATOM 5559 N N . ILE A 1 705 ? -11.781 -23.520 7.665 1.00 90.31 705 ILE A N 1
ATOM 5560 C CA . ILE A 1 705 ? -11.217 -22.840 8.841 1.00 90.31 705 ILE A CA 1
ATOM 5561 C C . ILE A 1 705 ? -11.229 -23.763 10.066 1.00 90.31 705 ILE A C 1
ATOM 5563 O O . ILE A 1 705 ? -10.245 -23.811 10.800 1.00 90.31 705 ILE A O 1
ATOM 5567 N N . GLU A 1 706 ? -12.305 -24.530 10.279 1.00 90.88 706 GLU A N 1
ATOM 5568 C CA . GLU A 1 706 ? -12.400 -25.483 11.396 1.00 90.88 706 GLU A CA 1
ATOM 5569 C C . GLU A 1 706 ? -11.318 -26.574 11.318 1.00 90.88 706 GLU A C 1
ATOM 5571 O O . GLU A 1 706 ? -10.720 -26.947 12.327 1.00 90.88 706 GLU A O 1
ATOM 5576 N N . SER A 1 707 ? -11.017 -27.042 10.105 1.00 88.19 707 SER A N 1
ATOM 5577 C CA . SER A 1 707 ? -10.004 -28.071 9.847 1.00 88.19 707 SER A CA 1
ATOM 5578 C C . SER A 1 707 ? -8.606 -27.520 9.524 1.00 88.19 707 SER A C 1
ATOM 5580 O O . SER A 1 707 ? -7.692 -28.308 9.275 1.00 88.19 707 SER A O 1
ATOM 5582 N N . ALA A 1 708 ? -8.391 -26.199 9.575 1.00 89.88 708 ALA A N 1
ATOM 5583 C CA . ALA A 1 708 ? -7.145 -25.580 9.118 1.00 89.88 708 ALA A CA 1
ATOM 5584 C C . ALA A 1 708 ? -5.926 -25.961 9.968 1.00 89.88 708 ALA A C 1
ATOM 5586 O O . ALA A 1 708 ? -4.915 -26.410 9.433 1.00 89.88 708 ALA A O 1
ATOM 5587 N N . ALA A 1 709 ? -6.026 -25.835 11.295 1.00 88.38 709 ALA A N 1
ATOM 5588 C CA . ALA A 1 709 ? -4.937 -26.166 12.215 1.00 88.38 709 ALA A CA 1
ATOM 5589 C C . ALA A 1 709 ? -4.478 -27.640 12.125 1.00 88.38 709 ALA A C 1
ATOM 5591 O O . ALA A 1 709 ? -3.275 -27.867 11.971 1.00 88.38 709 ALA A O 1
ATOM 5592 N N . PRO A 1 710 ? -5.373 -28.654 12.170 1.00 91.25 710 PRO A N 1
ATOM 5593 C CA . PRO A 1 710 ? -4.944 -30.045 12.025 1.00 91.25 710 PRO A CA 1
ATOM 5594 C C . PRO A 1 710 ? -4.422 -30.356 10.616 1.00 91.25 710 PRO A C 1
ATOM 5596 O O . PRO A 1 710 ? -3.498 -31.156 10.472 1.00 91.25 710 PRO A O 1
ATOM 5599 N N . TYR A 1 711 ? -4.972 -29.719 9.577 1.00 89.38 711 TYR A N 1
ATOM 5600 C CA . TYR A 1 711 ? -4.490 -29.886 8.207 1.00 89.38 711 TYR A CA 1
ATOM 5601 C C . TYR A 1 711 ? -3.067 -29.337 8.026 1.00 89.38 711 TYR A C 1
ATOM 5603 O O . TYR A 1 711 ? -2.217 -30.023 7.455 1.00 89.38 711 TYR A O 1
ATOM 5611 N N . GLU A 1 712 ? -2.783 -28.145 8.556 1.00 89.38 712 GLU A N 1
ATOM 5612 C CA . GLU A 1 712 ? -1.459 -27.522 8.479 1.00 89.38 712 GLU A CA 1
ATOM 5613 C C . GLU A 1 712 ? -0.424 -28.295 9.303 1.00 89.38 712 GLU A C 1
ATOM 5615 O O . GLU A 1 712 ? 0.673 -28.550 8.815 1.00 89.38 712 GLU A O 1
ATOM 5620 N N . ALA A 1 713 ? -0.790 -28.764 10.502 1.00 88.25 713 ALA A N 1
ATOM 5621 C CA . ALA A 1 713 ? 0.081 -29.604 11.324 1.00 88.25 713 ALA A CA 1
ATOM 5622 C C . ALA A 1 713 ? 0.455 -30.917 10.616 1.00 88.25 713 ALA A C 1
ATOM 5624 O O . ALA A 1 713 ? 1.619 -31.317 10.623 1.00 88.25 713 ALA A O 1
ATOM 5625 N N . LYS A 1 714 ? -0.513 -31.563 9.951 1.00 90.69 714 LYS A N 1
ATOM 5626 C CA . LYS A 1 714 ? -0.262 -32.777 9.166 1.00 90.69 714 LYS A CA 1
ATOM 5627 C C . LYS A 1 714 ? 0.658 -32.505 7.975 1.00 90.69 714 LYS A C 1
ATOM 5629 O O . LYS A 1 714 ? 1.588 -33.270 7.746 1.00 90.69 714 LYS A O 1
ATOM 5634 N N . ARG A 1 715 ? 0.423 -31.423 7.225 1.00 86.50 715 ARG A N 1
ATOM 5635 C CA . ARG A 1 715 ? 1.285 -31.054 6.088 1.00 86.50 715 ARG A CA 1
ATOM 5636 C C . ARG A 1 715 ? 2.692 -30.682 6.527 1.00 86.50 715 ARG A C 1
ATOM 5638 O O . ARG A 1 715 ? 3.643 -31.108 5.889 1.00 86.50 715 ARG A O 1
ATOM 5645 N N . PHE A 1 716 ? 2.822 -29.968 7.637 1.00 85.19 716 PHE A N 1
ATOM 5646 C CA . PHE A 1 716 ? 4.119 -29.659 8.217 1.00 85.19 716 PHE A CA 1
ATOM 5647 C C . PHE A 1 716 ? 4.875 -30.933 8.615 1.00 85.19 716 PHE A C 1
ATOM 5649 O O . PHE A 1 716 ? 6.037 -31.077 8.254 1.00 85.19 716 PHE A O 1
ATOM 5656 N N . ALA A 1 717 ? 4.216 -31.887 9.280 1.00 86.81 717 ALA A N 1
ATOM 5657 C CA . ALA A 1 717 ? 4.826 -33.173 9.617 1.00 86.81 717 ALA A CA 1
ATOM 5658 C C . ALA A 1 717 ? 5.296 -33.940 8.366 1.00 86.81 717 ALA A C 1
ATOM 5660 O O . ALA A 1 717 ? 6.438 -34.387 8.320 1.00 86.81 717 ALA A O 1
ATOM 5661 N N . GLU A 1 718 ? 4.462 -34.010 7.322 1.00 87.88 718 GLU A N 1
ATOM 5662 C CA . GLU A 1 718 ? 4.831 -34.636 6.043 1.00 87.88 718 GLU A CA 1
ATOM 5663 C C . GLU A 1 718 ? 6.038 -33.953 5.372 1.00 87.88 718 GLU A C 1
ATOM 5665 O O . GLU A 1 718 ? 6.860 -34.628 4.752 1.00 87.88 718 GLU A O 1
ATOM 5670 N N . ASP A 1 719 ? 6.155 -32.627 5.463 1.00 83.62 719 ASP A N 1
ATOM 5671 C CA . ASP A 1 719 ? 7.272 -31.880 4.873 1.00 83.62 719 ASP A CA 1
ATOM 5672 C C . ASP A 1 719 ? 8.570 -32.051 5.675 1.00 83.62 719 ASP A C 1
ATOM 5674 O O . ASP A 1 719 ? 9.653 -32.129 5.087 1.00 83.62 719 ASP A O 1
ATOM 5678 N N . VAL A 1 720 ? 8.466 -32.160 7.006 1.00 85.00 720 VAL A N 1
ATOM 5679 C CA . VAL A 1 720 ? 9.593 -32.502 7.888 1.00 85.00 720 VAL A CA 1
ATOM 5680 C C . VAL A 1 720 ? 10.088 -33.917 7.580 1.00 85.00 720 VAL A C 1
ATOM 5682 O O . VAL A 1 720 ? 11.287 -34.112 7.391 1.00 85.00 720 VAL A O 1
ATOM 5685 N N . GLU A 1 721 ? 9.183 -34.891 7.451 1.00 84.88 721 GLU A N 1
ATOM 5686 C CA . GLU A 1 721 ? 9.516 -36.280 7.097 1.00 84.88 721 GLU A CA 1
ATOM 5687 C C . GLU A 1 721 ? 10.168 -36.394 5.713 1.00 84.88 721 GLU A C 1
ATOM 5689 O O . GLU A 1 721 ? 11.083 -37.192 5.514 1.00 84.88 721 GLU A O 1
ATOM 5694 N N . LYS A 1 722 ? 9.734 -35.570 4.753 1.00 81.19 722 LYS A N 1
ATOM 5695 C CA . LYS A 1 722 ? 10.308 -35.516 3.399 1.00 81.19 722 LYS A CA 1
ATOM 5696 C C . LYS A 1 722 ? 11.608 -34.711 3.312 1.00 81.19 722 LYS A C 1
ATOM 5698 O O . LYS A 1 722 ? 12.145 -34.579 2.213 1.00 81.19 722 LYS A O 1
ATOM 5703 N N . GLY A 1 723 ? 12.097 -34.144 4.418 1.00 71.44 723 GLY A N 1
ATOM 5704 C CA . GLY A 1 723 ? 13.303 -33.312 4.437 1.00 71.44 723 GLY A CA 1
ATOM 5705 C C . GLY A 1 723 ? 13.175 -32.011 3.635 1.00 71.44 723 GLY A C 1
ATOM 5706 O O . GLY A 1 723 ? 14.184 -31.408 3.284 1.00 71.44 723 GLY A O 1
ATOM 5707 N N . GLN A 1 724 ? 11.947 -31.570 3.338 1.00 64.25 724 GLN A N 1
ATOM 5708 C CA . GLN A 1 724 ? 11.678 -30.332 2.592 1.00 64.25 724 GLN A CA 1
ATOM 5709 C C . GLN A 1 724 ? 11.847 -29.080 3.466 1.00 64.25 724 GLN A C 1
ATOM 5711 O O . GLN A 1 724 ? 11.900 -27.969 2.950 1.00 64.25 724 GLN A O 1
ATOM 5716 N N . LEU A 1 725 ? 11.972 -29.259 4.784 1.00 59.34 725 LEU A N 1
ATOM 5717 C CA . LEU A 1 725 ? 12.164 -28.205 5.782 1.00 59.34 725 LEU A CA 1
ATOM 5718 C C . LEU A 1 725 ? 13.569 -28.278 6.409 1.00 59.34 725 LEU A C 1
ATOM 5720 O O . LEU A 1 725 ? 13.719 -28.389 7.624 1.00 59.34 725 LEU A O 1
ATOM 5724 N N . GLY A 1 726 ? 14.606 -28.250 5.568 1.00 61.50 726 GLY A N 1
ATOM 5725 C CA . GLY A 1 726 ? 16.014 -28.157 5.976 1.00 61.50 726 GLY A CA 1
ATOM 5726 C C . GLY A 1 726 ? 16.694 -26.890 5.444 1.00 61.50 726 GLY A C 1
ATOM 5727 O O . GLY A 1 726 ? 16.230 -26.304 4.469 1.00 61.50 726 GLY A O 1
ATOM 5728 N N . LEU A 1 727 ? 17.825 -26.494 6.045 1.00 58.19 727 LEU A N 1
ATOM 5729 C CA . LEU A 1 727 ? 18.676 -25.373 5.591 1.00 58.19 727 LEU A CA 1
ATOM 5730 C C . LEU A 1 727 ? 18.985 -25.438 4.083 1.00 58.19 727 LEU A C 1
ATOM 5732 O O . LEU A 1 727 ? 18.913 -24.426 3.399 1.00 58.19 727 LEU A O 1
ATOM 5736 N N . ALA A 1 728 ? 19.200 -26.644 3.551 1.00 57.91 728 ALA A N 1
ATOM 5737 C CA . ALA A 1 728 ? 19.446 -26.874 2.128 1.00 57.91 728 ALA A CA 1
ATOM 5738 C C . ALA A 1 728 ? 18.250 -26.519 1.215 1.00 57.91 728 ALA A C 1
ATOM 5740 O O . ALA A 1 728 ? 18.451 -26.115 0.075 1.00 57.91 728 ALA A O 1
ATOM 5741 N N . ALA A 1 729 ? 17.006 -26.646 1.692 1.00 54.81 729 ALA A N 1
ATOM 5742 C CA . ALA A 1 729 ? 15.816 -26.267 0.923 1.00 54.81 729 ALA A CA 1
ATOM 5743 C C . ALA A 1 729 ? 15.608 -24.742 0.910 1.00 54.81 729 ALA A C 1
ATOM 5745 O O . ALA A 1 729 ? 15.159 -24.190 -0.093 1.00 54.81 729 ALA A O 1
ATOM 5746 N N . ALA A 1 730 ? 15.984 -24.058 1.998 1.00 53.38 730 ALA A N 1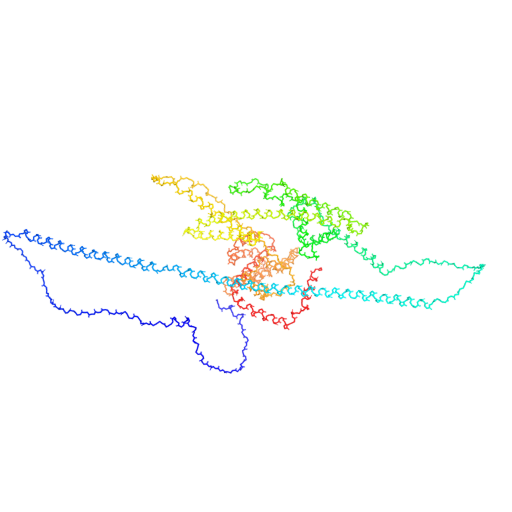
ATOM 5747 C CA . ALA A 1 730 ? 16.018 -22.597 2.055 1.00 53.38 730 ALA A CA 1
ATOM 5748 C C . ALA A 1 730 ? 17.124 -22.025 1.146 1.00 53.38 730 ALA A C 1
ATOM 5750 O O . ALA A 1 730 ? 16.857 -21.110 0.372 1.00 53.38 730 ALA A O 1
ATOM 5751 N N . GLU A 1 731 ? 18.316 -22.634 1.146 1.00 55.44 731 GLU A N 1
ATOM 5752 C CA . GLU A 1 731 ? 19.412 -22.276 0.231 1.00 55.44 731 GLU A CA 1
ATOM 5753 C C . GLU A 1 731 ? 19.054 -22.529 -1.246 1.00 55.44 731 GLU A C 1
ATOM 5755 O O . GLU A 1 731 ? 19.432 -21.741 -2.108 1.00 55.44 731 GLU A O 1
ATOM 5760 N N . GLN A 1 732 ? 18.280 -23.577 -1.564 1.00 48.84 732 GLN A N 1
ATOM 5761 C CA . GLN A 1 732 ? 17.792 -23.837 -2.931 1.00 48.84 732 GLN A CA 1
ATOM 5762 C C . GLN A 1 732 ? 16.716 -22.840 -3.406 1.00 48.84 732 GLN A C 1
ATOM 5764 O O . GLN A 1 732 ? 16.624 -22.536 -4.599 1.00 48.84 732 GLN A O 1
ATOM 5769 N N . LEU A 1 733 ? 15.894 -22.308 -2.497 1.00 50.16 733 LEU A N 1
ATOM 5770 C CA . LEU A 1 733 ? 14.936 -21.232 -2.796 1.00 50.16 733 LEU A CA 1
ATOM 5771 C C . LEU A 1 733 ? 15.640 -19.883 -3.018 1.00 50.16 733 LEU A C 1
ATOM 5773 O O . LEU A 1 733 ? 15.223 -19.102 -3.877 1.00 50.16 733 LEU A O 1
ATOM 5777 N N . GLU A 1 734 ? 16.734 -19.633 -2.296 1.00 47.38 734 GLU A N 1
ATOM 5778 C CA . GLU A 1 734 ? 17.603 -18.478 -2.535 1.00 47.38 734 GLU A CA 1
ATOM 5779 C C . GLU A 1 734 ? 18.402 -18.620 -3.839 1.00 47.38 734 GLU A C 1
ATOM 5781 O O . GLU A 1 734 ? 18.461 -17.668 -4.615 1.00 47.38 734 GLU A O 1
ATOM 5786 N N . SER A 1 735 ? 18.947 -19.802 -4.154 1.00 44.62 735 SER A N 1
ATOM 5787 C CA . SER A 1 735 ? 19.718 -20.009 -5.389 1.00 44.62 735 SER A CA 1
ATOM 5788 C C . SER A 1 735 ? 18.852 -19.974 -6.654 1.00 44.62 735 SER A C 1
ATOM 5790 O O . SER A 1 735 ? 19.235 -19.347 -7.640 1.00 44.62 735 SER A O 1
ATOM 5792 N N . SER A 1 736 ? 17.644 -20.547 -6.619 1.00 40.12 736 SER A N 1
ATOM 5793 C CA . SER A 1 736 ? 16.689 -20.465 -7.738 1.00 40.12 736 SER A CA 1
ATOM 5794 C C . SER A 1 736 ? 16.133 -19.054 -7.970 1.00 40.12 736 SER A C 1
ATOM 5796 O O . SER A 1 736 ? 15.738 -18.732 -9.089 1.00 40.12 736 SER A O 1
ATOM 5798 N N . SER A 1 737 ? 16.158 -18.180 -6.956 1.00 39.66 737 SER A N 1
ATOM 5799 C CA . SER A 1 737 ? 15.839 -16.752 -7.119 1.00 39.66 737 SER A CA 1
ATOM 5800 C C . SER A 1 737 ? 16.979 -15.957 -7.773 1.00 39.66 737 SER A C 1
ATOM 5802 O O . SER A 1 737 ? 16.733 -14.889 -8.329 1.00 39.66 737 SER A O 1
ATOM 5804 N N . ILE A 1 738 ? 18.215 -16.468 -7.743 1.00 43.56 738 ILE A N 1
ATOM 5805 C CA . ILE A 1 738 ? 19.389 -15.829 -8.358 1.00 43.56 738 ILE A CA 1
ATOM 5806 C C . ILE A 1 738 ? 19.528 -16.225 -9.839 1.00 43.56 738 ILE A C 1
ATOM 5808 O O . ILE A 1 738 ? 19.962 -15.407 -10.646 1.00 43.56 738 ILE A O 1
ATOM 5812 N N . GLU A 1 739 ? 19.100 -17.428 -10.236 1.00 36.91 739 GLU A N 1
ATOM 5813 C CA . GLU A 1 739 ? 19.187 -17.895 -11.634 1.00 36.91 739 GLU A CA 1
ATOM 5814 C C . GLU A 1 739 ? 18.052 -17.391 -12.554 1.00 36.91 739 GLU A C 1
ATOM 5816 O O . GLU A 1 739 ? 18.169 -17.482 -13.772 1.00 36.91 739 GLU A O 1
ATOM 5821 N N . GLY A 1 740 ? 16.980 -16.802 -12.009 1.00 34.00 740 GLY A N 1
ATOM 5822 C CA . GLY A 1 740 ? 15.892 -16.185 -12.791 1.00 34.00 740 GLY A CA 1
ATOM 5823 C C . GLY A 1 740 ? 16.174 -14.766 -13.311 1.00 34.00 740 GLY A C 1
ATOM 5824 O O . GLY A 1 740 ? 15.326 -14.181 -13.982 1.00 34.00 740 GLY A O 1
ATOM 5825 N N . HIS A 1 741 ? 17.347 -14.207 -13.002 1.00 33.62 741 HIS A N 1
ATOM 5826 C CA . HIS A 1 741 ? 17.819 -12.901 -13.477 1.00 33.62 741 HIS A CA 1
ATOM 5827 C C . HIS A 1 741 ? 19.115 -13.039 -14.294 1.00 33.62 741 HIS A C 1
ATOM 5829 O O . HIS A 1 741 ? 20.114 -12.368 -14.022 1.00 33.62 741 HIS A O 1
ATOM 5835 N N . GLY A 1 742 ? 19.080 -13.933 -15.284 1.00 29.09 742 GLY A N 1
ATOM 5836 C CA . GLY A 1 742 ? 20.040 -14.013 -16.386 1.00 29.09 742 GLY A CA 1
ATOM 5837 C C . GLY A 1 742 ? 19.420 -13.522 -17.681 1.00 29.09 742 GLY A C 1
ATOM 5838 O O . GLY A 1 742 ? 18.346 -14.061 -18.028 1.00 29.09 742 GLY A O 1
#

Nearest PDB structures (foldseek):
  4e18-assembly1_A  TM=4.425E-01  e=2.485E+00  Gallus gallus
  5xa5-assembly1_A  TM=3.821E-01  e=3.102E+00  Caenorhabditis elegans
  4e17-assembly1_A  TM=4.351E-01  e=3.705E+00  Gallus gallus
  2gdc-assembly1_A  TM=4.773E-01  e=7.212E+00  Gallus gallus
  3zdl-assembly1_A  TM=3.978E-01  e=4.626E+00  Gallus gallus